Protein AF-A0A255SXA5-F1 (afdb_monomer)

Structure (mmCIF, N/CA/C/O backbone):
data_AF-A0A255SXA5-F1
#
_entry.id   AF-A0A255SXA5-F1
#
loop_
_atom_site.group_PDB
_atom_site.id
_atom_site.type_symbol
_atom_site.label_atom_id
_atom_site.label_alt_id
_atom_site.label_comp_id
_atom_site.label_asym_id
_atom_site.label_entity_id
_atom_site.label_seq_id
_atom_site.pdbx_PDB_ins_code
_atom_site.Cartn_x
_atom_site.Cartn_y
_atom_site.Cartn_z
_atom_site.occupancy
_atom_site.B_iso_or_equiv
_atom_site.auth_seq_id
_atom_site.auth_comp_id
_atom_site.auth_asym_id
_atom_site.auth_atom_id
_atom_site.pdbx_PDB_model_num
ATOM 1 N N . MET A 1 1 ? 4.936 28.891 -15.169 1.00 39.59 1 MET A N 1
ATOM 2 C CA . MET A 1 1 ? 4.652 27.498 -15.564 1.00 39.59 1 MET A CA 1
ATOM 3 C C . MET A 1 1 ? 5.323 27.247 -16.896 1.00 39.59 1 MET A C 1
ATOM 5 O O . MET A 1 1 ? 4.915 27.839 -17.890 1.00 39.59 1 MET A O 1
ATOM 9 N N . LEU A 1 2 ? 6.404 26.472 -16.905 1.00 38.12 2 LEU A N 1
ATOM 10 C CA . LEU A 1 2 ? 7.017 26.014 -18.150 1.00 38.12 2 LEU A CA 1
ATOM 11 C C . LEU A 1 2 ? 6.039 25.036 -18.823 1.00 38.12 2 LEU A C 1
ATOM 13 O O . LEU A 1 2 ? 5.464 24.184 -18.157 1.00 38.12 2 LEU A O 1
ATOM 17 N N . LYS A 1 3 ? 5.813 25.186 -20.133 1.00 54.09 3 LYS A N 1
ATOM 18 C CA . LYS A 1 3 ? 4.820 24.445 -20.948 1.00 54.09 3 LYS A CA 1
ATOM 19 C C . LYS A 1 3 ? 5.104 22.937 -21.116 1.00 54.09 3 LYS A C 1
ATOM 21 O O . LYS A 1 3 ? 4.463 22.294 -21.938 1.00 54.09 3 LYS A O 1
ATOM 26 N N . ASN A 1 4 ? 6.062 22.398 -20.368 1.00 60.72 4 ASN A N 1
ATOM 27 C CA . ASN A 1 4 ? 6.746 21.145 -20.674 1.00 60.72 4 ASN A CA 1
ATOM 28 C C . ASN A 1 4 ? 6.687 20.118 -19.530 1.00 60.72 4 ASN A C 1
ATOM 30 O O . ASN A 1 4 ? 7.232 19.034 -19.693 1.00 60.72 4 ASN A O 1
ATOM 34 N N . GLU A 1 5 ? 6.049 20.437 -18.400 1.00 68.88 5 GLU A N 1
ATOM 35 C CA . GLU A 1 5 ? 5.854 19.499 -17.283 1.00 68.88 5 GLU A CA 1
ATOM 36 C C . GLU A 1 5 ? 5.126 18.227 -17.739 1.00 68.88 5 GLU A C 1
ATOM 38 O O . GLU A 1 5 ? 4.114 18.300 -18.439 1.00 68.88 5 GLU A O 1
ATOM 43 N N . GLY A 1 6 ? 5.644 17.062 -17.346 1.00 60.75 6 GLY A N 1
ATOM 44 C CA . GLY A 1 6 ? 5.081 15.756 -17.693 1.00 60.75 6 GLY A CA 1
ATOM 45 C C . GLY A 1 6 ? 5.437 15.235 -19.090 1.00 60.75 6 GLY A C 1
ATOM 46 O O . GLY A 1 6 ? 4.979 14.153 -19.456 1.00 60.75 6 GLY A O 1
ATOM 47 N N . LEU A 1 7 ? 6.252 15.953 -19.877 1.00 74.94 7 LEU A N 1
ATOM 48 C CA . LEU A 1 7 ? 6.813 15.402 -21.115 1.00 74.94 7 LEU A CA 1
ATOM 49 C C . LEU A 1 7 ? 7.702 14.212 -20.786 1.00 74.94 7 LEU A C 1
ATOM 51 O O . LEU A 1 7 ? 8.612 14.353 -19.980 1.00 74.94 7 LEU A O 1
ATOM 55 N N . VAL A 1 8 ? 7.476 13.087 -21.452 1.00 73.88 8 VAL A N 1
ATOM 56 C CA . VAL A 1 8 ? 8.330 11.902 -21.354 1.00 73.88 8 VAL A CA 1
ATOM 57 C C . VAL A 1 8 ? 9.157 11.729 -22.618 1.00 73.88 8 VAL A C 1
ATOM 59 O O . VAL A 1 8 ? 8.729 12.125 -23.706 1.00 73.88 8 VAL A O 1
ATOM 62 N N . GLY A 1 9 ? 10.322 11.106 -22.498 1.00 75.44 9 GLY A N 1
ATOM 63 C CA . GLY A 1 9 ? 11.176 10.832 -23.642 1.00 75.44 9 GLY A CA 1
ATOM 64 C C . GLY A 1 9 ? 12.138 9.682 -23.409 1.00 75.44 9 GLY A C 1
ATOM 65 O O . GLY A 1 9 ? 12.255 9.156 -22.307 1.00 75.44 9 GLY A O 1
ATOM 66 N N . LEU A 1 10 ? 12.791 9.277 -24.494 1.00 76.12 10 LEU A N 1
ATOM 67 C CA . LEU A 1 10 ? 13.808 8.235 -24.512 1.00 76.12 10 LEU A CA 1
ATOM 68 C C . LEU A 1 10 ? 15.071 8.786 -25.155 1.00 76.12 10 LEU A C 1
ATOM 70 O O . LEU A 1 10 ? 14.997 9.383 -26.231 1.00 76.12 10 LEU A O 1
ATOM 74 N N . ASN A 1 11 ? 16.226 8.549 -24.545 1.00 76.81 11 ASN A N 1
ATOM 75 C CA . ASN A 1 11 ? 17.513 8.902 -25.133 1.00 76.81 11 ASN A CA 1
ATOM 76 C C . ASN A 1 11 ? 18.578 7.845 -24.876 1.00 76.81 11 ASN A C 1
ATOM 78 O O . ASN A 1 11 ? 18.562 7.158 -23.864 1.00 76.81 11 ASN A O 1
ATOM 82 N N . LEU A 1 12 ? 19.534 7.755 -25.797 1.00 78.81 12 LEU A N 1
ATOM 83 C CA . LEU A 1 12 ? 20.740 6.959 -25.606 1.00 78.81 12 LEU A CA 1
ATOM 84 C C . LEU A 1 12 ? 21.634 7.624 -24.544 1.00 78.81 12 LEU A C 1
ATOM 86 O O . LEU A 1 12 ? 21.718 8.859 -24.482 1.00 78.81 12 LEU A O 1
ATOM 90 N N . VAL A 1 13 ? 22.254 6.803 -23.700 1.00 79.12 13 VAL A N 1
ATOM 91 C CA . VAL A 1 13 ? 23.094 7.213 -22.568 1.00 79.12 13 VAL A CA 1
ATOM 92 C C . VAL A 1 13 ? 24.218 6.207 -22.331 1.00 79.12 13 VAL A C 1
ATOM 94 O O . VAL A 1 13 ? 24.116 5.040 -22.712 1.00 79.12 13 VAL A O 1
ATOM 97 N N . ALA A 1 14 ? 25.255 6.653 -21.618 1.00 79.94 14 ALA A N 1
ATOM 98 C CA . ALA A 1 14 ? 26.250 5.771 -21.013 1.00 79.94 14 ALA A CA 1
ATOM 99 C C . ALA A 1 14 ? 25.581 4.669 -20.171 1.00 79.94 14 ALA A C 1
ATOM 101 O O . ALA A 1 14 ? 24.536 4.911 -19.562 1.00 79.94 14 ALA A O 1
ATOM 102 N N . ASP A 1 15 ? 26.206 3.493 -20.061 1.00 76.62 15 ASP A N 1
ATOM 103 C CA . ASP A 1 15 ? 25.752 2.485 -19.099 1.00 76.62 15 ASP A CA 1
ATOM 104 C C . ASP A 1 15 ? 25.951 3.036 -17.676 1.00 76.62 15 ASP A C 1
ATOM 106 O O . ASP A 1 15 ? 27.089 3.325 -17.302 1.00 76.62 15 ASP A O 1
ATOM 110 N N . PRO A 1 16 ? 24.900 3.159 -16.841 1.00 70.31 16 PRO A N 1
ATOM 111 C CA . PRO A 1 16 ? 25.052 3.613 -15.461 1.00 70.31 16 PRO A CA 1
ATOM 112 C C . PRO A 1 16 ? 26.068 2.786 -14.655 1.00 70.31 16 PRO A C 1
ATOM 114 O O . PRO A 1 16 ? 26.738 3.326 -13.777 1.00 70.31 16 PRO A O 1
ATOM 117 N N . ALA A 1 17 ? 26.226 1.494 -14.975 1.00 68.25 17 ALA A N 1
ATOM 118 C CA . ALA A 1 17 ? 27.188 0.597 -14.327 1.00 68.25 17 ALA A CA 1
ATOM 119 C C . ALA A 1 17 ? 28.648 0.939 -14.626 1.00 68.25 17 ALA A C 1
ATOM 121 O O . ALA A 1 17 ? 29.525 0.579 -13.843 1.00 68.25 17 ALA A O 1
ATOM 122 N N . SER A 1 18 ? 28.914 1.689 -15.697 1.00 71.94 18 SER A N 1
ATOM 123 C CA . SER A 1 18 ? 30.264 2.155 -16.000 1.00 71.94 18 SER A CA 1
ATOM 124 C C . SER A 1 18 ? 30.727 3.255 -15.039 1.00 71.94 18 SER A C 1
ATOM 126 O O . SER A 1 18 ? 31.925 3.516 -14.952 1.00 71.94 18 SER A O 1
ATOM 128 N N . GLY A 1 19 ? 29.804 3.931 -14.338 1.00 69.38 19 GLY A N 1
ATOM 129 C CA . GLY A 1 19 ? 30.099 5.077 -13.472 1.00 69.38 19 GLY A CA 1
ATOM 130 C C . GLY A 1 19 ? 30.466 6.366 -14.222 1.00 69.38 19 GLY A C 1
ATOM 131 O O . GLY A 1 19 ? 30.772 7.376 -13.584 1.00 69.38 19 GLY A O 1
ATOM 132 N N . PHE A 1 20 ? 30.421 6.370 -15.560 1.00 78.75 20 PHE A N 1
ATOM 133 C CA . PHE A 1 20 ? 30.858 7.499 -16.387 1.00 78.75 20 PHE A CA 1
ATOM 134 C C . PHE A 1 20 ? 30.086 8.787 -16.093 1.00 78.75 20 PHE A C 1
ATOM 136 O O . PHE A 1 20 ? 30.698 9.829 -15.866 1.00 78.75 20 PHE A O 1
ATOM 143 N N . GLY A 1 21 ? 28.753 8.716 -16.010 1.00 76.25 21 GLY A N 1
ATOM 144 C CA . GLY A 1 21 ? 27.912 9.888 -15.738 1.00 76.25 21 GLY A CA 1
ATOM 145 C C . GLY A 1 21 ? 28.224 10.564 -14.398 1.00 76.25 21 GLY A C 1
ATOM 146 O O . GLY A 1 21 ? 28.285 11.792 -14.323 1.00 76.25 21 GLY A O 1
ATOM 147 N N . VAL A 1 22 ? 28.506 9.771 -13.357 1.00 66.56 22 VAL A N 1
ATOM 148 C CA . VAL A 1 22 ? 28.850 10.268 -12.014 1.00 66.56 22 VAL A CA 1
ATOM 149 C C . VAL A 1 22 ? 30.178 11.022 -12.039 1.00 66.56 22 VAL A C 1
ATOM 151 O O . VAL A 1 22 ? 30.273 12.148 -11.546 1.00 66.56 22 VAL A O 1
ATOM 154 N N . VAL A 1 23 ? 31.206 10.424 -12.645 1.00 68.19 23 VAL A N 1
ATOM 155 C CA . VAL A 1 23 ? 32.538 11.035 -12.742 1.00 68.19 23 VAL A CA 1
ATOM 156 C C . VAL A 1 23 ? 32.513 12.271 -13.642 1.00 68.19 23 VAL A C 1
ATOM 158 O O . VAL A 1 23 ? 33.127 13.282 -13.299 1.00 68.19 23 VAL A O 1
ATOM 161 N N . TYR A 1 24 ? 31.769 12.224 -14.751 1.00 80.75 24 TYR A N 1
ATOM 162 C CA . TYR A 1 24 ? 31.583 13.355 -15.658 1.00 80.75 24 TYR A CA 1
ATOM 163 C C . TYR A 1 24 ? 30.972 14.549 -14.917 1.00 80.75 24 TYR A C 1
ATOM 165 O O . TYR A 1 24 ? 31.568 15.627 -14.877 1.00 80.75 24 TYR A O 1
ATOM 173 N N . LYS A 1 25 ? 29.852 14.335 -14.215 1.00 75.25 25 LYS A N 1
ATOM 174 C CA . LYS A 1 25 ? 29.178 15.381 -13.436 1.00 75.25 25 LYS A CA 1
ATOM 175 C C . LYS A 1 25 ? 30.035 15.915 -12.297 1.00 75.25 25 LYS A C 1
ATOM 177 O O . LYS A 1 25 ? 30.088 17.125 -12.093 1.00 75.25 25 LYS A O 1
ATOM 182 N N . SER A 1 26 ? 30.759 15.046 -11.592 1.00 66.81 26 SER A N 1
ATOM 183 C CA . SER A 1 26 ? 31.696 15.475 -10.549 1.00 66.81 26 SER A CA 1
ATOM 184 C C . SER A 1 26 ? 32.831 16.347 -11.093 1.00 66.81 26 SER A C 1
ATOM 186 O O . SER A 1 26 ? 33.357 17.176 -10.352 1.00 66.81 26 SER A O 1
ATOM 188 N N . ARG A 1 27 ? 33.248 16.141 -12.347 1.00 76.81 27 ARG A N 1
ATOM 189 C CA . ARG A 1 27 ? 34.373 16.855 -12.960 1.00 76.81 27 ARG A CA 1
ATOM 190 C C . ARG A 1 27 ? 33.959 18.162 -13.629 1.00 76.81 27 ARG A C 1
ATOM 192 O O . ARG A 1 27 ? 34.687 19.144 -13.512 1.00 76.81 27 ARG A O 1
ATOM 199 N N . PHE A 1 28 ? 32.837 18.159 -14.343 1.00 82.25 28 PHE A N 1
ATOM 200 C CA . PHE A 1 28 ? 32.411 19.271 -15.197 1.00 82.25 28 PHE A CA 1
ATOM 201 C C . PHE A 1 28 ? 31.246 20.081 -14.612 1.00 82.25 28 PHE A C 1
ATOM 203 O O . PHE A 1 28 ? 30.957 21.168 -15.099 1.00 82.25 28 PHE A O 1
ATOM 210 N N . GLY A 1 29 ? 30.606 19.599 -13.541 1.00 78.38 29 GLY A N 1
ATOM 211 C CA . GLY A 1 29 ? 29.475 20.271 -12.895 1.00 78.38 29 GLY A CA 1
ATOM 212 C C . GLY A 1 29 ? 28.132 20.081 -13.610 1.00 78.38 29 GLY A C 1
ATOM 213 O O . GLY A 1 29 ? 27.114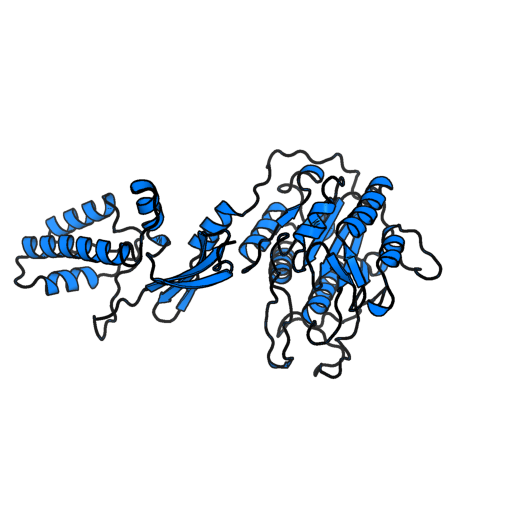 20.564 -13.121 1.00 78.38 29 GLY A O 1
ATOM 214 N N . GLU A 1 30 ? 28.108 19.348 -14.723 1.00 79.56 30 GLU A N 1
ATOM 215 C CA . GLU A 1 30 ? 26.923 19.077 -15.543 1.00 79.56 30 GLU A CA 1
ATOM 216 C C . GLU A 1 30 ? 26.865 17.608 -15.985 1.00 79.56 30 GLU A C 1
ATOM 218 O O . GLU A 1 30 ? 27.868 16.899 -15.942 1.00 79.56 30 GLU A O 1
ATOM 223 N N . ALA A 1 31 ? 25.679 17.124 -16.361 1.00 75.12 31 ALA A N 1
ATOM 224 C CA . ALA A 1 31 ? 25.519 15.767 -16.884 1.00 75.12 31 ALA A CA 1
ATOM 225 C C . ALA A 1 31 ? 26.056 15.668 -18.329 1.00 75.12 31 ALA A C 1
ATOM 227 O O . ALA A 1 31 ? 25.994 16.665 -19.051 1.00 75.12 31 ALA A O 1
ATOM 228 N N . PRO A 1 32 ? 26.557 14.496 -18.764 1.00 78.12 32 PRO A N 1
ATOM 229 C CA . PRO A 1 32 ? 26.976 14.301 -20.150 1.00 78.12 32 PRO A CA 1
ATOM 230 C C . PRO A 1 32 ? 25.795 14.480 -21.113 1.00 78.12 32 PRO A C 1
ATOM 232 O O . PRO A 1 32 ? 24.667 14.081 -20.807 1.00 78.12 32 PRO A O 1
ATOM 235 N N . ILE A 1 33 ? 26.058 15.068 -22.279 1.00 77.12 33 ILE A N 1
ATOM 236 C CA . ILE A 1 33 ? 25.080 15.225 -23.359 1.00 77.12 33 ILE A CA 1
ATOM 237 C C . ILE A 1 33 ? 25.097 14.004 -24.293 1.00 77.12 33 ILE A C 1
ATOM 239 O O . ILE A 1 33 ? 25.969 13.137 -24.218 1.00 77.12 33 ILE A O 1
ATOM 243 N N . HIS A 1 34 ? 24.093 13.901 -25.169 1.00 74.75 34 HIS A N 1
ATOM 244 C CA . HIS A 1 34 ? 23.949 12.759 -26.076 1.00 74.75 34 HIS A CA 1
ATOM 245 C C . HIS A 1 34 ? 25.196 12.570 -26.953 1.00 74.75 34 HIS A C 1
ATOM 247 O O . HIS A 1 34 ? 25.545 13.463 -27.726 1.00 74.75 34 HIS A O 1
ATOM 253 N N . GLY A 1 35 ? 25.814 11.388 -26.875 1.00 76.88 35 GLY A N 1
ATOM 254 C CA . GLY A 1 35 ? 26.997 11.035 -27.660 1.00 76.88 35 GLY A CA 1
ATOM 255 C C . GLY A 1 35 ? 28.336 11.210 -26.939 1.00 76.88 35 GLY A C 1
ATOM 256 O O . GLY A 1 35 ? 29.353 10.801 -27.493 1.00 76.88 35 GLY A O 1
ATOM 257 N N . ASP A 1 36 ? 28.381 11.803 -25.738 1.00 86.88 36 ASP A N 1
ATOM 258 C CA . ASP A 1 36 ? 29.652 12.068 -25.041 1.00 86.88 36 ASP A CA 1
ATOM 259 C C . ASP A 1 36 ? 30.380 10.784 -24.632 1.00 86.88 36 ASP A C 1
ATOM 261 O O . ASP A 1 36 ? 31.604 10.697 -24.744 1.00 86.88 36 ASP A O 1
ATOM 265 N N . ALA A 1 37 ? 29.638 9.781 -24.162 1.00 85.62 37 ALA A N 1
ATOM 266 C CA . ALA A 1 37 ? 30.208 8.501 -23.758 1.00 85.62 37 ALA A CA 1
ATOM 267 C C . ALA A 1 37 ? 30.698 7.707 -24.976 1.00 85.62 37 ALA A C 1
ATOM 269 O O . ALA A 1 37 ? 31.801 7.169 -24.966 1.00 85.62 37 ALA A O 1
ATOM 270 N N . GLU A 1 38 ? 29.916 7.711 -26.053 1.00 85.75 38 GLU A N 1
ATOM 271 C CA . GLU A 1 38 ? 30.247 7.093 -27.334 1.00 85.75 38 GLU A CA 1
ATOM 272 C C . GLU A 1 38 ? 31.499 7.730 -27.951 1.00 85.75 38 GLU A C 1
ATOM 274 O O . GLU A 1 38 ? 32.395 7.033 -28.430 1.00 85.75 38 GLU A O 1
ATOM 279 N N . LEU A 1 39 ? 31.582 9.063 -27.920 1.00 87.69 39 LEU A N 1
ATOM 280 C CA . LEU A 1 39 ? 32.739 9.807 -28.406 1.00 87.69 39 LEU A CA 1
ATOM 281 C C . LEU A 1 39 ? 33.976 9.527 -27.550 1.00 87.69 39 LEU A C 1
ATOM 283 O O . LEU A 1 39 ? 35.064 9.331 -28.094 1.00 87.69 39 LEU A O 1
ATOM 287 N N . TYR A 1 40 ? 33.816 9.489 -26.225 1.00 89.00 40 TYR A N 1
ATOM 288 C CA . TYR A 1 40 ? 34.898 9.145 -25.310 1.00 89.00 40 TYR A CA 1
ATOM 289 C C . TYR A 1 40 ? 35.453 7.749 -25.608 1.00 89.00 40 TYR A C 1
ATOM 291 O O . TYR A 1 40 ? 36.666 7.587 -25.759 1.00 89.00 40 TYR A O 1
ATOM 299 N N . ASP A 1 41 ? 34.572 6.761 -25.762 1.00 88.56 41 ASP A N 1
ATOM 300 C CA . ASP A 1 41 ? 34.960 5.386 -26.064 1.00 88.56 41 ASP A CA 1
ATOM 301 C C . ASP A 1 41 ? 35.633 5.264 -27.428 1.00 88.56 41 ASP A C 1
ATOM 303 O O . ASP A 1 41 ? 36.649 4.580 -27.545 1.00 88.56 41 ASP A O 1
ATOM 307 N N . ALA A 1 42 ? 35.150 5.987 -28.441 1.00 87.81 42 ALA A N 1
ATOM 308 C CA . ALA A 1 42 ? 35.793 6.032 -29.751 1.00 87.81 42 ALA A CA 1
ATOM 309 C C . ALA A 1 42 ? 37.231 6.576 -29.668 1.00 87.81 42 ALA A C 1
ATOM 311 O O . ALA A 1 42 ? 38.147 6.013 -30.274 1.00 87.81 42 ALA A O 1
ATOM 312 N N . ILE A 1 43 ? 37.456 7.643 -28.892 1.00 91.00 43 ILE A N 1
ATOM 313 C CA . ILE A 1 43 ? 38.793 8.217 -28.680 1.00 91.00 43 ILE A CA 1
ATOM 314 C C . ILE A 1 43 ? 39.686 7.226 -27.926 1.00 91.00 43 ILE A C 1
ATOM 316 O O . ILE A 1 43 ? 40.818 6.973 -28.337 1.00 91.00 43 ILE A O 1
ATOM 320 N N . MET A 1 44 ? 39.178 6.644 -26.841 1.00 89.00 44 MET A N 1
ATOM 321 C CA . MET A 1 44 ? 39.911 5.704 -25.992 1.00 89.00 44 MET A CA 1
ATOM 322 C C . MET A 1 44 ? 40.327 4.447 -26.766 1.00 89.00 44 MET A C 1
ATOM 324 O O . MET A 1 44 ? 41.505 4.076 -26.751 1.00 89.00 44 MET A O 1
ATOM 328 N N . LEU A 1 45 ? 39.405 3.868 -27.535 1.00 88.94 45 LEU A N 1
ATOM 329 C CA . LEU A 1 45 ? 39.670 2.726 -28.402 1.00 88.94 45 LEU A CA 1
ATOM 330 C C . LEU A 1 45 ? 40.689 3.061 -29.495 1.00 88.94 45 LEU A C 1
ATOM 332 O O . LEU A 1 45 ? 41.583 2.262 -29.759 1.00 88.94 45 LEU A O 1
ATOM 336 N N . THR A 1 46 ? 40.612 4.258 -30.086 1.00 90.62 46 THR A N 1
ATOM 337 C CA . THR A 1 46 ? 41.597 4.717 -31.079 1.00 90.62 46 THR A CA 1
ATOM 338 C C . THR A 1 46 ? 42.998 4.799 -30.470 1.00 90.62 46 THR A C 1
ATOM 340 O O . THR A 1 46 ? 43.968 4.376 -31.101 1.00 90.62 46 THR A O 1
ATOM 343 N N . CYS A 1 47 ? 43.125 5.287 -29.234 1.00 91.62 47 CYS A N 1
ATOM 344 C CA . CYS A 1 47 ? 44.407 5.362 -28.532 1.00 91.62 47 CYS A CA 1
ATOM 345 C C . CYS A 1 47 ? 44.988 3.972 -28.230 1.00 91.62 47 CYS A C 1
ATOM 347 O O . CYS A 1 47 ? 46.170 3.738 -28.485 1.00 91.62 47 CYS A O 1
ATOM 349 N N . LEU A 1 48 ? 44.168 3.044 -27.722 1.00 90.69 48 LEU A N 1
ATOM 350 C CA . LEU A 1 48 ? 44.594 1.663 -27.468 1.00 90.69 48 LEU A CA 1
ATOM 351 C C . LEU A 1 48 ? 44.985 0.953 -28.768 1.00 90.69 48 LEU A C 1
ATOM 353 O O . LEU A 1 48 ? 46.048 0.339 -28.833 1.00 90.69 48 LEU A O 1
ATOM 357 N N . ALA A 1 49 ? 44.175 1.091 -29.819 1.00 91.50 49 ALA A N 1
ATOM 358 C CA . ALA A 1 49 ? 44.444 0.496 -31.123 1.00 91.50 49 ALA A CA 1
ATOM 359 C C . ALA A 1 49 ? 45.731 1.046 -31.743 1.00 91.50 49 ALA A C 1
ATOM 361 O O . ALA A 1 49 ? 46.522 0.272 -32.270 1.00 91.50 49 ALA A O 1
ATOM 362 N N . SER A 1 50 ? 45.981 2.353 -31.621 1.00 92.50 50 SER A N 1
ATOM 363 C CA . SER A 1 50 ? 47.215 2.976 -32.119 1.00 92.50 50 SER A CA 1
ATOM 364 C C . SER A 1 50 ? 48.449 2.433 -31.400 1.00 92.50 50 SER A C 1
ATOM 366 O O . SER A 1 50 ? 49.474 2.178 -32.024 1.00 92.50 50 SER A O 1
ATOM 368 N N . ARG A 1 51 ? 48.356 2.206 -30.083 1.00 93.19 51 ARG A N 1
ATOM 369 C CA . ARG A 1 51 ? 49.455 1.589 -29.334 1.00 93.19 51 ARG A CA 1
ATOM 370 C C . ARG A 1 51 ? 49.656 0.122 -29.713 1.00 93.19 51 ARG A C 1
ATOM 372 O O . ARG A 1 51 ? 50.793 -0.330 -29.800 1.00 93.19 51 ARG A O 1
ATOM 379 N N . TYR A 1 52 ? 48.568 -0.617 -29.913 1.00 93.50 52 TYR A N 1
ATOM 380 C CA . TYR A 1 52 ? 48.620 -2.019 -30.319 1.00 93.50 52 TYR A CA 1
ATOM 381 C C . TYR A 1 52 ? 49.261 -2.172 -31.703 1.00 93.50 52 TYR A C 1
ATOM 383 O O . TYR A 1 52 ? 50.161 -2.987 -31.880 1.00 93.50 52 TYR A O 1
ATOM 391 N N . ASP A 1 53 ? 48.861 -1.325 -32.651 1.00 93.81 53 ASP A N 1
ATOM 392 C CA . ASP A 1 53 ? 49.450 -1.204 -33.987 1.00 93.81 53 ASP A CA 1
ATOM 393 C C . ASP A 1 53 ? 50.965 -0.947 -33.928 1.00 93.81 53 ASP A C 1
ATOM 395 O O . ASP A 1 53 ? 51.733 -1.674 -34.558 1.00 93.81 53 ASP A O 1
ATOM 399 N N . GLU A 1 54 ? 51.405 -0.007 -33.082 1.00 92.19 54 GLU A N 1
ATOM 400 C CA . GLU A 1 54 ? 52.822 0.324 -32.884 1.00 92.19 54 GLU A CA 1
ATOM 401 C C . GLU A 1 54 ? 53.644 -0.858 -32.338 1.00 92.19 54 GLU A C 1
ATOM 403 O O . GLU A 1 54 ? 54.734 -1.138 -32.836 1.00 92.19 54 GLU A O 1
ATOM 408 N N . VAL A 1 55 ? 53.145 -1.560 -31.314 1.00 94.69 55 VAL A N 1
ATOM 409 C CA . VAL A 1 55 ? 53.881 -2.666 -30.668 1.00 94.69 55 VAL A CA 1
ATOM 410 C C . VAL A 1 55 ? 53.924 -3.913 -31.552 1.00 94.69 55 VAL A C 1
ATOM 412 O O . VAL A 1 55 ? 54.940 -4.608 -31.593 1.00 94.69 55 VAL A O 1
ATOM 415 N N . HIS A 1 56 ? 52.836 -4.195 -32.267 1.00 91.62 56 HIS A N 1
ATOM 416 C CA . HIS A 1 56 ? 52.704 -5.389 -33.100 1.00 91.62 56 HIS A CA 1
ATOM 417 C C . HIS A 1 56 ? 53.104 -5.168 -34.565 1.00 91.62 56 HIS A C 1
ATOM 419 O O . HIS A 1 56 ? 53.100 -6.127 -35.337 1.00 91.62 56 HIS A O 1
ATOM 425 N N . ASN A 1 57 ? 53.487 -3.938 -34.929 1.00 91.31 57 ASN A N 1
ATOM 426 C CA . ASN A 1 57 ? 53.898 -3.528 -36.271 1.00 91.31 57 ASN A CA 1
ATOM 427 C C . ASN A 1 57 ? 52.878 -3.965 -37.336 1.00 91.31 57 ASN A C 1
ATOM 429 O O . ASN A 1 57 ? 53.199 -4.699 -38.276 1.00 91.31 57 ASN A O 1
ATOM 433 N N . LEU A 1 58 ? 51.628 -3.560 -37.122 1.00 88.06 58 LEU A N 1
ATOM 434 C CA . LEU A 1 58 ? 50.521 -3.849 -38.024 1.00 88.06 58 LEU A CA 1
ATOM 435 C C . LEU A 1 58 ? 50.461 -2.799 -39.149 1.00 88.06 58 LEU A C 1
ATOM 437 O O . LEU A 1 58 ? 50.880 -1.660 -38.986 1.00 88.06 58 LEU A O 1
ATOM 441 N N . ASP A 1 59 ? 49.923 -3.190 -40.306 1.00 79.00 59 ASP A N 1
ATOM 442 C CA . ASP A 1 59 ? 49.760 -2.296 -41.467 1.00 79.00 59 ASP A CA 1
ATOM 443 C C . ASP A 1 59 ? 48.351 -1.667 -41.535 1.00 79.00 59 ASP A C 1
ATOM 445 O O . ASP A 1 59 ? 47.995 -0.999 -42.510 1.00 79.00 59 ASP A O 1
ATOM 449 N N . ASN A 1 60 ? 47.490 -1.947 -40.549 1.00 80.81 60 ASN A N 1
ATOM 450 C CA . ASN A 1 60 ? 46.072 -1.602 -40.592 1.00 80.81 60 ASN A CA 1
ATOM 451 C C . ASN A 1 60 ? 45.469 -1.455 -39.189 1.00 80.81 60 ASN A C 1
ATOM 453 O O . ASN A 1 60 ? 45.164 -2.446 -38.521 1.00 80.81 60 ASN A O 1
ATOM 457 N N . LEU A 1 61 ? 45.155 -0.214 -38.816 1.00 83.44 61 LEU A N 1
ATOM 458 C CA . LEU A 1 61 ? 44.513 0.118 -37.545 1.00 83.44 61 LEU A CA 1
ATOM 459 C C . LEU A 1 61 ? 43.165 -0.598 -37.340 1.00 83.44 61 LEU A C 1
ATOM 461 O O . LEU A 1 61 ? 42.814 -0.926 -36.209 1.00 83.44 61 LEU A O 1
ATOM 465 N N . ASN A 1 62 ? 42.424 -0.920 -38.409 1.00 81.69 62 ASN A N 1
ATOM 466 C CA . ASN A 1 62 ? 41.167 -1.672 -38.288 1.00 81.69 62 ASN A CA 1
ATOM 467 C C . ASN A 1 62 ? 41.397 -3.089 -37.749 1.00 81.69 62 ASN A C 1
ATOM 469 O O . ASN A 1 62 ? 40.533 -3.628 -37.062 1.00 81.69 62 ASN A O 1
ATOM 473 N N . TYR A 1 63 ? 42.556 -3.691 -38.036 1.00 83.88 63 TYR A N 1
ATOM 474 C CA . TYR A 1 63 ? 42.920 -4.991 -37.476 1.00 83.88 63 TYR A CA 1
ATOM 475 C C . TYR A 1 63 ? 43.196 -4.882 -35.971 1.00 83.88 63 TYR A C 1
ATOM 477 O O . TYR A 1 63 ? 42.748 -5.733 -35.204 1.00 83.88 63 TYR A O 1
ATOM 485 N N . ALA A 1 64 ? 43.863 -3.809 -35.535 1.00 87.25 64 ALA A N 1
ATOM 486 C CA . ALA A 1 64 ? 44.082 -3.526 -34.117 1.00 87.25 64 ALA A CA 1
ATOM 487 C C . ALA A 1 64 ? 42.755 -3.294 -33.373 1.00 87.25 64 ALA A C 1
ATOM 489 O O . ALA A 1 64 ? 42.506 -3.926 -32.349 1.00 87.25 64 ALA A O 1
ATOM 490 N N . VAL A 1 65 ? 41.863 -2.465 -33.929 1.00 85.56 65 VAL A N 1
ATOM 491 C CA . VAL A 1 65 ? 40.513 -2.230 -33.386 1.00 85.56 65 VAL A CA 1
ATOM 492 C C . VAL A 1 65 ? 39.724 -3.538 -33.291 1.00 85.56 65 VAL A C 1
ATOM 494 O O . VAL A 1 65 ? 39.186 -3.851 -32.233 1.00 85.56 65 VAL A O 1
ATOM 497 N N . GLY A 1 66 ? 39.699 -4.335 -34.364 1.00 80.62 66 GLY A N 1
ATOM 498 C CA . GLY A 1 66 ? 39.009 -5.626 -34.373 1.00 80.62 66 GLY A CA 1
ATOM 499 C C . GLY A 1 66 ? 39.567 -6.608 -33.343 1.00 80.62 66 GLY A C 1
ATOM 500 O O . GLY A 1 66 ? 38.800 -7.308 -32.694 1.00 80.62 66 GLY A O 1
ATOM 501 N N . THR A 1 67 ? 40.887 -6.623 -33.141 1.00 84.88 67 THR A N 1
ATOM 502 C CA . THR A 1 67 ? 41.540 -7.495 -32.152 1.00 84.88 67 THR A CA 1
ATOM 503 C C . THR A 1 67 ? 41.172 -7.103 -30.722 1.00 84.88 67 THR A C 1
ATOM 505 O O . THR A 1 67 ? 40.850 -7.974 -29.919 1.00 84.88 67 THR A O 1
ATOM 508 N N . LEU A 1 68 ? 41.170 -5.804 -30.407 1.00 85.00 68 LEU A N 1
ATOM 509 C CA . LEU A 1 68 ? 40.816 -5.300 -29.075 1.00 85.00 68 LEU A CA 1
ATOM 510 C C . LEU A 1 68 ? 39.336 -5.509 -28.731 1.00 85.00 68 LEU A C 1
ATOM 512 O O . LEU A 1 68 ? 39.007 -5.715 -27.569 1.00 85.00 68 LEU A O 1
ATOM 516 N N . LEU A 1 69 ? 38.452 -5.473 -29.730 1.00 79.81 69 LEU A N 1
ATOM 517 C CA . LEU A 1 69 ? 37.010 -5.667 -29.549 1.00 79.81 69 LEU A CA 1
ATOM 518 C C . LEU A 1 69 ? 36.566 -7.136 -29.615 1.00 79.81 69 LEU A C 1
ATOM 520 O O . LEU A 1 69 ? 35.423 -7.446 -29.295 1.00 79.81 69 LEU A O 1
ATOM 524 N N . TYR A 1 70 ? 37.441 -8.045 -30.053 1.00 73.38 70 TYR A N 1
ATOM 525 C CA . TYR A 1 70 ? 37.133 -9.476 -30.124 1.00 73.38 70 TYR A CA 1
ATOM 526 C C . TYR A 1 70 ? 37.166 -10.153 -28.747 1.00 73.38 70 TYR A C 1
ATOM 528 O O . TYR A 1 70 ? 36.460 -11.134 -28.521 1.00 73.38 70 TYR A O 1
ATOM 536 N N . TYR A 1 71 ? 37.987 -9.647 -27.824 1.00 65.50 71 TYR A N 1
ATOM 537 C CA . TYR A 1 71 ? 38.091 -10.196 -26.475 1.00 65.50 71 TYR A CA 1
ATOM 538 C C . TYR A 1 71 ? 37.069 -9.538 -25.550 1.00 65.50 71 TYR A C 1
ATOM 540 O O . TYR A 1 71 ? 37.181 -8.366 -25.195 1.00 65.50 71 TYR A O 1
ATOM 548 N N . HIS A 1 72 ? 36.067 -10.323 -25.161 1.00 66.25 72 HIS A N 1
ATOM 549 C CA . HIS A 1 72 ? 34.994 -9.880 -24.282 1.00 66.25 72 HIS A CA 1
ATOM 550 C C . HIS A 1 72 ? 35.510 -9.566 -22.877 1.00 66.25 72 HIS A C 1
ATOM 552 O O . HIS A 1 72 ? 36.274 -10.333 -22.295 1.00 66.25 72 HIS A O 1
ATOM 558 N N . SER A 1 73 ? 35.029 -8.457 -22.324 1.00 64.69 73 SER A N 1
ATOM 559 C CA . SER A 1 73 ? 35.312 -8.021 -20.962 1.00 64.69 73 SER A CA 1
ATOM 560 C C . SER A 1 73 ? 34.011 -7.966 -20.170 1.00 64.69 73 SER A C 1
ATOM 562 O O . SER A 1 73 ? 33.070 -7.261 -20.540 1.00 64.69 73 SER A O 1
ATOM 564 N N . ASP A 1 74 ? 33.963 -8.688 -19.052 1.00 63.31 74 ASP A N 1
ATOM 565 C CA . ASP A 1 74 ? 32.890 -8.546 -18.060 1.00 63.31 74 ASP A CA 1
ATOM 566 C C . ASP A 1 74 ? 33.181 -7.418 -17.055 1.00 63.31 74 ASP A C 1
ATOM 568 O O . ASP A 1 74 ? 32.341 -7.099 -16.207 1.00 63.31 74 ASP A O 1
ATOM 572 N N . SER A 1 75 ? 34.361 -6.793 -17.138 1.00 60.78 75 SER A N 1
ATOM 573 C CA . SER A 1 75 ? 34.762 -5.744 -16.205 1.00 60.78 75 SER A CA 1
ATOM 574 C C . SER A 1 75 ? 33.999 -4.440 -16.449 1.00 60.78 75 SER A C 1
ATOM 576 O O . SER A 1 75 ? 33.891 -3.933 -17.568 1.00 60.78 75 SER A O 1
ATOM 578 N N . GLN A 1 76 ? 33.482 -3.865 -15.365 1.00 63.03 76 GLN A N 1
ATOM 579 C CA . GLN A 1 76 ? 32.866 -2.541 -15.365 1.00 63.03 76 GLN A CA 1
ATOM 580 C C . GLN A 1 76 ? 33.950 -1.474 -15.165 1.00 63.03 76 GLN A C 1
ATOM 582 O O . GLN A 1 76 ? 34.815 -1.623 -14.301 1.00 63.03 76 GLN A O 1
ATOM 587 N N . GLY A 1 77 ? 33.897 -0.388 -15.943 1.00 61.47 77 GLY A N 1
ATOM 588 C CA . GLY A 1 77 ? 34.769 0.772 -15.739 1.00 61.47 77 GLY A CA 1
ATOM 589 C C . GLY A 1 77 ? 36.175 0.688 -16.350 1.00 61.47 77 GLY A C 1
ATOM 590 O O . GLY A 1 77 ? 37.080 1.375 -15.876 1.00 61.47 77 GLY A O 1
ATOM 591 N N . GLY A 1 78 ? 36.373 -0.093 -17.419 1.00 70.25 78 GLY A N 1
ATOM 592 C CA . GLY A 1 78 ? 37.645 -0.170 -18.159 1.00 70.25 78 GLY A CA 1
ATOM 593 C C . GLY A 1 78 ? 38.150 1.178 -18.702 1.00 70.25 78 GLY A C 1
ATOM 594 O O . GLY A 1 78 ? 39.353 1.377 -18.862 1.00 70.25 78 GLY A O 1
ATOM 595 N N . TRP A 1 79 ? 37.242 2.137 -18.882 1.00 80.12 79 TRP A N 1
ATOM 596 C CA . TRP A 1 79 ? 37.517 3.513 -19.298 1.00 80.12 79 TRP A CA 1
ATOM 597 C C . TRP A 1 79 ? 38.206 4.375 -18.216 1.00 80.12 79 TRP A C 1
ATOM 599 O O . TRP A 1 79 ? 38.675 5.475 -18.505 1.00 80.12 79 TRP A O 1
ATOM 609 N N . MET A 1 80 ? 38.277 3.921 -16.958 1.00 74.31 80 MET A N 1
ATOM 610 C CA . MET A 1 80 ? 38.930 4.669 -15.879 1.00 74.31 80 MET A CA 1
ATOM 611 C C . MET A 1 80 ? 40.459 4.633 -15.994 1.00 74.31 80 MET A C 1
ATOM 613 O O . MET A 1 80 ? 41.055 3.653 -16.434 1.00 74.31 80 MET A O 1
ATOM 617 N N . SER A 1 81 ? 41.127 5.687 -15.512 1.00 69.62 81 SER A N 1
ATOM 618 C CA . SER A 1 81 ? 42.577 5.883 -15.685 1.00 69.62 81 SER A CA 1
ATOM 619 C C . SER A 1 81 ? 43.448 4.722 -15.186 1.00 69.62 81 SER A C 1
ATOM 621 O O . SER A 1 81 ? 44.463 4.418 -15.810 1.00 69.62 81 SER A O 1
ATOM 623 N N . GLY A 1 82 ? 43.066 4.067 -14.085 1.00 68.12 82 GLY A N 1
ATOM 624 C CA . GLY A 1 82 ? 43.784 2.908 -13.547 1.00 68.12 82 GLY A CA 1
ATOM 625 C C . GLY A 1 82 ? 43.729 1.694 -14.478 1.00 68.12 82 GLY A C 1
ATOM 626 O O . GLY A 1 82 ? 44.764 1.108 -14.787 1.00 68.12 82 GLY A O 1
ATOM 627 N N . ASN A 1 83 ? 42.537 1.366 -14.977 1.00 74.75 83 ASN A N 1
ATOM 628 C CA . ASN A 1 83 ? 42.313 0.250 -15.895 1.00 74.75 83 ASN A CA 1
ATOM 629 C C . ASN A 1 83 ? 42.909 0.529 -17.279 1.00 74.75 83 ASN A C 1
ATOM 631 O O . ASN A 1 83 ? 43.569 -0.338 -17.847 1.00 74.75 83 ASN A O 1
ATOM 635 N N . MET A 1 84 ? 42.783 1.762 -17.777 1.00 81.00 84 MET A N 1
ATOM 636 C CA . MET A 1 84 ? 43.437 2.178 -19.018 1.00 81.00 84 MET A CA 1
ATOM 637 C C . MET A 1 84 ? 44.956 2.025 -18.932 1.00 81.00 84 MET A C 1
ATOM 639 O O . MET A 1 84 ? 45.575 1.524 -19.866 1.00 81.00 84 MET A O 1
ATOM 643 N N . LYS A 1 85 ? 45.569 2.421 -17.808 1.00 81.25 85 LYS A N 1
ATOM 644 C CA . LYS A 1 85 ? 47.009 2.240 -17.592 1.00 81.25 85 LYS A CA 1
ATOM 645 C C . LYS A 1 85 ? 47.402 0.764 -17.715 1.00 81.25 85 LYS A C 1
ATOM 647 O O . LYS A 1 85 ? 48.341 0.457 -18.442 1.00 81.25 85 LYS A O 1
ATOM 652 N N . GLN A 1 86 ? 46.661 -0.129 -17.062 1.00 78.69 86 GLN A N 1
ATOM 653 C CA . GLN A 1 86 ? 46.908 -1.569 -17.133 1.00 78.69 86 GLN A CA 1
ATOM 654 C C . GLN A 1 86 ? 46.746 -2.117 -18.561 1.00 78.69 86 GLN A C 1
ATOM 656 O O . GLN A 1 86 ? 47.547 -2.946 -18.999 1.00 78.69 86 GLN A O 1
ATOM 661 N N . ALA A 1 87 ? 45.754 -1.625 -19.309 1.00 86.75 87 ALA A N 1
ATOM 662 C CA . ALA A 1 87 ? 45.563 -1.991 -20.708 1.00 86.75 87 ALA A CA 1
ATOM 663 C C . ALA A 1 87 ? 46.762 -1.569 -21.574 1.00 86.75 87 ALA A C 1
ATOM 665 O O . ALA A 1 87 ? 47.286 -2.380 -22.335 1.00 86.75 87 ALA A O 1
ATOM 666 N N . PHE A 1 88 ? 47.262 -0.339 -21.411 1.00 90.19 88 PHE A N 1
ATOM 667 C CA . PHE A 1 88 ? 48.469 0.127 -22.104 1.00 90.19 88 PHE A CA 1
ATOM 668 C C . PHE A 1 88 ? 49.725 -0.673 -21.730 1.00 90.19 88 PHE A C 1
ATOM 670 O O . PHE A 1 88 ? 50.541 -0.951 -22.609 1.00 90.19 88 PHE A O 1
ATOM 677 N N . GLU A 1 89 ? 49.886 -1.052 -20.459 1.00 91.19 89 GLU A N 1
ATOM 678 C CA . GLU A 1 89 ? 50.998 -1.896 -19.992 1.00 91.19 89 GLU A CA 1
ATOM 679 C C . GLU A 1 89 ? 50.933 -3.295 -20.621 1.00 91.19 89 GLU A C 1
ATOM 681 O O . GLU A 1 89 ? 51.926 -3.763 -21.172 1.00 91.19 89 GLU A O 1
ATOM 686 N N . THR A 1 90 ? 49.746 -3.908 -20.655 1.00 91.50 90 THR A N 1
ATOM 687 C CA . THR A 1 90 ? 49.529 -5.221 -21.288 1.00 91.50 90 THR A CA 1
ATOM 688 C C . THR A 1 90 ? 49.861 -5.185 -22.779 1.00 91.50 90 THR A C 1
ATOM 690 O O . THR A 1 90 ? 50.549 -6.072 -23.281 1.00 91.50 90 THR A O 1
ATOM 693 N N . ILE A 1 91 ? 49.429 -4.137 -23.491 1.00 93.94 91 ILE A N 1
ATOM 694 C CA . ILE A 1 91 ? 49.783 -3.950 -24.904 1.00 93.94 91 ILE A CA 1
ATOM 695 C C . ILE A 1 91 ? 51.297 -3.783 -25.062 1.00 93.94 91 ILE A C 1
ATOM 697 O O . ILE A 1 91 ? 51.882 -4.367 -25.966 1.00 93.94 91 ILE A O 1
ATOM 701 N N . ALA A 1 92 ? 51.956 -3.007 -24.196 1.00 93.44 92 ALA A N 1
ATOM 702 C CA . ALA A 1 92 ? 53.401 -2.780 -24.272 1.00 93.44 92 ALA A CA 1
ATOM 703 C C . ALA A 1 92 ? 54.230 -4.064 -24.086 1.00 93.44 92 ALA A C 1
ATOM 705 O O . ALA A 1 92 ? 55.332 -4.157 -24.625 1.00 93.44 92 ALA A O 1
ATOM 706 N N . GLU A 1 93 ? 53.697 -5.049 -23.365 1.00 95.38 93 GLU A N 1
ATOM 707 C CA . GLU A 1 93 ? 54.287 -6.382 -23.193 1.00 95.38 93 GLU A CA 1
ATOM 708 C C . GLU A 1 93 ? 53.984 -7.338 -24.367 1.00 95.38 93 GLU A C 1
ATOM 710 O O . GLU A 1 93 ? 54.453 -8.477 -24.378 1.00 95.38 93 GLU A O 1
ATOM 715 N N . GLY A 1 94 ? 53.235 -6.881 -25.379 1.00 92.31 94 GLY A N 1
ATOM 716 C CA . GLY A 1 94 ? 52.815 -7.667 -26.542 1.00 92.31 94 GLY A CA 1
ATOM 717 C C . GLY A 1 94 ? 51.549 -8.501 -26.309 1.00 92.31 94 GLY A C 1
ATOM 718 O O . GLY A 1 94 ? 51.286 -9.441 -27.061 1.00 92.31 94 GLY A O 1
ATOM 719 N N . GLY A 1 95 ? 50.789 -8.208 -25.251 1.00 91.31 95 GLY A N 1
ATOM 720 C CA . GLY A 1 95 ? 49.515 -8.853 -24.938 1.00 91.31 95 GLY A CA 1
ATOM 721 C C . GLY A 1 95 ? 48.298 -8.135 -25.535 1.00 91.31 95 GLY A C 1
ATOM 722 O O . GLY A 1 95 ? 48.395 -7.036 -26.079 1.00 91.31 95 GLY A O 1
ATOM 723 N N . VAL A 1 96 ? 47.120 -8.752 -25.391 1.00 90.25 96 VAL A N 1
ATOM 724 C CA . VAL A 1 96 ? 45.820 -8.152 -25.740 1.00 90.25 96 VAL A CA 1
ATOM 725 C C . VAL A 1 96 ? 45.043 -7.903 -24.442 1.00 90.25 96 VAL A C 1
ATOM 727 O O . VAL A 1 96 ? 44.782 -8.869 -23.723 1.00 90.25 96 VAL A O 1
ATOM 730 N N . PRO A 1 97 ? 44.707 -6.649 -24.093 1.00 86.62 97 PRO A N 1
ATOM 731 C CA . PRO A 1 97 ? 43.967 -6.349 -22.874 1.00 86.62 97 PRO A CA 1
ATOM 732 C C . PRO A 1 97 ? 42.464 -6.597 -23.037 1.00 86.62 97 PRO A C 1
ATOM 734 O O . PRO A 1 97 ? 41.923 -6.510 -24.137 1.00 86.62 97 PRO A O 1
ATOM 737 N N . GLU A 1 98 ? 41.779 -6.814 -21.917 1.00 82.12 98 GLU A N 1
ATOM 738 C CA . GLU A 1 98 ? 40.321 -6.707 -21.846 1.00 82.12 98 GLU A CA 1
ATOM 739 C C . GLU A 1 98 ? 39.906 -5.229 -21.871 1.00 82.12 98 GLU A C 1
ATOM 741 O O . GLU A 1 98 ? 40.446 -4.414 -21.117 1.00 82.12 98 GLU A O 1
ATOM 746 N N . VAL A 1 99 ? 38.938 -4.870 -22.721 1.00 79.25 99 VAL A N 1
ATOM 747 C CA . VAL A 1 99 ? 38.494 -3.478 -22.898 1.00 79.25 99 VAL A CA 1
ATOM 748 C C . VAL A 1 99 ? 36.990 -3.361 -22.654 1.00 79.25 99 VAL A C 1
ATOM 750 O O . VAL A 1 99 ? 36.195 -4.123 -23.197 1.00 79.25 99 VAL A O 1
ATOM 753 N N . SER A 1 100 ? 36.590 -2.382 -21.841 1.00 84.38 100 SER A N 1
ATOM 754 C CA . SER A 1 100 ? 35.196 -1.949 -21.685 1.00 84.38 100 SER A CA 1
ATOM 755 C C . SER A 1 100 ? 35.110 -0.424 -21.648 1.00 84.38 100 SER A C 1
ATOM 757 O O . SER A 1 100 ? 36.065 0.255 -21.258 1.00 84.38 100 SER A O 1
ATOM 759 N N . GLY A 1 101 ? 33.980 0.113 -22.103 1.00 81.25 101 GLY A N 1
ATOM 760 C CA . GLY A 1 101 ? 33.778 1.541 -22.328 1.00 81.25 101 GLY A CA 1
ATOM 761 C C . GLY A 1 101 ? 32.878 2.225 -21.299 1.00 81.25 101 GLY A C 1
ATOM 762 O O . GLY A 1 101 ? 32.262 1.597 -20.434 1.00 81.25 101 GLY A O 1
ATOM 763 N N . ALA A 1 102 ? 32.778 3.543 -21.418 1.00 84.25 102 ALA A N 1
ATOM 764 C CA . ALA A 1 102 ? 31.786 4.389 -20.774 1.00 84.25 102 ALA A CA 1
ATOM 765 C C . ALA A 1 102 ? 30.349 3.966 -21.127 1.00 84.25 102 ALA A C 1
ATOM 767 O O . ALA A 1 102 ? 29.464 4.012 -20.267 1.00 84.25 102 ALA A O 1
ATOM 768 N N . VAL A 1 103 ? 30.110 3.494 -22.355 1.00 81.81 103 VAL A N 1
ATOM 769 C CA . VAL A 1 103 ? 28.809 2.951 -22.792 1.00 81.81 103 VAL A CA 1
ATOM 770 C C . VAL A 1 103 ? 28.554 1.520 -22.305 1.00 81.81 103 VAL A C 1
ATOM 772 O O . VAL A 1 103 ? 27.486 0.969 -22.563 1.00 81.81 103 VAL A O 1
ATOM 775 N N . GLY A 1 104 ? 29.503 0.926 -21.572 1.00 79.06 104 GLY A N 1
ATOM 776 C CA . GLY A 1 104 ? 29.446 -0.447 -21.080 1.00 79.06 104 GLY A CA 1
ATOM 777 C C . GLY A 1 104 ? 30.246 -1.411 -21.958 1.00 79.06 104 GLY A C 1
ATOM 778 O O . GLY A 1 104 ? 31.376 -1.119 -22.360 1.00 79.06 104 GLY A O 1
ATOM 779 N N . LYS A 1 105 ? 29.683 -2.594 -22.228 1.00 81.06 105 LYS A N 1
ATOM 780 C CA . LYS A 1 105 ? 30.323 -3.609 -23.079 1.00 81.06 105 LYS A CA 1
ATOM 781 C C . LYS A 1 105 ? 30.396 -3.133 -24.530 1.00 81.06 105 LYS A C 1
ATOM 783 O O . LYS A 1 105 ? 29.393 -2.703 -25.093 1.00 81.06 105 LYS A O 1
ATOM 788 N N . LEU A 1 106 ? 31.568 -3.271 -25.146 1.00 79.69 106 LEU A N 1
ATOM 789 C CA . LEU A 1 106 ? 31.818 -2.911 -26.546 1.00 79.69 106 LEU A CA 1
ATOM 790 C C . LEU A 1 106 ? 31.717 -4.138 -27.468 1.00 79.69 106 LEU A C 1
ATOM 792 O O . LEU A 1 106 ? 32.542 -4.327 -28.357 1.00 79.69 106 LEU A O 1
ATOM 796 N N . ASP A 1 107 ? 30.713 -4.985 -27.244 1.00 74.25 107 ASP A N 1
ATOM 797 C CA . ASP A 1 107 ? 30.504 -6.196 -28.041 1.00 74.25 107 ASP A CA 1
ATOM 798 C C . ASP A 1 107 ? 29.811 -5.850 -29.362 1.00 74.25 107 ASP A C 1
ATOM 800 O O . ASP A 1 107 ? 28.767 -5.196 -29.364 1.00 74.25 107 ASP A O 1
ATOM 804 N N . PHE A 1 108 ? 30.354 -6.317 -30.485 1.00 69.12 108 PHE A N 1
ATOM 805 C CA . PHE A 1 108 ? 29.765 -6.123 -31.812 1.00 69.12 108 PHE A CA 1
ATOM 806 C C . PHE A 1 108 ? 29.072 -7.392 -32.309 1.00 69.12 108 PHE A C 1
ATOM 808 O O . PHE A 1 108 ? 29.497 -8.501 -31.991 1.00 69.12 108 PHE A O 1
ATOM 815 N N . ASP A 1 109 ? 28.023 -7.227 -33.125 1.00 58.22 109 ASP A N 1
ATOM 816 C CA . ASP A 1 109 ? 27.343 -8.348 -33.789 1.00 58.22 109 ASP A CA 1
ATOM 817 C C . ASP A 1 109 ? 28.378 -9.198 -34.556 1.00 58.22 109 ASP A C 1
ATOM 819 O O . ASP A 1 109 ? 28.983 -8.691 -35.508 1.00 58.22 109 ASP A O 1
ATOM 823 N N . PRO A 1 110 ? 28.564 -10.484 -34.206 1.00 54.31 110 PRO A N 1
ATOM 824 C CA . PRO A 1 110 ? 29.604 -11.328 -34.791 1.00 54.31 110 PRO A CA 1
ATOM 825 C C . PRO A 1 110 ? 29.374 -11.639 -36.279 1.00 54.31 110 PRO A C 1
ATOM 827 O O . PRO A 1 110 ? 30.266 -12.167 -36.940 1.00 54.31 110 PRO A O 1
ATOM 830 N N . LYS A 1 111 ? 28.185 -11.349 -36.829 1.00 50.75 111 LYS A N 1
ATOM 831 C CA . LYS A 1 111 ? 27.873 -11.543 -38.255 1.00 50.75 111 LYS A CA 1
ATOM 832 C C . LYS A 1 111 ? 28.177 -10.319 -39.106 1.00 50.75 111 LYS A C 1
ATOM 834 O O . LYS A 1 111 ? 28.541 -10.481 -40.267 1.00 50.75 111 LYS A O 1
ATOM 839 N N . ASN A 1 112 ? 27.989 -9.120 -38.557 1.00 51.88 112 ASN A N 1
ATOM 840 C CA . ASN A 1 112 ? 28.024 -7.881 -39.335 1.00 51.88 112 ASN A CA 1
ATOM 841 C C . ASN A 1 112 ? 29.106 -6.897 -38.873 1.00 51.88 112 ASN A C 1
ATOM 843 O O . ASN A 1 112 ? 29.498 -6.053 -39.667 1.00 51.88 112 ASN A O 1
ATOM 847 N N . TYR A 1 113 ? 29.599 -6.984 -37.631 1.00 54.62 113 TYR A N 1
ATOM 848 C CA . TYR A 1 113 ? 30.608 -6.096 -37.024 1.00 54.62 113 TYR A CA 1
ATOM 849 C C . TYR A 1 113 ? 30.321 -4.584 -37.149 1.00 54.62 113 TYR A C 1
ATOM 851 O O . TYR A 1 113 ? 31.210 -3.756 -36.979 1.00 54.62 113 TYR A O 1
ATOM 859 N N . THR A 1 114 ? 29.074 -4.200 -37.437 1.00 53.50 114 THR A N 1
ATOM 860 C CA . THR A 1 114 ? 28.666 -2.803 -37.668 1.00 53.50 114 THR A CA 1
ATOM 861 C C . THR A 1 114 ? 27.840 -2.205 -36.534 1.00 53.50 114 THR A C 1
ATOM 863 O O . THR A 1 114 ? 27.567 -1.008 -36.559 1.00 53.50 114 THR A O 1
ATOM 866 N N . LEU A 1 115 ? 27.384 -3.014 -35.576 1.00 56.94 115 LEU A N 1
ATOM 867 C CA . LEU A 1 115 ? 26.490 -2.585 -34.501 1.00 56.94 115 LEU A CA 1
ATOM 868 C C . LEU A 1 115 ? 26.967 -3.148 -33.167 1.00 56.94 115 LEU A C 1
ATOM 870 O O . LEU A 1 115 ? 27.216 -4.350 -33.069 1.00 56.94 115 LEU A O 1
ATOM 874 N N . ILE A 1 116 ? 27.039 -2.282 -32.156 1.00 64.94 116 ILE A N 1
ATOM 875 C CA . ILE A 1 116 ? 27.221 -2.699 -30.766 1.00 64.94 116 ILE A CA 1
ATOM 876 C C . ILE 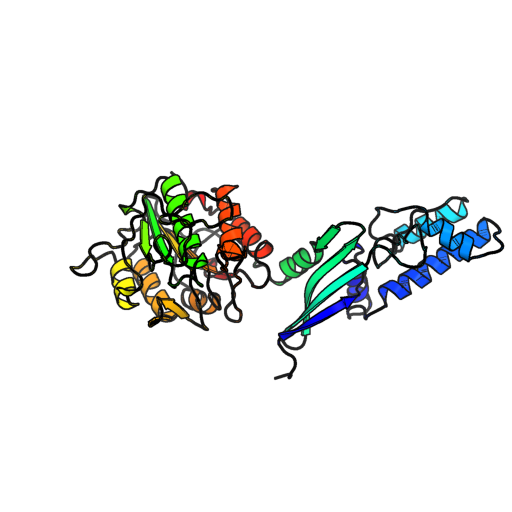A 1 116 ? 25.928 -3.401 -30.325 1.00 64.94 116 ILE A C 1
ATOM 878 O O . ILE A 1 116 ? 24.827 -2.892 -30.548 1.00 64.94 116 ILE A O 1
ATOM 882 N N . THR A 1 117 ? 26.045 -4.589 -29.737 1.00 65.31 117 THR A N 1
ATOM 883 C CA . THR A 1 117 ? 24.901 -5.400 -29.281 1.00 65.31 117 THR A CA 1
ATOM 884 C C . THR A 1 117 ? 24.320 -4.911 -27.956 1.00 65.31 117 THR A C 1
ATOM 886 O O . THR A 1 117 ? 23.205 -5.294 -27.602 1.00 65.31 117 THR A O 1
ATOM 889 N N . HIS A 1 118 ? 25.051 -4.031 -27.270 1.00 68.75 118 HIS A N 1
ATOM 890 C CA . HIS A 1 118 ? 24.692 -3.389 -26.015 1.00 68.75 118 HIS A CA 1
ATOM 891 C C . HIS A 1 118 ? 24.368 -1.906 -26.224 1.00 68.75 118 HIS A C 1
ATOM 893 O O . HIS A 1 118 ? 25.170 -1.126 -26.732 1.00 68.75 118 HIS A O 1
ATOM 899 N N . SER A 1 119 ? 23.169 -1.490 -25.834 1.00 73.94 119 SER A N 1
ATOM 900 C CA . SER A 1 119 ? 22.787 -0.073 -25.815 1.00 73.94 119 SER A CA 1
ATOM 901 C C . SER A 1 119 ? 21.931 0.204 -24.596 1.00 73.94 119 SER A C 1
ATOM 903 O O . SER A 1 119 ? 21.032 -0.584 -24.288 1.00 73.94 119 SER A O 1
ATOM 905 N N . THR A 1 120 ? 22.204 1.321 -23.923 1.00 76.44 120 THR A N 1
ATOM 906 C CA . THR A 1 120 ? 21.425 1.766 -22.770 1.00 76.44 120 THR A CA 1
ATOM 907 C C . THR A 1 120 ? 20.609 2.995 -23.145 1.00 76.44 120 THR A C 1
ATOM 909 O O . THR A 1 120 ? 21.137 3.969 -23.677 1.00 76.44 120 THR A O 1
ATOM 912 N N . TYR A 1 121 ? 19.313 2.940 -22.862 1.00 78.62 121 TYR A N 1
ATOM 913 C CA . TYR A 1 121 ? 18.377 4.035 -23.073 1.00 78.62 121 TYR A CA 1
ATOM 914 C C . TYR A 1 121 ? 17.866 4.535 -21.732 1.00 78.62 121 TYR A C 1
ATOM 916 O O . TYR A 1 121 ? 17.384 3.727 -20.949 1.00 78.62 121 TYR A O 1
ATOM 924 N N . ASP A 1 122 ? 17.917 5.837 -21.492 1.00 75.06 122 ASP A N 1
ATOM 925 C CA . ASP A 1 122 ? 17.226 6.490 -20.386 1.00 75.06 122 ASP A CA 1
ATOM 926 C C . ASP A 1 122 ? 15.805 6.865 -20.821 1.00 75.06 122 ASP A C 1
ATOM 928 O O . ASP A 1 122 ? 15.604 7.487 -21.866 1.00 75.06 122 ASP A O 1
ATOM 932 N N . PHE A 1 123 ? 14.821 6.447 -20.034 1.00 75.25 123 PHE A N 1
ATOM 933 C CA . PHE A 1 123 ? 13.442 6.896 -20.098 1.00 75.25 123 PHE A CA 1
ATOM 934 C C . PHE A 1 123 ? 13.249 7.981 -19.053 1.00 75.25 123 PHE A C 1
ATOM 936 O O . PHE A 1 123 ? 13.280 7.678 -17.867 1.00 75.25 123 PHE A O 1
ATOM 943 N N . TRP A 1 124 ? 13.005 9.218 -19.471 1.00 76.12 124 TRP A N 1
ATOM 944 C CA . TRP A 1 124 ? 12.898 10.371 -18.578 1.00 76.12 124 TRP A CA 1
ATOM 945 C C . TRP A 1 124 ? 11.540 11.057 -18.660 1.00 76.12 124 TRP A C 1
ATOM 947 O O . TRP A 1 124 ? 10.796 10.882 -19.627 1.00 76.12 124 TRP A O 1
ATOM 957 N N . MET A 1 125 ? 11.247 11.898 -17.667 1.00 75.06 125 MET A N 1
ATOM 958 C CA . MET A 1 125 ? 10.169 12.879 -17.689 1.00 75.06 125 MET A CA 1
ATOM 959 C C . MET A 1 125 ? 10.646 14.275 -17.291 1.00 75.06 125 MET A C 1
ATOM 961 O O . MET A 1 125 ? 11.573 14.415 -16.506 1.00 75.06 125 MET A O 1
ATOM 965 N N . VAL A 1 126 ? 9.998 15.324 -17.785 1.00 69.69 126 VAL A N 1
ATOM 966 C CA . VAL A 1 126 ? 10.208 16.682 -17.278 1.00 69.69 126 VAL A CA 1
ATOM 967 C C . VAL A 1 126 ? 9.385 16.866 -16.006 1.00 69.69 126 VAL A C 1
ATOM 969 O O . VAL A 1 126 ? 8.161 16.724 -16.045 1.00 69.69 126 VAL A O 1
ATOM 972 N N . TYR A 1 127 ? 10.056 17.190 -14.905 1.00 58.31 127 TYR A N 1
ATOM 973 C CA . TYR A 1 127 ? 9.453 17.464 -13.606 1.00 58.31 127 TYR A CA 1
ATOM 974 C C . TYR A 1 127 ? 10.118 18.689 -12.959 1.00 58.31 127 TYR A C 1
ATOM 976 O O . TYR A 1 127 ? 11.342 18.757 -12.858 1.00 58.31 127 TYR A O 1
ATOM 984 N N . GLU A 1 128 ? 9.315 19.679 -12.566 1.00 73.81 128 GLU A N 1
ATOM 985 C CA . GLU A 1 128 ? 9.756 20.961 -11.988 1.00 73.81 128 GLU A CA 1
ATOM 986 C C . GLU A 1 128 ? 10.815 21.689 -12.843 1.00 73.81 128 GLU A C 1
ATOM 988 O O . GLU A 1 128 ? 11.755 22.319 -12.354 1.00 73.81 128 GLU A O 1
ATOM 993 N N . GLY A 1 129 ? 10.655 21.621 -14.164 1.00 65.81 129 GLY A N 1
ATOM 994 C CA . GLY A 1 129 ? 11.556 22.226 -15.141 1.00 65.81 129 GLY A CA 1
ATOM 995 C C . GLY A 1 129 ? 12.877 21.481 -15.348 1.00 65.81 129 GLY A C 1
ATOM 996 O O . GLY A 1 129 ? 13.750 22.015 -16.033 1.00 65.81 129 GLY A O 1
ATOM 997 N N . GLN A 1 130 ? 13.035 20.274 -14.796 1.00 61.72 130 GLN A N 1
ATOM 998 C CA . GLN A 1 130 ? 14.229 19.435 -14.938 1.00 61.72 130 GLN A CA 1
ATOM 999 C C . GLN A 1 130 ? 13.907 18.099 -15.616 1.00 61.72 130 GLN A C 1
ATOM 1001 O O . GLN A 1 130 ? 12.790 17.604 -15.516 1.00 61.72 130 GLN A O 1
ATOM 1006 N N . PHE A 1 131 ? 14.886 17.511 -16.308 1.00 66.88 131 PHE A N 1
ATOM 1007 C CA . PHE A 1 131 ? 14.782 16.146 -16.829 1.00 66.88 131 PHE A CA 1
ATOM 1008 C C . PHE A 1 131 ? 15.057 15.153 -15.698 1.00 66.88 131 PHE A C 1
ATOM 1010 O O . PHE A 1 131 ? 16.119 15.193 -15.078 1.00 66.88 131 PHE A O 1
ATOM 1017 N N . LEU A 1 132 ? 14.095 14.277 -15.446 1.00 61.69 132 LEU A N 1
ATOM 1018 C CA . LEU A 1 132 ? 14.120 13.252 -14.420 1.00 61.69 132 LEU A CA 1
ATOM 1019 C C . LEU A 1 132 ? 14.133 11.875 -15.078 1.00 61.69 132 LEU A C 1
ATOM 1021 O O . LEU A 1 132 ? 13.148 11.479 -15.695 1.00 61.69 132 LEU A O 1
ATOM 1025 N N . SER A 1 133 ? 15.221 11.136 -14.915 1.00 64.94 133 SER A N 1
ATOM 1026 C CA . SER A 1 133 ? 15.343 9.760 -15.394 1.00 64.94 133 SER A CA 1
ATOM 1027 C C . SER A 1 133 ? 14.468 8.811 -14.565 1.00 64.94 133 SER A C 1
ATOM 1029 O O . SER A 1 133 ? 14.616 8.713 -13.350 1.00 64.94 133 SER A O 1
ATOM 1031 N N . LEU A 1 134 ? 13.548 8.113 -15.223 1.00 59.03 134 LEU A N 1
ATOM 1032 C CA . LEU A 1 134 ? 12.579 7.185 -14.632 1.00 59.03 134 LEU A CA 1
ATOM 1033 C C . LEU A 1 134 ? 13.044 5.729 -14.695 1.00 59.03 134 LEU A C 1
ATOM 1035 O O . LEU A 1 134 ? 12.734 4.943 -13.802 1.00 59.03 134 LEU A O 1
ATOM 1039 N N . ASN A 1 135 ? 13.732 5.337 -15.769 1.00 61.50 135 ASN A N 1
ATOM 1040 C CA . ASN A 1 135 ? 14.217 3.971 -15.954 1.00 61.50 135 ASN A CA 1
ATOM 1041 C C . ASN A 1 135 ? 15.315 3.924 -17.017 1.00 61.50 135 ASN A C 1
ATOM 1043 O O . ASN A 1 135 ? 15.260 4.674 -17.980 1.00 61.50 135 ASN A O 1
ATOM 1047 N N . TYR A 1 136 ? 16.257 2.990 -16.900 1.00 66.06 136 TYR A N 1
ATOM 1048 C CA . TYR A 1 136 ? 17.239 2.729 -17.947 1.00 66.06 136 TYR A CA 1
ATOM 1049 C C . TYR A 1 136 ? 16.988 1.346 -18.526 1.00 66.06 136 TYR A C 1
ATOM 1051 O O . TYR A 1 136 ? 17.052 0.346 -17.814 1.00 66.06 136 TYR A O 1
ATOM 1059 N N . MET A 1 137 ? 16.715 1.284 -19.821 1.00 67.19 137 MET A N 1
ATOM 1060 C CA . MET A 1 137 ? 16.479 0.046 -20.550 1.00 67.19 137 MET A CA 1
ATOM 1061 C C . MET A 1 137 ? 17.745 -0.362 -21.285 1.00 67.19 137 MET A C 1
ATOM 1063 O O . MET A 1 137 ? 18.293 0.419 -22.063 1.00 67.19 137 MET A O 1
ATOM 1067 N N . LYS A 1 138 ? 18.190 -1.600 -21.073 1.00 68.50 138 LYS A N 1
ATOM 1068 C CA . LYS A 1 138 ? 19.293 -2.187 -21.828 1.00 68.50 138 LYS A CA 1
ATOM 1069 C C . LYS A 1 138 ? 18.756 -3.094 -22.924 1.00 68.50 138 LYS A C 1
ATOM 1071 O O . LYS A 1 138 ? 17.795 -3.840 -22.726 1.00 68.50 138 LYS A O 1
ATOM 1076 N N . ARG A 1 139 ? 19.405 -3.042 -24.082 1.00 59.88 139 ARG A N 1
ATOM 1077 C CA . ARG A 1 139 ? 19.292 -4.065 -25.121 1.00 59.88 139 ARG A CA 1
ATOM 1078 C C . ARG A 1 139 ? 20.540 -4.939 -25.042 1.00 59.88 139 ARG A C 1
ATOM 1080 O O . ARG A 1 139 ? 21.626 -4.401 -25.206 1.00 59.88 139 ARG A O 1
ATOM 1087 N N . SER A 1 140 ? 20.380 -6.237 -24.795 1.00 57.41 140 SER A N 1
ATOM 1088 C CA . SER A 1 140 ? 21.390 -7.275 -25.051 1.00 57.41 140 SER A CA 1
ATOM 1089 C C . SER A 1 140 ? 20.748 -8.407 -25.865 1.00 57.41 140 SER A C 1
ATOM 1091 O O . SER A 1 140 ? 19.522 -8.449 -26.014 1.00 57.41 140 SER A O 1
ATOM 1093 N N . GLU A 1 141 ? 21.546 -9.302 -26.457 1.00 45.12 141 GLU A N 1
ATOM 1094 C CA . GLU A 1 141 ? 21.019 -10.460 -27.192 1.00 45.12 141 GLU A CA 1
ATOM 1095 C C . GLU A 1 141 ? 20.152 -11.343 -26.273 1.00 45.12 141 GLU A C 1
ATOM 1097 O O . GLU A 1 141 ? 20.657 -12.140 -25.491 1.00 45.12 141 GLU A O 1
ATOM 1102 N N . GLY A 1 142 ? 18.829 -11.192 -26.375 1.00 42.69 142 GLY A N 1
ATOM 1103 C CA . GLY A 1 142 ? 17.841 -12.071 -25.742 1.00 42.69 142 GLY A CA 1
ATOM 1104 C C . GLY A 1 142 ? 17.212 -11.578 -24.436 1.00 42.69 142 GLY A C 1
ATOM 1105 O O . GLY A 1 142 ? 16.219 -12.170 -24.022 1.00 42.69 142 GLY A O 1
ATOM 1106 N N . GLU A 1 143 ? 17.689 -10.491 -23.823 1.00 41.22 143 GLU A N 1
ATOM 1107 C CA . GLU A 1 143 ? 17.117 -9.971 -22.572 1.00 41.22 143 GLU A CA 1
ATOM 1108 C C . GLU A 1 143 ? 16.885 -8.453 -22.617 1.00 41.22 143 GLU A C 1
ATOM 1110 O O . GLU A 1 143 ? 17.777 -7.655 -22.909 1.00 41.22 143 GLU A O 1
ATOM 1115 N N . HIS A 1 144 ? 15.660 -8.042 -22.284 1.00 42.56 144 HIS A N 1
ATOM 1116 C CA . HIS A 1 144 ? 15.360 -6.676 -21.868 1.00 42.56 144 HIS A CA 1
ATOM 1117 C C . HIS A 1 144 ? 15.597 -6.598 -20.359 1.00 42.56 144 HIS A C 1
ATOM 1119 O O . HIS A 1 144 ? 14.766 -7.075 -19.588 1.00 42.56 144 HIS A O 1
ATOM 1125 N N . SER A 1 145 ? 16.716 -6.019 -19.925 1.00 46.69 145 SER A N 1
ATOM 1126 C CA . SER A 1 145 ? 16.954 -5.753 -18.501 1.00 46.69 145 SER A CA 1
ATOM 1127 C C . SER A 1 145 ? 16.840 -4.256 -18.207 1.00 46.69 145 SER A C 1
ATOM 1129 O O . SER A 1 145 ? 17.415 -3.412 -18.897 1.00 46.69 145 SER A O 1
ATOM 1131 N N . SER A 1 146 ? 16.050 -3.912 -17.189 1.00 47.16 146 SER A N 1
ATOM 1132 C CA . SER A 1 146 ? 16.023 -2.577 -16.585 1.00 47.16 146 SER A CA 1
ATOM 1133 C C . SER A 1 146 ? 17.196 -2.435 -15.614 1.00 47.16 146 SER A C 1
ATOM 1135 O O . SER A 1 146 ? 17.423 -3.334 -14.804 1.00 47.16 146 SER A O 1
ATOM 1137 N N . SER A 1 147 ? 17.948 -1.334 -15.676 1.00 44.00 147 SER A N 1
ATOM 1138 C CA . SER A 1 147 ? 19.138 -1.147 -14.836 1.00 44.00 147 SER A CA 1
ATOM 1139 C C . SER A 1 147 ? 18.770 -0.803 -13.380 1.00 44.00 147 SER A C 1
ATOM 1141 O O . SER A 1 147 ? 18.173 0.249 -13.141 1.00 44.00 147 SER A O 1
ATOM 1143 N N . PRO A 1 148 ? 19.193 -1.603 -12.381 1.00 41.50 148 PRO A N 1
ATOM 1144 C CA . PRO A 1 148 ? 18.950 -1.333 -10.961 1.00 41.50 148 PRO A CA 1
ATOM 1145 C C . PRO A 1 148 ? 19.736 -0.133 -10.399 1.00 41.50 148 PRO A C 1
ATOM 1147 O O . PRO A 1 148 ? 19.482 0.276 -9.270 1.00 41.50 148 PRO A O 1
ATOM 1150 N N . ILE A 1 149 ? 20.671 0.460 -11.153 1.00 37.09 149 ILE A N 1
ATOM 1151 C CA . ILE A 1 149 ? 21.474 1.613 -10.697 1.00 37.09 149 ILE A CA 1
ATOM 1152 C C . ILE A 1 149 ? 20.657 2.902 -10.645 1.00 37.09 149 ILE A C 1
ATOM 1154 O O . ILE A 1 149 ? 20.891 3.732 -9.776 1.00 37.09 149 ILE A O 1
ATOM 1158 N N . VAL A 1 150 ? 19.659 3.053 -11.511 1.00 42.28 150 VAL A N 1
ATOM 1159 C CA . VAL A 1 150 ? 18.817 4.259 -11.513 1.00 42.28 150 VAL A CA 1
ATOM 1160 C C . VAL A 1 150 ? 17.677 4.123 -10.549 1.00 42.28 150 VAL A C 1
ATOM 1162 O O . VAL A 1 150 ? 17.400 5.084 -9.850 1.00 42.28 150 VAL A O 1
ATOM 1165 N N . SER A 1 151 ? 17.143 2.913 -10.373 1.00 39.16 151 SER A N 1
ATOM 1166 C CA . SER A 1 151 ? 16.410 2.597 -9.154 1.00 39.16 151 SER A CA 1
ATOM 1167 C C . SER A 1 151 ? 17.261 2.940 -7.929 1.00 39.16 151 SER A C 1
ATOM 1169 O O . SER A 1 151 ? 16.761 3.599 -7.044 1.00 39.16 151 SER A O 1
ATOM 1171 N N . TRP A 1 152 ? 18.556 2.612 -7.877 1.00 36.16 152 TRP A N 1
ATOM 1172 C CA . TRP A 1 152 ? 19.410 2.925 -6.723 1.00 36.16 152 TRP A CA 1
ATOM 1173 C C . TRP A 1 152 ? 19.684 4.429 -6.507 1.00 36.16 152 TRP A C 1
ATOM 1175 O O . TRP A 1 152 ? 19.602 4.883 -5.368 1.00 36.16 152 TRP A O 1
ATOM 1185 N N . GLU A 1 153 ? 19.968 5.219 -7.548 1.00 39.62 153 GLU A N 1
ATOM 1186 C CA . GLU A 1 153 ? 20.170 6.677 -7.432 1.00 39.62 153 GLU A CA 1
ATOM 1187 C C . GLU A 1 153 ? 18.856 7.428 -7.156 1.00 39.62 153 GLU A C 1
ATOM 1189 O O . GLU A 1 153 ? 18.821 8.278 -6.267 1.00 39.62 153 GLU A O 1
ATOM 1194 N N . TRP A 1 154 ? 17.759 7.046 -7.824 1.00 42.25 154 TRP A N 1
ATOM 1195 C CA . TRP A 1 154 ? 16.387 7.462 -7.503 1.00 42.25 154 TRP A CA 1
ATOM 1196 C C . TRP A 1 154 ? 16.043 7.155 -6.053 1.00 42.25 154 TRP A C 1
ATOM 1198 O O . TRP A 1 154 ? 15.577 8.027 -5.315 1.00 42.25 154 TRP A O 1
ATOM 1208 N N . ASN A 1 155 ? 16.343 5.924 -5.627 1.00 44.75 155 ASN A N 1
ATOM 1209 C CA . ASN A 1 155 ? 16.107 5.516 -4.262 1.00 44.75 155 ASN A CA 1
ATOM 1210 C C . ASN A 1 155 ? 16.914 6.398 -3.323 1.00 44.75 155 ASN A C 1
ATOM 1212 O O . ASN A 1 155 ? 16.370 6.962 -2.392 1.00 44.75 155 ASN A O 1
ATOM 1216 N N . LYS A 1 156 ? 18.188 6.647 -3.603 1.00 44.56 156 LYS A N 1
ATOM 1217 C CA . LYS A 1 156 ? 19.010 7.478 -2.728 1.00 44.56 156 LYS A CA 1
ATOM 1218 C C . LYS A 1 156 ? 18.517 8.930 -2.598 1.00 44.56 156 LYS A C 1
ATOM 1220 O O . LYS A 1 156 ? 18.740 9.533 -1.551 1.00 44.56 156 LYS A O 1
ATOM 1225 N N . THR A 1 157 ? 17.875 9.496 -3.623 1.00 52.44 157 THR A N 1
ATOM 1226 C CA . THR A 1 157 ? 17.381 10.886 -3.598 1.00 52.44 157 THR A CA 1
ATOM 1227 C C . THR A 1 157 ? 15.988 11.030 -2.979 1.00 52.44 157 THR A C 1
ATOM 1229 O O . THR A 1 157 ? 15.749 12.019 -2.289 1.00 52.44 157 THR A O 1
ATOM 1232 N N . TYR A 1 158 ? 15.086 10.068 -3.192 1.00 60.22 158 TYR A N 1
ATOM 1233 C CA . TYR A 1 158 ? 13.674 10.184 -2.797 1.00 60.22 158 TYR A CA 1
ATOM 1234 C C . TYR A 1 158 ? 13.240 9.206 -1.697 1.00 60.22 158 TYR A C 1
ATOM 1236 O O . TYR A 1 158 ? 12.154 9.361 -1.138 1.00 60.22 158 TYR A O 1
ATOM 1244 N N . GLN A 1 159 ? 14.071 8.219 -1.355 1.00 69.62 159 GLN A N 1
ATOM 1245 C CA . GLN A 1 159 ? 13.805 7.309 -0.245 1.00 69.62 159 GLN A CA 1
ATOM 1246 C C . GLN A 1 159 ? 13.954 8.058 1.073 1.00 69.62 159 GLN A C 1
ATOM 1248 O O . GLN A 1 159 ? 15.019 8.592 1.402 1.00 69.62 159 GLN A O 1
ATOM 1253 N N . GLN A 1 160 ? 12.890 8.035 1.864 1.00 81.69 160 GLN A N 1
ATOM 1254 C CA . GLN A 1 160 ? 12.908 8.558 3.216 1.00 81.69 160 GLN A CA 1
ATOM 1255 C C . GLN A 1 160 ? 13.910 7.775 4.061 1.00 81.69 160 GLN A C 1
ATOM 1257 O O . GLN A 1 160 ? 13.980 6.545 4.022 1.00 81.69 160 GLN A O 1
ATOM 1262 N N . GLN A 1 161 ? 14.693 8.522 4.829 1.00 76.88 161 GLN A N 1
ATOM 1263 C CA . GLN A 1 161 ? 15.566 7.975 5.854 1.00 76.88 161 GLN A CA 1
ATOM 1264 C C . GLN A 1 161 ? 14.861 8.106 7.200 1.00 76.88 161 GLN A C 1
ATOM 1266 O O . GLN A 1 161 ? 14.191 9.105 7.459 1.00 76.88 161 GLN A O 1
ATOM 1271 N N . PHE A 1 162 ? 15.035 7.105 8.053 1.00 82.62 162 PHE A N 1
ATOM 1272 C CA . PHE A 1 162 ? 14.483 7.091 9.403 1.00 82.62 162 PHE A CA 1
ATOM 1273 C C . PHE A 1 162 ? 15.623 6.977 10.407 1.00 82.62 162 PHE A C 1
ATOM 1275 O O . PHE A 1 162 ? 16.627 6.313 10.129 1.00 82.62 162 PHE A O 1
ATOM 1282 N N . ASP A 1 163 ? 15.457 7.613 11.562 1.00 80.00 163 ASP A N 1
ATOM 1283 C CA . ASP A 1 163 ? 16.432 7.576 12.648 1.00 80.00 163 ASP A CA 1
ATOM 1284 C C . ASP A 1 163 ? 16.432 6.194 13.329 1.00 80.00 163 ASP A C 1
ATOM 1286 O O . ASP A 1 163 ? 15.438 5.767 13.919 1.00 80.00 163 ASP A O 1
ATOM 1290 N N . GLU A 1 164 ? 17.559 5.484 13.241 1.00 79.00 164 GLU A N 1
ATOM 1291 C CA . GLU A 1 164 ? 17.756 4.169 13.866 1.00 79.00 164 GLU A CA 1
ATOM 1292 C C . GLU A 1 164 ? 17.831 4.224 15.398 1.00 79.00 164 GLU A C 1
ATOM 1294 O O . GLU A 1 164 ? 17.651 3.202 16.065 1.00 79.00 164 GLU A O 1
ATOM 1299 N N . HIS A 1 165 ? 18.063 5.409 15.964 1.00 84.81 165 HIS A N 1
ATOM 1300 C CA . HIS A 1 165 ? 18.139 5.656 17.401 1.00 84.81 165 HIS A CA 1
ATOM 1301 C C . HIS A 1 165 ? 16.872 6.307 17.965 1.00 84.81 165 HIS A C 1
ATOM 1303 O O . HIS A 1 165 ? 16.823 6.607 19.163 1.00 84.81 165 HIS A O 1
ATOM 1309 N N . MET A 1 166 ? 15.834 6.488 17.140 1.00 86.00 166 MET A N 1
ATOM 1310 C CA . MET A 1 166 ? 14.540 6.974 17.603 1.00 86.00 166 MET A CA 1
ATOM 1311 C C . MET A 1 166 ? 14.024 6.072 18.726 1.00 86.00 166 MET A C 1
ATOM 1313 O O . MET A 1 166 ? 14.100 4.844 18.648 1.00 86.00 166 MET A O 1
ATOM 1317 N N . SER A 1 167 ? 13.526 6.688 19.793 1.00 87.50 167 SER A N 1
ATOM 1318 C CA . SER A 1 167 ? 12.871 5.967 20.883 1.00 87.50 167 SER A CA 1
ATOM 1319 C C . SER A 1 167 ? 11.396 5.779 20.558 1.00 87.50 167 SER A C 1
ATOM 1321 O O . SER A 1 167 ? 10.761 6.677 20.008 1.00 87.50 167 SER A O 1
ATOM 1323 N N . ASP A 1 168 ? 10.843 4.627 20.925 1.00 87.12 168 ASP A N 1
ATOM 1324 C CA . ASP A 1 168 ? 9.401 4.420 20.863 1.00 87.12 168 ASP A CA 1
ATOM 1325 C C . ASP A 1 168 ? 8.678 5.370 21.820 1.00 87.12 168 ASP A C 1
ATOM 1327 O O . ASP A 1 168 ? 9.173 5.696 22.907 1.00 87.12 168 ASP A O 1
ATOM 1331 N N . ILE A 1 169 ? 7.458 5.760 21.447 1.00 88.19 169 ILE A N 1
ATOM 1332 C CA . ILE A 1 169 ? 6.531 6.299 22.437 1.00 88.19 169 ILE A CA 1
ATOM 1333 C C . ILE A 1 169 ? 6.220 5.200 23.465 1.00 88.19 169 ILE A C 1
ATOM 1335 O O . ILE A 1 169 ? 6.271 4.009 23.159 1.00 88.19 169 ILE A O 1
ATOM 1339 N N . GLY A 1 170 ? 5.938 5.581 24.712 1.00 90.38 170 GLY A N 1
ATOM 1340 C CA . GLY A 1 170 ? 5.672 4.635 25.800 1.00 90.38 170 GLY A CA 1
ATOM 1341 C C . GLY A 1 170 ? 4.372 3.854 25.591 1.00 90.38 170 GLY A C 1
ATOM 1342 O O . GLY A 1 170 ? 3.352 4.188 26.187 1.00 90.38 170 GLY A O 1
ATOM 1343 N N . TYR A 1 171 ? 4.405 2.829 24.740 1.00 95.31 171 TYR A N 1
ATOM 1344 C CA . TYR A 1 171 ? 3.244 2.019 24.400 1.00 95.31 171 TYR A CA 1
ATOM 1345 C C . TYR A 1 171 ? 2.812 1.127 25.575 1.00 95.31 171 TYR A C 1
ATOM 1347 O O . TYR A 1 171 ? 3.663 0.479 26.193 1.00 95.31 171 TYR A O 1
ATOM 1355 N N . PRO A 1 172 ? 1.497 1.010 25.847 1.00 95.25 172 PRO A N 1
ATOM 1356 C CA . PRO A 1 172 ? 0.952 -0.027 26.723 1.00 95.25 172 PRO A CA 1
ATOM 1357 C C . PRO A 1 172 ? 1.353 -1.446 26.290 1.00 95.25 172 PRO A C 1
ATOM 1359 O O . PRO A 1 172 ? 1.879 -1.660 25.198 1.00 95.25 172 PRO A O 1
ATOM 1362 N N . ALA A 1 173 ? 1.097 -2.448 27.132 1.00 95.94 173 ALA A N 1
ATOM 1363 C CA . ALA A 1 173 ? 1.271 -3.841 26.725 1.00 95.94 173 ALA A CA 1
ATOM 1364 C C . ALA A 1 173 ? 0.277 -4.202 25.606 1.00 95.94 173 ALA A C 1
ATOM 1366 O O . ALA A 1 173 ? -0.872 -3.768 25.641 1.00 95.94 173 ALA A O 1
ATOM 1367 N N . LEU A 1 174 ? 0.723 -5.000 24.634 1.00 96.00 174 LEU A N 1
ATOM 1368 C CA . LEU A 1 174 ? -0.136 -5.501 23.562 1.00 96.00 174 LEU A CA 1
ATOM 1369 C C . LEU A 1 174 ? -1.157 -6.504 24.123 1.00 96.00 174 LEU A C 1
ATOM 1371 O O . LEU A 1 174 ? -0.759 -7.498 24.731 1.00 96.00 174 LEU A O 1
ATOM 1375 N N . THR A 1 175 ? -2.451 -6.254 23.910 1.00 95.81 175 THR A N 1
ATOM 1376 C CA . THR A 1 175 ? -3.556 -7.112 24.387 1.00 95.81 175 THR A CA 1
ATOM 1377 C C . THR A 1 175 ? -4.323 -7.809 23.273 1.00 95.81 175 THR A C 1
ATOM 1379 O O . THR A 1 175 ? -4.862 -8.895 23.491 1.00 95.81 175 THR A O 1
ATOM 1382 N N . GLY A 1 176 ? -4.345 -7.225 22.081 1.00 95.94 176 GLY A N 1
ATOM 1383 C CA . GLY A 1 176 ? -5.129 -7.721 20.964 1.00 95.94 176 GLY A CA 1
ATOM 1384 C C . GLY A 1 176 ? -4.778 -7.008 19.670 1.00 95.94 176 GLY A C 1
ATOM 1385 O O . GLY A 1 176 ? -4.053 -6.014 19.664 1.00 95.94 176 GLY A O 1
ATOM 1386 N N . ASN A 1 177 ? -5.295 -7.541 18.571 1.00 97.62 177 ASN A N 1
ATOM 1387 C CA . ASN A 1 177 ? -5.165 -6.937 17.260 1.00 97.62 177 ASN A CA 1
ATOM 1388 C C . ASN A 1 177 ? -6.545 -6.855 16.613 1.00 97.62 177 ASN A C 1
ATOM 1390 O O . ASN A 1 177 ? -7.322 -7.804 16.702 1.00 97.62 177 ASN A O 1
ATOM 1394 N N . LYS A 1 178 ? -6.826 -5.729 15.966 1.00 98.44 178 LYS A N 1
ATOM 1395 C CA . LYS A 1 178 ? -8.045 -5.475 15.198 1.00 98.44 178 LYS A CA 1
ATOM 1396 C C . LYS A 1 178 ? -7.680 -4.957 13.815 1.00 98.44 178 LYS A C 1
ATOM 1398 O O . LYS A 1 178 ? -6.570 -4.467 13.600 1.00 98.44 178 LYS A O 1
ATOM 1403 N N . ALA A 1 179 ? -8.606 -5.050 12.875 1.00 98.62 179 ALA A N 1
ATOM 1404 C CA . ALA A 1 179 ? -8.394 -4.546 11.535 1.00 98.62 179 ALA A CA 1
ATOM 1405 C C . ALA A 1 179 ? -9.629 -3.867 10.959 1.00 98.62 179 ALA A C 1
ATOM 1407 O O . ALA A 1 179 ? -10.765 -4.223 11.261 1.00 98.62 179 ALA A O 1
ATOM 1408 N N . VAL A 1 180 ? -9.376 -2.897 10.088 1.00 98.81 180 VAL A N 1
ATOM 1409 C CA . VAL A 1 180 ? -10.387 -2.303 9.217 1.00 98.81 180 VAL A CA 1
ATOM 1410 C C . VAL A 1 180 ? -9.857 -2.371 7.794 1.00 98.81 180 VAL A C 1
ATOM 1412 O O . VAL A 1 180 ? -8.733 -1.951 7.527 1.00 98.81 180 VAL A O 1
ATOM 1415 N N . ILE A 1 181 ? -10.649 -2.914 6.880 1.00 98.88 181 ILE A N 1
ATOM 1416 C CA . ILE A 1 181 ? -10.307 -3.083 5.472 1.00 98.88 181 ILE A CA 1
ATOM 1417 C C . ILE A 1 181 ? -11.393 -2.411 4.641 1.00 98.88 181 ILE A C 1
ATOM 1419 O O . ILE A 1 181 ? -12.562 -2.772 4.746 1.00 98.88 181 ILE A O 1
ATOM 1423 N N . ILE A 1 182 ? -11.009 -1.448 3.804 1.00 98.75 182 ILE A N 1
ATOM 1424 C CA . ILE A 1 182 ? -11.946 -0.687 2.974 1.00 98.75 182 ILE A CA 1
ATOM 1425 C C . ILE A 1 182 ? -11.519 -0.750 1.507 1.00 98.75 182 ILE A C 1
ATOM 1427 O O . ILE A 1 182 ? -10.467 -0.228 1.138 1.00 98.75 182 ILE A O 1
ATOM 1431 N N . ALA A 1 183 ? -12.366 -1.340 0.663 1.00 98.50 183 ALA A N 1
ATOM 1432 C CA . ALA A 1 183 ? -12.331 -1.151 -0.783 1.00 98.50 183 ALA A CA 1
ATOM 1433 C C . ALA A 1 183 ? -13.310 -0.030 -1.160 1.00 98.50 183 ALA A C 1
ATOM 1435 O O . ALA A 1 183 ? -14.514 -0.253 -1.263 1.00 98.50 183 ALA A O 1
ATOM 1436 N N . GLY A 1 184 ? -12.794 1.183 -1.357 1.00 97.31 184 GLY A N 1
ATOM 1437 C CA . GLY A 1 184 ? -13.592 2.399 -1.556 1.00 97.31 184 GLY A CA 1
ATOM 1438 C C . GLY A 1 184 ? -14.131 2.598 -2.977 1.00 97.31 184 GLY A C 1
ATOM 1439 O O . GLY A 1 184 ? -14.604 3.683 -3.308 1.00 97.31 184 GLY A O 1
ATOM 1440 N N . SER A 1 185 ? -14.040 1.597 -3.854 1.00 96.56 185 SER A N 1
ATOM 1441 C CA . SER A 1 185 ? -14.559 1.674 -5.226 1.00 96.56 185 SER A CA 1
ATOM 1442 C C . SER A 1 185 ? -15.150 0.331 -5.669 1.00 96.56 185 SER A C 1
ATOM 1444 O O . SER A 1 185 ? -14.516 -0.715 -5.503 1.00 96.56 185 SER A O 1
ATOM 1446 N N . GLY A 1 186 ? -16.362 0.378 -6.228 1.00 95.56 186 GLY A N 1
ATOM 1447 C CA . GLY A 1 186 ? -17.067 -0.755 -6.840 1.00 95.56 186 GLY A CA 1
ATOM 1448 C C . GLY A 1 186 ? -16.940 -0.761 -8.365 1.00 95.56 186 GLY A C 1
ATOM 1449 O O . GLY A 1 186 ? -16.276 0.103 -8.937 1.00 95.56 186 GLY A O 1
ATOM 1450 N N . GLY A 1 187 ? -17.571 -1.727 -9.024 1.00 96.44 187 GLY A N 1
ATOM 1451 C CA . GLY A 1 187 ? -17.560 -1.882 -10.477 1.00 96.44 187 GLY A CA 1
ATOM 1452 C C . GLY A 1 187 ? -16.507 -2.872 -10.979 1.00 96.44 187 GLY A C 1
ATOM 1453 O O . GLY A 1 187 ? -15.438 -3.056 -10.389 1.00 96.44 187 GLY A O 1
ATOM 1454 N N . TRP A 1 188 ? -16.801 -3.520 -12.111 1.00 97.56 188 TRP A N 1
ATOM 1455 C CA . TRP A 1 188 ? -15.937 -4.557 -12.688 1.00 97.56 188 TRP A CA 1
ATOM 1456 C C . TRP A 1 188 ? -14.575 -3.998 -13.108 1.00 97.56 188 TRP A C 1
ATOM 1458 O O . TRP A 1 188 ? -13.545 -4.597 -12.838 1.00 97.56 188 TRP A O 1
ATOM 1468 N N . GLU A 1 189 ? -14.539 -2.811 -13.703 1.00 95.00 189 GLU A N 1
ATOM 1469 C CA . GLU A 1 189 ? -13.319 -2.101 -14.099 1.00 95.00 189 GLU A CA 1
ATOM 1470 C C . GLU A 1 189 ? -12.397 -1.754 -12.916 1.00 95.00 189 GLU A C 1
ATOM 1472 O O . GLU A 1 189 ? -11.189 -1.557 -13.082 1.00 95.00 189 GLU A O 1
ATOM 1477 N N . ASN A 1 190 ? -12.960 -1.726 -11.709 1.00 97.06 190 ASN A N 1
ATOM 1478 C CA . ASN A 1 190 ? -12.282 -1.432 -10.455 1.00 97.06 190 ASN A CA 1
ATOM 1479 C C . ASN A 1 190 ? -11.932 -2.698 -9.655 1.00 97.06 190 ASN A C 1
ATOM 1481 O O . ASN A 1 190 ? -11.561 -2.596 -8.485 1.00 97.06 190 ASN A O 1
ATOM 1485 N N . TYR A 1 191 ? -11.970 -3.869 -10.307 1.00 98.38 191 TYR A N 1
ATOM 1486 C CA . TYR A 1 191 ? -11.695 -5.199 -9.751 1.00 98.38 191 TYR A CA 1
ATOM 1487 C C . TYR A 1 191 ? -10.583 -5.223 -8.689 1.00 98.38 191 TYR A C 1
ATOM 1489 O O . TYR A 1 191 ? -10.772 -5.715 -7.576 1.00 98.38 191 TYR A O 1
ATOM 1497 N N . ARG A 1 192 ? -9.424 -4.648 -9.032 1.00 97.62 192 ARG A N 1
ATOM 1498 C CA . ARG A 1 192 ? -8.212 -4.621 -8.204 1.00 97.62 192 ARG A CA 1
ATOM 1499 C C . ARG A 1 192 ? -8.415 -4.148 -6.765 1.00 97.62 192 ARG A C 1
ATOM 1501 O O . ARG A 1 192 ? -7.793 -4.713 -5.880 1.00 97.62 192 ARG A O 1
ATOM 1508 N N . PHE A 1 193 ? -9.271 -3.157 -6.503 1.00 98.44 193 PHE A N 1
ATOM 1509 C CA . PHE A 1 193 ? -9.405 -2.599 -5.149 1.00 98.44 193 PHE A CA 1
ATOM 1510 C C . PHE A 1 193 ? -10.062 -3.591 -4.189 1.00 98.44 193 PHE A C 1
ATOM 1512 O O . PHE A 1 193 ? -9.626 -3.764 -3.053 1.00 98.44 193 PHE A O 1
ATOM 1519 N N . GLN A 1 194 ? -11.093 -4.284 -4.669 1.00 98.62 194 GLN A N 1
ATOM 1520 C CA . GLN A 1 194 ? -11.771 -5.323 -3.904 1.00 98.62 194 GLN A CA 1
ATOM 1521 C C . GLN A 1 194 ? -10.935 -6.605 -3.834 1.00 98.62 194 GLN A C 1
ATOM 1523 O O . GLN A 1 194 ? -10.900 -7.237 -2.785 1.00 98.62 194 GLN A O 1
ATOM 1528 N N . ALA A 1 195 ? -10.211 -6.970 -4.897 1.00 98.56 195 ALA A N 1
ATOM 1529 C CA . ALA A 1 195 ? -9.276 -8.096 -4.852 1.00 98.56 195 ALA A CA 1
ATOM 1530 C C . ALA A 1 195 ? -8.138 -7.868 -3.836 1.00 98.56 195 ALA A C 1
ATOM 1532 O O . ALA A 1 195 ? -7.817 -8.769 -3.065 1.00 98.56 195 ALA A O 1
ATOM 1533 N N . ASP A 1 196 ? -7.583 -6.655 -3.780 1.00 98.62 196 ASP A N 1
ATOM 1534 C CA . ASP A 1 196 ? -6.566 -6.258 -2.804 1.00 98.62 196 ASP A CA 1
ATOM 1535 C C . ASP A 1 196 ? -7.108 -6.279 -1.364 1.00 98.62 196 ASP A C 1
ATOM 1537 O O . ASP A 1 196 ? -6.451 -6.800 -0.461 1.00 98.62 196 ASP A O 1
ATOM 1541 N N . ALA A 1 197 ? -8.324 -5.767 -1.139 1.00 98.75 197 ALA A N 1
ATOM 1542 C CA . ALA A 1 197 ? -8.986 -5.820 0.166 1.00 98.75 197 ALA A CA 1
ATOM 1543 C C . ALA A 1 197 ? -9.234 -7.262 0.635 1.00 98.75 197 ALA A C 1
ATOM 1545 O O . ALA A 1 197 ? -8.942 -7.607 1.782 1.00 98.75 197 ALA A O 1
ATOM 1546 N N . LEU A 1 198 ? -9.714 -8.122 -0.266 1.00 98.75 198 LEU A N 1
ATOM 1547 C CA . LEU A 1 198 ? -9.930 -9.534 0.028 1.00 98.75 198 LEU A CA 1
ATOM 1548 C C . LEU A 1 198 ? -8.620 -10.272 0.327 1.00 98.75 198 LEU A C 1
ATOM 1550 O O . LEU A 1 198 ? -8.614 -11.150 1.186 1.00 98.75 198 LEU A O 1
ATOM 1554 N N . GLU A 1 199 ? -7.504 -9.909 -0.309 1.00 98.12 199 GLU A N 1
ATOM 1555 C CA . GLU A 1 199 ? -6.205 -10.489 0.046 1.00 98.12 199 GLU A CA 1
ATOM 1556 C C . GLU A 1 199 ? -5.822 -10.153 1.490 1.00 98.12 199 GLU A C 1
ATOM 1558 O O . GLU A 1 199 ? -5.456 -11.051 2.247 1.00 98.12 199 GLU A O 1
ATOM 1563 N N . TYR A 1 200 ? -5.942 -8.887 1.905 1.00 98.31 200 TYR A N 1
ATOM 1564 C CA . TYR A 1 200 ? -5.689 -8.512 3.299 1.00 98.31 200 TYR A CA 1
ATOM 1565 C C . TYR A 1 200 ? -6.610 -9.267 4.260 1.00 98.31 200 TYR A C 1
ATOM 1567 O O . TYR A 1 200 ? -6.141 -9.765 5.282 1.00 98.31 200 TYR A O 1
ATOM 1575 N N . TYR A 1 201 ? -7.891 -9.416 3.918 1.00 98.56 201 TYR A N 1
ATOM 1576 C CA . TYR A 1 201 ? -8.843 -10.172 4.730 1.00 98.56 201 TYR A CA 1
ATOM 1577 C C . TYR A 1 201 ? -8.398 -11.633 4.899 1.00 98.56 201 TYR A C 1
ATOM 1579 O O . TYR A 1 201 ? -8.287 -12.126 6.024 1.00 98.56 201 TYR A O 1
ATOM 1587 N N . GLN A 1 202 ? -8.055 -12.315 3.801 1.00 98.00 202 GLN A N 1
ATOM 1588 C CA . GLN A 1 202 ? -7.578 -13.700 3.847 1.00 98.00 202 GLN A CA 1
ATOM 1589 C C . GLN A 1 202 ? -6.230 -13.822 4.572 1.00 98.00 202 GLN A C 1
ATOM 1591 O O . GLN A 1 202 ? -6.018 -14.768 5.330 1.00 98.00 202 GLN A O 1
ATOM 1596 N N . MET A 1 203 ? -5.323 -12.859 4.391 1.00 96.81 203 MET A N 1
ATOM 1597 C CA . MET A 1 203 ? -4.041 -12.811 5.095 1.00 96.81 203 MET A CA 1
ATOM 1598 C C . MET A 1 203 ? -4.245 -12.730 6.610 1.00 96.81 203 MET A C 1
ATOM 1600 O O . MET A 1 203 ? -3.670 -13.532 7.340 1.00 96.81 203 MET A O 1
ATOM 1604 N N . LEU A 1 204 ? -5.107 -11.827 7.084 1.00 97.56 204 LEU A N 1
ATOM 1605 C CA . LEU A 1 204 ? -5.397 -11.671 8.510 1.00 97.56 204 LEU A CA 1
ATOM 1606 C C . LEU A 1 204 ? -6.089 -12.899 9.104 1.00 97.56 204 LEU A C 1
ATOM 1608 O O . LEU A 1 204 ? -5.697 -13.373 10.172 1.00 97.56 204 LEU A O 1
ATOM 1612 N N . ARG A 1 205 ? -7.060 -13.473 8.387 1.00 96.69 205 ARG A N 1
ATOM 1613 C CA . ARG A 1 205 ? -7.700 -14.744 8.757 1.00 96.69 205 ARG A CA 1
ATOM 1614 C C . ARG A 1 205 ? -6.674 -15.862 8.932 1.00 96.69 205 ARG A C 1
ATOM 1616 O O . ARG A 1 205 ? -6.685 -16.567 9.940 1.00 96.69 205 ARG A O 1
ATOM 1623 N N . ASN A 1 206 ? -5.748 -15.994 7.984 1.00 94.75 206 ASN A N 1
ATOM 1624 C CA . ASN A 1 206 ? -4.672 -16.986 8.044 1.00 94.75 206 ASN A CA 1
ATOM 1625 C C . ASN A 1 206 ? -3.664 -16.701 9.171 1.00 94.75 206 ASN A C 1
ATOM 1627 O O . ASN A 1 206 ? -3.052 -17.629 9.695 1.00 94.75 206 ASN A O 1
ATOM 1631 N N . SER A 1 207 ? -3.542 -15.439 9.582 1.00 94.44 207 SER A N 1
ATOM 1632 C CA . SER A 1 207 ? -2.778 -14.974 10.744 1.00 94.44 207 SER A CA 1
ATOM 1633 C C . SER A 1 207 ? -3.508 -15.130 12.089 1.00 94.44 207 SER A C 1
ATOM 1635 O O . SER A 1 207 ? -2.962 -14.757 13.127 1.00 94.44 207 SER A O 1
ATOM 1637 N N . GLY A 1 208 ? -4.722 -15.693 12.103 1.00 94.88 208 GLY A N 1
ATOM 1638 C CA . GLY A 1 208 ? -5.461 -16.020 13.326 1.00 94.88 208 GLY A CA 1
ATOM 1639 C C . GLY A 1 208 ? -6.480 -14.975 13.784 1.00 94.88 208 GLY A C 1
ATOM 1640 O O . GLY A 1 208 ? -6.985 -15.095 14.900 1.00 94.88 208 GLY A O 1
ATOM 1641 N N . TYR A 1 209 ? -6.798 -13.979 12.953 1.00 96.94 209 TYR A N 1
ATOM 1642 C CA . TYR A 1 209 ? -7.922 -13.075 13.204 1.00 96.94 209 TYR A CA 1
ATOM 1643 C C . TYR A 1 209 ? -9.248 -13.816 13.019 1.00 96.94 209 TYR A C 1
ATOM 1645 O O . TYR A 1 209 ? -9.414 -14.587 12.068 1.00 96.94 209 TYR A O 1
ATOM 1653 N N . SER A 1 210 ? -10.201 -13.566 13.913 1.00 96.25 210 SER A N 1
ATOM 1654 C CA . SER A 1 210 ? -11.599 -13.938 13.698 1.00 96.25 210 SER A CA 1
ATOM 1655 C C . SER A 1 210 ? -12.318 -12.888 12.847 1.00 96.25 210 SER A C 1
ATOM 1657 O O . SER A 1 210 ? -11.801 -11.790 12.647 1.00 96.25 210 SER A O 1
ATOM 1659 N N . ASP A 1 211 ? -13.515 -13.209 12.350 1.00 96.69 211 ASP A N 1
ATOM 1660 C CA . ASP A 1 211 ? -14.333 -12.221 11.627 1.00 96.69 211 ASP A CA 1
ATOM 1661 C C . ASP A 1 211 ? -14.709 -11.039 12.536 1.00 96.69 211 ASP A C 1
ATOM 1663 O O . ASP A 1 211 ? -14.686 -9.903 12.092 1.00 96.69 211 ASP A O 1
ATOM 1667 N N . ASP A 1 212 ? -14.886 -11.270 13.842 1.00 96.19 212 ASP A N 1
ATOM 1668 C CA . ASP A 1 212 ? -15.146 -10.213 14.834 1.00 96.19 212 ASP A CA 1
ATOM 1669 C C . ASP A 1 212 ? -13.919 -9.302 15.100 1.00 96.19 212 ASP A C 1
ATOM 1671 O O . ASP A 1 212 ? -14.008 -8.288 15.805 1.00 96.19 212 ASP A O 1
ATOM 1675 N N . ASP A 1 213 ? -12.737 -9.665 14.589 1.00 97.44 213 ASP A N 1
ATOM 1676 C CA . ASP A 1 213 ? -11.524 -8.847 14.671 1.00 97.44 213 ASP A CA 1
ATOM 1677 C C . ASP A 1 213 ? -11.301 -7.983 13.422 1.00 97.44 213 ASP A C 1
ATOM 1679 O O . ASP A 1 213 ? -10.436 -7.104 13.453 1.00 97.44 213 ASP A O 1
ATOM 1683 N N . ILE A 1 214 ? -12.047 -8.214 12.335 1.00 98.56 214 ILE A N 1
ATOM 1684 C CA . ILE A 1 214 ? -11.858 -7.551 11.042 1.00 98.56 214 ILE A CA 1
ATOM 1685 C C . ILE A 1 214 ? -13.169 -6.905 10.611 1.00 98.56 214 ILE A C 1
ATOM 1687 O O . ILE A 1 214 ? -14.138 -7.601 10.360 1.00 98.56 214 ILE A O 1
ATOM 1691 N N . ILE A 1 215 ? -13.167 -5.588 10.418 1.00 98.75 215 ILE A N 1
ATOM 1692 C CA . ILE A 1 215 ? -14.260 -4.914 9.713 1.00 98.75 215 ILE A CA 1
ATOM 1693 C C . ILE A 1 215 ? -13.917 -4.840 8.233 1.00 98.75 215 ILE A C 1
ATOM 1695 O O . ILE A 1 215 ? -12.958 -4.159 7.861 1.00 98.75 215 ILE A O 1
ATOM 1699 N N . LEU A 1 216 ? -14.704 -5.501 7.389 1.00 98.81 216 LEU A N 1
ATOM 1700 C CA . LEU A 1 216 ? -14.576 -5.453 5.938 1.00 98.81 216 LEU A CA 1
ATOM 1701 C C . LEU A 1 216 ? -15.694 -4.618 5.311 1.00 98.81 216 LEU A C 1
ATOM 1703 O O . LEU A 1 216 ? -16.882 -4.920 5.428 1.00 98.81 216 LEU A O 1
ATOM 1707 N N . ILE A 1 217 ? -15.280 -3.594 4.570 1.00 98.62 217 ILE A N 1
ATOM 1708 C CA . ILE A 1 217 ? -16.152 -2.697 3.823 1.00 98.62 217 ILE A CA 1
ATOM 1709 C C . ILE A 1 217 ? -15.792 -2.769 2.341 1.00 98.62 217 ILE A C 1
ATOM 1711 O O . ILE A 1 217 ? -14.669 -2.448 1.947 1.00 98.62 217 ILE A O 1
ATOM 1715 N N . MET A 1 218 ? -16.740 -3.173 1.500 1.00 98.25 218 MET A N 1
ATOM 1716 C CA . MET A 1 218 ? -16.546 -3.257 0.049 1.00 98.25 218 MET A CA 1
ATOM 1717 C C . MET A 1 218 ? -17.881 -3.226 -0.697 1.00 98.25 218 MET A C 1
ATOM 1719 O O . MET A 1 218 ? -18.932 -3.430 -0.099 1.00 98.25 218 MET A O 1
ATOM 1723 N N . ALA A 1 219 ? -17.865 -2.977 -2.008 1.00 97.75 219 ALA A N 1
ATOM 1724 C CA . ALA A 1 219 ? -19.087 -3.019 -2.819 1.00 97.75 219 ALA A CA 1
ATOM 1725 C C . ALA A 1 219 ? -19.694 -4.434 -2.895 1.00 97.75 219 ALA A C 1
ATOM 1727 O O . ALA A 1 219 ? -20.914 -4.582 -2.944 1.00 97.75 219 ALA A O 1
ATOM 1728 N N . ASP A 1 220 ? -18.844 -5.467 -2.852 1.00 97.88 220 ASP A N 1
ATOM 1729 C CA . ASP A 1 220 ? -19.244 -6.876 -2.912 1.00 97.88 220 ASP A CA 1
ATOM 1730 C C . ASP A 1 220 ? -19.987 -7.228 -4.218 1.00 97.88 220 ASP A C 1
ATOM 1732 O O . ASP A 1 220 ? -20.988 -7.944 -4.244 1.00 97.88 220 ASP A O 1
ATOM 1736 N N . ASP A 1 221 ? -19.480 -6.703 -5.336 1.00 97.69 221 ASP A N 1
ATOM 1737 C CA . ASP A 1 221 ? -20.115 -6.776 -6.657 1.00 97.69 221 ASP A CA 1
ATOM 1738 C C . ASP A 1 221 ? -19.276 -7.520 -7.716 1.00 97.69 221 ASP A C 1
ATOM 1740 O O . ASP A 1 221 ? -19.666 -7.574 -8.886 1.00 97.69 221 ASP A O 1
ATOM 1744 N N . LEU A 1 222 ? -18.150 -8.140 -7.329 1.00 98.06 222 LEU A N 1
ATOM 1745 C CA . LEU A 1 222 ? -17.249 -8.863 -8.243 1.00 98.06 222 LEU A CA 1
ATOM 1746 C C . LEU A 1 222 ? -17.595 -10.344 -8.417 1.00 98.06 222 LEU A C 1
ATOM 1748 O O . LEU A 1 222 ? -17.647 -10.852 -9.540 1.00 98.06 222 LEU A O 1
ATOM 1752 N N . ALA A 1 223 ? -17.818 -11.066 -7.318 1.00 97.75 223 ALA A N 1
ATOM 1753 C CA . ALA A 1 223 ? -17.923 -12.525 -7.345 1.00 97.75 223 ALA A CA 1
ATOM 1754 C C . ALA A 1 223 ? -19.109 -13.011 -8.195 1.00 97.75 223 ALA A C 1
ATOM 1756 O O . ALA A 1 223 ? -19.011 -14.019 -8.891 1.00 97.75 223 ALA A O 1
ATOM 1757 N N . GLN A 1 224 ? -20.223 -12.275 -8.177 1.00 97.69 224 GLN A N 1
ATOM 1758 C CA . GLN A 1 224 ? -21.419 -12.587 -8.969 1.00 97.69 224 GLN A CA 1
ATOM 1759 C C . GLN A 1 224 ? -21.575 -11.710 -10.220 1.00 97.69 224 GLN A C 1
ATOM 1761 O O . GLN A 1 224 ? -22.518 -11.916 -10.993 1.00 97.69 224 GLN A O 1
ATOM 1766 N N . ASN A 1 225 ? -20.636 -10.788 -10.471 1.00 98.12 225 ASN A N 1
ATOM 1767 C CA . ASN A 1 225 ? -20.697 -9.820 -11.567 1.00 98.12 225 ASN A CA 1
ATOM 1768 C C . ASN A 1 225 ? -20.972 -10.491 -12.913 1.00 98.12 225 ASN A C 1
ATOM 1770 O O . ASN A 1 225 ? -20.362 -11.517 -13.210 1.00 98.12 225 ASN A O 1
ATOM 1774 N N . ALA A 1 226 ? -21.834 -9.921 -13.758 1.00 97.62 226 ALA A N 1
ATOM 1775 C CA . ALA A 1 226 ? -22.144 -10.466 -15.083 1.00 97.62 226 ALA A CA 1
ATOM 1776 C C . ALA A 1 226 ? -20.894 -10.726 -15.946 1.00 97.62 226 ALA A C 1
ATOM 1778 O O . ALA A 1 226 ? -20.869 -11.719 -16.668 1.00 97.62 226 ALA A O 1
ATOM 1779 N N . ASN A 1 227 ? -19.859 -9.894 -15.802 1.00 96.62 227 ASN A N 1
ATOM 1780 C CA . ASN A 1 227 ? -18.596 -10.015 -16.528 1.00 96.62 227 ASN A CA 1
ATOM 1781 C C . ASN A 1 227 ? -17.642 -11.070 -15.945 1.00 96.62 227 ASN A C 1
ATOM 1783 O O . ASN A 1 227 ? -16.650 -11.394 -16.590 1.00 96.62 227 ASN A O 1
ATOM 1787 N N . ASN A 1 228 ? -17.928 -11.617 -14.758 1.00 96.81 228 ASN A N 1
ATOM 1788 C CA . ASN A 1 228 ? -17.113 -12.655 -14.140 1.00 96.81 228 ASN A CA 1
ATOM 1789 C C . ASN A 1 228 ? -17.449 -14.038 -14.732 1.00 96.81 228 ASN A C 1
ATOM 1791 O O . ASN A 1 228 ? -18.553 -14.546 -14.479 1.00 96.81 228 ASN A O 1
ATOM 1795 N N . PRO A 1 229 ? -16.532 -14.667 -15.494 1.00 92.81 229 PRO A N 1
ATOM 1796 C CA . PRO A 1 229 ? -16.758 -15.998 -16.048 1.00 92.81 229 PRO A CA 1
ATOM 1797 C C . PRO A 1 229 ? -16.691 -17.099 -14.976 1.00 92.81 229 PRO A C 1
ATOM 1799 O O . PRO A 1 229 ? -17.282 -18.161 -15.165 1.00 92.81 229 PRO A O 1
ATOM 1802 N N . GLU A 1 230 ? -16.030 -16.849 -13.841 1.00 94.25 230 GLU A N 1
ATOM 1803 C CA . GLU A 1 230 ? -15.931 -17.761 -12.698 1.00 94.25 230 GLU A CA 1
ATOM 1804 C C . GLU A 1 230 ? -16.805 -17.256 -11.535 1.00 94.25 230 GLU A C 1
ATOM 1806 O O . GLU A 1 230 ? -16.341 -16.609 -10.595 1.00 94.25 230 GLU A O 1
ATOM 1811 N N . LYS A 1 231 ? -18.111 -17.544 -11.579 1.00 96.25 231 LYS A N 1
ATOM 1812 C CA . LYS A 1 231 ? -19.047 -17.109 -10.526 1.00 96.25 231 LYS A CA 1
ATOM 1813 C C . LYS A 1 231 ? -18.630 -17.612 -9.143 1.00 96.25 231 LYS A C 1
ATOM 1815 O O . LYS A 1 231 ? -18.354 -18.794 -8.955 1.00 96.25 231 LYS A O 1
ATOM 1820 N N . GLY A 1 232 ? -18.653 -16.712 -8.164 1.00 96.81 232 GLY A N 1
ATOM 1821 C CA . GLY A 1 232 ? -18.220 -16.980 -6.792 1.00 96.81 232 GLY A CA 1
ATOM 1822 C C . GLY A 1 232 ? -16.702 -16.936 -6.592 1.00 96.81 232 GLY A C 1
ATOM 1823 O O . GLY A 1 232 ? -16.240 -17.288 -5.506 1.00 96.81 232 GLY A O 1
ATOM 1824 N N . VAL A 1 233 ? -15.932 -16.531 -7.609 1.00 96.94 233 VAL A N 1
ATOM 1825 C CA . VAL A 1 233 ? -14.467 -16.491 -7.560 1.00 96.94 233 VAL A CA 1
ATOM 1826 C C . VAL A 1 233 ? -13.946 -15.070 -7.752 1.00 96.94 233 VAL A C 1
ATOM 1828 O O . VAL A 1 233 ? -14.321 -14.378 -8.699 1.00 96.94 233 VAL A O 1
ATOM 1831 N N . VAL A 1 234 ? -13.040 -14.653 -6.866 1.00 98.12 234 VAL A N 1
ATOM 1832 C CA . VAL A 1 234 ? -12.238 -13.427 -7.000 1.00 98.12 234 VAL A CA 1
ATOM 1833 C C . VAL A 1 234 ? -10.774 -13.790 -6.749 1.00 98.12 234 VAL A C 1
ATOM 1835 O O . VAL A 1 234 ? -10.482 -14.473 -5.772 1.00 98.12 234 VAL A O 1
ATOM 1838 N N . ARG A 1 235 ? -9.857 -13.374 -7.629 1.00 95.50 235 ARG A N 1
ATOM 1839 C CA . ARG A 1 235 ? -8.422 -13.695 -7.572 1.00 95.50 235 ARG A CA 1
ATOM 1840 C C . ARG A 1 235 ? -7.602 -12.429 -7.780 1.00 95.50 235 ARG A C 1
ATOM 1842 O O . ARG A 1 235 ? -7.869 -11.682 -8.712 1.00 95.50 235 ARG A O 1
ATOM 1849 N N . ARG A 1 236 ? -6.555 -12.221 -6.983 1.00 93.88 236 ARG A N 1
ATOM 1850 C CA . ARG A 1 236 ? -5.612 -11.097 -7.158 1.00 93.88 236 ARG A CA 1
ATOM 1851 C C . ARG A 1 236 ? -4.483 -11.402 -8.162 1.00 93.88 236 ARG A C 1
ATOM 1853 O O . ARG A 1 236 ? -3.739 -10.513 -8.569 1.00 93.88 236 ARG A O 1
ATOM 1860 N N . SER A 1 237 ? -4.353 -12.655 -8.598 1.00 89.88 237 SER A N 1
ATOM 1861 C CA . SER A 1 237 ? -3.381 -13.101 -9.604 1.00 89.88 237 SER A CA 1
ATOM 1862 C C . SER A 1 237 ? -3.970 -14.197 -10.499 1.00 89.88 237 SER A C 1
ATOM 1864 O O . SER A 1 237 ? -4.973 -14.814 -10.147 1.00 89.88 237 SER A O 1
ATOM 1866 N N . VAL A 1 238 ? -3.354 -14.425 -11.666 1.00 83.44 238 VAL A N 1
ATOM 1867 C CA . VAL A 1 238 ? -3.864 -15.332 -12.716 1.00 83.44 238 VAL A CA 1
ATOM 1868 C C . VAL A 1 238 ? -4.150 -16.741 -12.190 1.00 83.44 238 VAL A C 1
ATOM 1870 O O . VAL A 1 238 ? -5.214 -17.287 -12.464 1.00 83.44 238 VAL A O 1
ATOM 1873 N N . ASP A 1 239 ? -3.235 -17.279 -11.384 1.00 84.62 239 ASP A N 1
ATOM 1874 C CA . ASP A 1 239 ? -3.329 -18.624 -10.802 1.00 84.62 239 ASP A CA 1
ATOM 1875 C C . ASP A 1 239 ? -3.505 -18.588 -9.271 1.00 84.62 239 ASP A C 1
ATOM 1877 O O . ASP A 1 239 ? -3.264 -19.580 -8.585 1.00 84.62 239 ASP A O 1
ATOM 1881 N N . GLY A 1 240 ? -3.881 -17.431 -8.713 1.00 88.62 240 GLY A N 1
ATOM 1882 C CA . GLY A 1 240 ? -4.047 -17.243 -7.270 1.00 88.62 240 GLY A CA 1
ATOM 1883 C C . GLY A 1 240 ? -5.300 -17.918 -6.726 1.00 88.62 240 GLY A C 1
ATOM 1884 O O . GLY A 1 240 ? -6.237 -18.189 -7.473 1.00 88.62 240 GLY A O 1
ATOM 1885 N N . ASP A 1 241 ? -5.347 -18.162 -5.419 1.00 93.06 241 ASP A N 1
ATOM 1886 C CA . ASP A 1 241 ? -6.508 -18.762 -4.759 1.00 93.06 241 ASP A CA 1
ATOM 1887 C C . ASP A 1 241 ? -7.773 -17.893 -4.865 1.00 93.06 241 ASP A C 1
ATOM 1889 O O . ASP A 1 241 ? -7.725 -16.689 -5.124 1.00 93.06 241 ASP A O 1
ATOM 1893 N N . ASN A 1 242 ? -8.938 -18.515 -4.651 1.00 97.31 242 ASN A N 1
ATOM 1894 C CA . ASN A 1 242 ? -10.191 -17.773 -4.540 1.00 97.31 242 ASN A CA 1
ATOM 1895 C C . ASN A 1 242 ? -10.249 -17.017 -3.203 1.00 97.31 242 ASN A C 1
ATOM 1897 O O . ASN A 1 242 ? -10.493 -17.619 -2.155 1.00 97.31 242 ASN A O 1
ATOM 1901 N N . LEU A 1 243 ? -10.114 -15.696 -3.269 1.00 97.94 243 LEU A N 1
ATOM 1902 C CA . LEU A 1 243 ? -10.142 -14.792 -2.122 1.00 97.94 243 LEU A CA 1
ATOM 1903 C C . LEU A 1 243 ? -11.548 -14.540 -1.575 1.00 97.94 243 LEU A C 1
ATOM 1905 O O . LEU A 1 243 ? -11.693 -14.063 -0.455 1.00 97.94 243 LEU A O 1
ATOM 1909 N N . TYR A 1 244 ? -12.591 -14.890 -2.329 1.00 98.19 244 TYR A N 1
ATOM 1910 C CA . TYR A 1 244 ? -13.983 -14.678 -1.928 1.00 98.19 244 TYR A CA 1
ATOM 1911 C C . TYR A 1 244 ? -14.544 -15.788 -1.018 1.00 98.19 244 TYR A C 1
ATOM 1913 O O . TYR A 1 244 ? -15.721 -15.810 -0.658 1.00 98.19 244 TYR A O 1
ATOM 1921 N N . LYS A 1 245 ? -13.718 -16.765 -0.637 1.00 95.31 245 LYS A N 1
ATOM 1922 C CA . LYS A 1 245 ? -14.152 -17.897 0.182 1.00 95.31 245 LYS A CA 1
ATOM 1923 C C . LYS A 1 245 ? -14.347 -17.483 1.644 1.00 95.31 245 LYS A C 1
ATOM 1925 O O . LYS A 1 245 ? -13.401 -17.035 2.284 1.00 95.31 245 LYS A O 1
ATOM 1930 N N . ASN A 1 246 ? -15.534 -17.768 2.191 1.00 95.06 246 ASN A N 1
ATOM 1931 C CA . ASN A 1 246 ? -15.891 -17.531 3.600 1.00 95.06 246 ASN A CA 1
ATOM 1932 C C . ASN A 1 246 ? -15.670 -16.077 4.047 1.00 95.06 246 ASN A C 1
ATOM 1934 O O . ASN A 1 246 ? -15.198 -15.846 5.155 1.00 95.06 246 ASN A O 1
ATOM 1938 N N . VAL A 1 247 ? -15.963 -15.123 3.167 1.00 97.62 247 VAL A N 1
ATOM 1939 C CA . VAL A 1 247 ? -15.824 -13.697 3.456 1.00 97.62 247 VAL A CA 1
ATOM 1940 C C . VAL A 1 247 ? -17.074 -13.190 4.164 1.00 97.62 247 VAL A C 1
ATOM 1942 O O . VAL A 1 247 ? -18.191 -13.464 3.721 1.00 97.62 247 VAL A O 1
ATOM 1945 N N . VAL A 1 248 ? -16.875 -12.431 5.238 1.00 98.06 248 VAL A N 1
ATOM 1946 C CA . VAL A 1 248 ? -17.915 -11.639 5.899 1.00 98.06 248 VAL A CA 1
ATOM 1947 C C . VAL A 1 248 ? -17.712 -10.182 5.497 1.00 98.06 248 VAL A C 1
ATOM 1949 O O . VAL A 1 248 ? -16.671 -9.606 5.787 1.00 98.06 248 VAL A O 1
ATOM 1952 N N . VAL A 1 249 ? -18.680 -9.610 4.777 1.00 98.31 249 VAL A N 1
ATOM 1953 C CA . VAL A 1 249 ? -18.712 -8.176 4.451 1.00 98.31 249 VAL A CA 1
ATOM 1954 C C . VAL A 1 249 ? -19.634 -7.503 5.459 1.00 98.31 249 VAL A C 1
ATOM 1956 O O . VAL A 1 249 ? -20.840 -7.754 5.437 1.00 98.31 249 VAL A O 1
ATOM 1959 N N . ASP A 1 250 ? -19.075 -6.675 6.337 1.00 98.38 250 ASP A N 1
ATOM 1960 C CA . ASP A 1 250 ? -19.825 -6.030 7.422 1.00 98.38 250 ASP A CA 1
ATOM 1961 C C . ASP A 1 250 ? -20.665 -4.862 6.916 1.00 98.38 250 ASP A C 1
ATOM 1963 O O . ASP A 1 250 ? -21.808 -4.683 7.336 1.00 98.38 250 ASP A O 1
ATOM 1967 N N . TYR A 1 251 ? -20.109 -4.093 5.978 1.00 97.81 251 TYR A N 1
ATOM 1968 C CA . TYR A 1 251 ? -20.790 -2.961 5.361 1.00 97.81 251 TYR A CA 1
ATOM 1969 C C . TYR A 1 251 ? -20.584 -2.964 3.853 1.00 97.81 251 TYR A C 1
ATOM 1971 O O . TYR A 1 251 ? -19.455 -3.044 3.358 1.00 97.81 251 TYR A O 1
ATOM 1979 N N . ARG A 1 252 ? -21.685 -2.830 3.109 1.00 96.12 252 ARG A N 1
ATOM 1980 C CA . ARG A 1 252 ? -21.606 -2.584 1.671 1.00 96.12 252 ARG A CA 1
ATOM 1981 C C . ARG A 1 252 ? -21.251 -1.128 1.432 1.00 96.12 252 ARG A C 1
ATOM 1983 O O . ARG A 1 252 ? -21.775 -0.234 2.089 1.00 96.12 252 ARG A O 1
ATOM 1990 N N . LEU A 1 253 ? -20.369 -0.896 0.467 1.00 94.25 253 LEU A N 1
ATOM 1991 C CA . LEU A 1 253 ? -19.863 0.439 0.143 1.00 94.25 253 LEU A CA 1
ATOM 1992 C C . LEU A 1 253 ? -20.980 1.444 -0.197 1.00 94.25 253 LEU A C 1
ATOM 1994 O O . LEU A 1 253 ? -20.845 2.623 0.105 1.00 94.25 253 LEU A O 1
ATOM 1998 N N . GLU A 1 254 ? -22.071 0.984 -0.812 1.00 92.12 254 GLU A N 1
ATOM 1999 C CA . GLU A 1 254 ? -23.229 1.809 -1.189 1.00 92.12 254 GLU A CA 1
ATOM 2000 C C . GLU A 1 254 ? -24.102 2.253 -0.004 1.00 92.12 254 GLU A C 1
ATOM 2002 O O . GLU A 1 254 ? -24.854 3.220 -0.132 1.00 92.12 254 GLU A O 1
ATOM 2007 N N . ASP A 1 255 ? -23.975 1.584 1.144 1.00 91.12 255 ASP A N 1
ATOM 2008 C CA . ASP A 1 255 ? -24.796 1.820 2.335 1.00 91.12 255 ASP A CA 1
ATOM 2009 C C . ASP A 1 255 ? -24.126 2.760 3.347 1.00 91.12 255 ASP A C 1
ATOM 2011 O O . ASP A 1 255 ? -24.701 3.042 4.398 1.00 91.12 255 ASP A O 1
ATOM 2015 N N . ILE A 1 256 ? -22.911 3.237 3.058 1.00 93.00 256 ILE A N 1
ATOM 2016 C CA . ILE A 1 256 ? -22.118 4.023 4.003 1.00 93.00 256 ILE A CA 1
ATOM 2017 C C . ILE A 1 256 ? -21.660 5.362 3.431 1.00 93.00 256 ILE A C 1
ATOM 2019 O O . ILE A 1 256 ? -21.396 5.534 2.243 1.00 93.00 256 ILE A O 1
ATOM 2023 N N . THR A 1 257 ? -21.498 6.313 4.336 1.00 93.62 257 THR A N 1
ATOM 2024 C CA . THR A 1 257 ? -20.944 7.643 4.10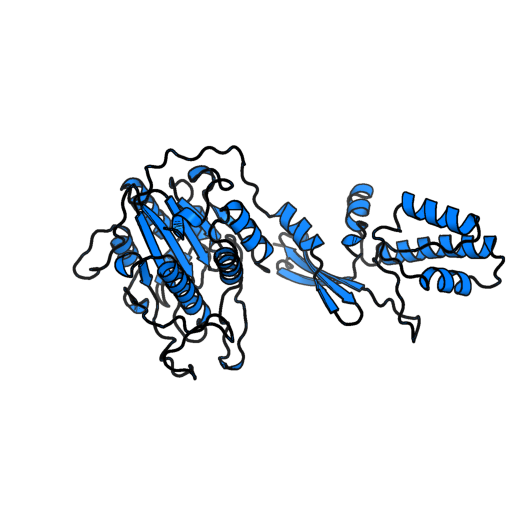5 1.00 93.62 257 THR A CA 1
ATOM 2025 C C . THR A 1 257 ? -19.765 7.887 5.039 1.00 93.62 257 THR A C 1
ATOM 2027 O O . THR A 1 257 ? -19.482 7.113 5.960 1.00 93.62 257 THR A O 1
ATOM 2030 N N . TYR A 1 258 ? -19.099 9.029 4.882 1.00 91.75 258 TYR A N 1
ATOM 2031 C CA . TYR A 1 258 ? -18.110 9.477 5.863 1.00 91.75 258 TYR A CA 1
ATOM 2032 C C . TYR A 1 258 ? -18.622 9.469 7.323 1.00 91.75 258 TYR A C 1
ATOM 2034 O O . TYR A 1 258 ? -17.863 9.146 8.240 1.00 91.75 258 TYR A O 1
ATOM 2042 N N . ASN A 1 259 ? -19.881 9.856 7.569 1.00 93.81 259 ASN A N 1
ATOM 2043 C CA . ASN A 1 259 ? -20.396 9.940 8.942 1.00 93.81 259 ASN A CA 1
ATOM 2044 C C . ASN A 1 259 ? -20.504 8.555 9.588 1.00 93.81 259 ASN A C 1
ATOM 2046 O O . ASN A 1 259 ? -20.245 8.417 10.783 1.00 93.81 259 ASN A O 1
ATOM 2050 N N . ASP A 1 260 ? -20.810 7.541 8.787 1.00 95.94 260 ASP A N 1
ATOM 2051 C CA . ASP A 1 260 ? -20.941 6.155 9.225 1.00 95.94 260 ASP A CA 1
ATOM 2052 C C . ASP A 1 260 ? -19.567 5.584 9.595 1.00 95.94 260 ASP A C 1
ATOM 2054 O O . ASP A 1 260 ? -19.411 4.966 10.648 1.00 95.94 260 ASP A O 1
ATOM 2058 N N . LEU A 1 261 ? -18.514 5.934 8.839 1.00 96.75 261 LEU A N 1
ATOM 2059 C CA . LEU A 1 261 ? -17.131 5.639 9.236 1.00 96.75 261 LEU A CA 1
ATOM 2060 C C . LEU A 1 261 ? -16.784 6.250 10.601 1.00 96.75 261 LEU A C 1
ATOM 2062 O O . LEU A 1 261 ? -16.134 5.601 11.417 1.00 96.75 261 LEU A O 1
ATOM 2066 N N . ALA A 1 262 ? -17.237 7.472 10.898 1.00 96.25 262 ALA A N 1
ATOM 2067 C CA . ALA A 1 262 ? -16.991 8.081 12.205 1.00 96.25 262 ALA A CA 1
ATOM 2068 C C . ALA A 1 262 ? -17.689 7.325 13.352 1.00 96.25 262 ALA A C 1
ATOM 2070 O O . ALA A 1 262 ? -17.151 7.291 14.463 1.00 96.25 262 ALA A O 1
ATOM 2071 N N . VAL A 1 263 ? -18.851 6.707 13.101 1.00 97.69 263 VAL A N 1
ATOM 2072 C CA . VAL A 1 263 ? -19.541 5.834 14.066 1.00 97.69 263 VAL A CA 1
ATOM 2073 C C . VAL A 1 263 ? -18.780 4.519 14.231 1.00 97.69 263 VAL A C 1
ATOM 2075 O O . VAL A 1 263 ? -18.421 4.170 15.358 1.00 97.69 263 VAL A O 1
ATOM 2078 N N . ILE A 1 264 ? -18.434 3.852 13.127 1.00 98.19 264 ILE A N 1
ATOM 2079 C CA . ILE A 1 264 ? -17.698 2.578 13.113 1.00 98.19 264 ILE A CA 1
ATOM 2080 C C . ILE A 1 264 ? -16.373 2.700 13.881 1.00 98.19 264 ILE A C 1
ATOM 2082 O O . ILE A 1 264 ? -16.090 1.906 14.781 1.00 98.19 264 ILE A O 1
ATOM 2086 N N . PHE A 1 265 ? -15.592 3.746 13.604 1.00 98.31 265 PHE A N 1
ATOM 2087 C CA . PHE A 1 265 ? -14.307 4.009 14.261 1.00 98.31 265 PHE A CA 1
ATOM 2088 C C . PHE A 1 265 ? -14.454 4.557 15.689 1.00 98.31 265 PHE A C 1
ATOM 2090 O O . PHE A 1 265 ? -13.464 4.651 16.413 1.00 98.31 265 PHE A O 1
ATOM 2097 N N . SER A 1 266 ? -15.661 4.905 16.147 1.00 96.75 266 SER A N 1
ATOM 2098 C CA . SER A 1 266 ? -15.884 5.309 17.543 1.00 96.75 266 SER A CA 1
ATOM 2099 C C . SER A 1 266 ? -16.032 4.129 18.506 1.00 96.75 266 SER A C 1
ATOM 2101 O O . SER A 1 266 ? -15.944 4.330 19.717 1.00 96.75 266 SER A O 1
ATOM 2103 N N . GLY A 1 267 ? -16.275 2.917 17.990 1.00 96.25 267 GLY A N 1
ATOM 2104 C CA . GLY A 1 267 ? -16.525 1.726 18.809 1.00 96.25 267 GLY A CA 1
ATOM 2105 C C . GLY A 1 267 ? -17.870 1.746 19.541 1.00 96.25 267 GLY A C 1
ATOM 2106 O O . GLY A 1 267 ? -18.099 0.931 20.429 1.00 96.25 267 GLY A O 1
ATOM 2107 N N . LYS A 1 268 ? -18.763 2.685 19.208 1.00 95.94 268 LYS A N 1
ATOM 2108 C CA . LYS A 1 268 ? -20.077 2.841 19.843 1.00 95.94 268 LYS A CA 1
ATOM 2109 C C . LYS A 1 268 ? -21.149 2.432 18.843 1.00 95.94 268 LYS A C 1
ATOM 2111 O O . LYS A 1 268 ? -21.555 3.243 18.018 1.00 95.94 268 LYS A O 1
ATOM 2116 N N . ALA A 1 269 ? -21.566 1.171 18.922 1.00 95.94 269 ALA A N 1
ATOM 2117 C CA . ALA A 1 269 ? -22.595 0.625 18.048 1.00 95.94 269 ALA A CA 1
ATOM 2118 C C . ALA A 1 269 ? -23.939 1.341 18.237 1.00 95.94 269 ALA A C 1
ATOM 2120 O O . ALA A 1 269 ? -24.312 1.724 19.351 1.00 95.94 269 ALA A O 1
ATOM 2121 N N . ASP A 1 270 ? -24.679 1.475 17.142 1.00 95.62 270 ASP A N 1
ATOM 2122 C CA . ASP A 1 270 ? -26.058 1.948 17.134 1.00 95.62 270 ASP A CA 1
ATOM 2123 C C . ASP A 1 270 ? -26.945 1.023 16.282 1.00 95.62 270 ASP A C 1
ATOM 2125 O O . ASP A 1 270 ? -26.514 -0.035 15.826 1.00 95.62 270 ASP A O 1
ATOM 2129 N N . ALA A 1 271 ? -28.221 1.379 16.120 1.00 94.81 271 ALA A N 1
ATOM 2130 C CA . ALA A 1 271 ? -29.171 0.542 15.389 1.00 94.81 271 ALA A CA 1
ATOM 2131 C C . ALA A 1 271 ? -28.853 0.412 13.885 1.00 94.81 271 ALA A C 1
ATOM 2133 O O . ALA A 1 271 ? -29.260 -0.577 13.282 1.00 94.81 271 ALA A O 1
ATOM 2134 N N . ALA A 1 272 ? -28.171 1.396 13.289 1.00 94.00 272 ALA A N 1
ATOM 2135 C CA . ALA A 1 272 ? -27.750 1.376 11.888 1.00 94.00 272 ALA A CA 1
ATOM 2136 C C . ALA A 1 272 ? -26.353 0.752 11.718 1.00 94.00 272 ALA A C 1
ATOM 2138 O O . ALA A 1 272 ? -26.083 0.130 10.696 1.00 94.00 272 ALA A O 1
ATOM 2139 N N . HIS A 1 273 ? -25.506 0.854 12.745 1.00 96.00 273 HIS A N 1
ATOM 2140 C CA . HIS A 1 273 ? -24.121 0.390 12.760 1.00 96.00 273 HIS A CA 1
ATOM 2141 C C . HIS A 1 273 ? -23.894 -0.596 13.915 1.00 96.00 273 HIS A C 1
ATOM 2143 O O . HIS A 1 273 ? -23.259 -0.247 14.918 1.00 96.00 273 HIS A O 1
ATOM 2149 N N . PRO A 1 274 ? -24.433 -1.825 13.829 1.00 95.62 274 PRO A N 1
ATOM 2150 C CA . PRO A 1 274 ? -24.293 -2.812 14.897 1.00 95.62 274 PRO A CA 1
ATOM 2151 C C . PRO A 1 274 ? -22.859 -3.345 15.032 1.00 95.62 274 PRO A C 1
ATOM 2153 O O . PRO A 1 274 ? -22.487 -3.809 16.108 1.00 95.62 274 PRO A O 1
ATOM 2156 N N . ILE A 1 275 ? -22.060 -3.275 13.961 1.00 97.75 275 ILE A N 1
ATOM 2157 C CA . ILE A 1 275 ? -20.678 -3.766 13.911 1.00 97.75 275 ILE A CA 1
ATOM 2158 C C . ILE A 1 275 ? -19.730 -2.566 13.945 1.00 97.75 275 ILE A C 1
ATOM 2160 O O . ILE A 1 275 ? -19.695 -1.750 13.028 1.00 97.75 275 ILE A O 1
ATOM 2164 N N . VAL A 1 276 ? -18.955 -2.420 15.009 1.00 98.12 276 VAL A N 1
ATOM 2165 C CA . VAL A 1 276 ? -18.043 -1.283 15.197 1.00 98.12 276 VAL A CA 1
ATOM 2166 C C . VAL A 1 276 ? -16.665 -1.782 15.580 1.00 98.12 276 VAL A C 1
ATOM 2168 O O . VAL A 1 276 ? -16.512 -2.909 16.045 1.00 98.12 276 VAL A O 1
ATOM 2171 N N . LEU A 1 277 ? -15.645 -0.948 15.376 1.00 98.25 277 LEU A N 1
ATOM 2172 C CA . LEU A 1 277 ? -14.274 -1.328 15.687 1.00 98.25 277 LEU A CA 1
ATOM 2173 C C . LEU A 1 277 ? -14.140 -1.396 17.203 1.00 98.25 277 LEU A C 1
ATOM 2175 O O . LEU A 1 277 ? -14.014 -0.343 17.815 1.00 98.25 277 LEU A O 1
ATOM 2179 N N . ASP A 1 278 ? -14.188 -2.580 17.807 1.00 96.25 278 ASP A N 1
ATOM 2180 C CA . ASP A 1 278 ? -14.071 -2.777 19.258 1.00 96.25 278 ASP A CA 1
ATOM 2181 C C . ASP A 1 278 ? -12.600 -2.918 19.681 1.00 96.25 278 ASP A C 1
ATOM 2183 O O . ASP A 1 278 ? -12.074 -4.016 19.837 1.00 96.25 278 ASP A O 1
ATOM 2187 N N . SER A 1 279 ? -11.904 -1.786 19.783 1.00 97.69 279 SER A N 1
ATOM 2188 C CA . SER A 1 279 ? -10.490 -1.694 20.156 1.00 97.69 279 SER A CA 1
ATOM 2189 C C . SER A 1 279 ? -10.274 -0.741 21.337 1.00 97.69 279 SER A C 1
ATOM 2191 O O . SER A 1 279 ? -11.026 0.227 21.527 1.00 97.69 279 SER A O 1
ATOM 2193 N N . GLY A 1 280 ? -9.227 -1.006 22.119 1.00 97.44 280 GLY A N 1
ATOM 2194 C CA . GLY A 1 280 ? -8.816 -0.215 23.276 1.00 97.44 280 GLY A CA 1
ATOM 2195 C C . GLY A 1 280 ? -7.316 0.093 23.322 1.00 97.44 280 GLY A C 1
ATOM 2196 O O . GLY A 1 280 ? -6.567 -0.122 22.370 1.00 97.44 280 GLY A O 1
ATOM 2197 N N . ALA A 1 281 ? -6.861 0.598 24.471 1.00 97.50 281 ALA A N 1
ATOM 2198 C CA . ALA A 1 281 ? -5.522 1.175 24.640 1.00 97.50 281 ALA A CA 1
ATOM 2199 C C . ALA A 1 281 ? -4.363 0.172 24.497 1.00 97.50 281 ALA A C 1
ATOM 2201 O O . ALA A 1 281 ? -3.211 0.582 24.366 1.00 97.50 281 ALA A O 1
ATOM 2202 N N . GLY A 1 282 ? -4.649 -1.131 24.571 1.00 97.44 282 GLY A N 1
ATOM 2203 C CA . GLY A 1 282 ? -3.670 -2.200 24.376 1.00 97.44 282 GLY A CA 1
ATOM 2204 C C . GLY A 1 282 ? -3.711 -2.833 22.983 1.00 97.44 282 GLY A C 1
ATOM 2205 O O . GLY A 1 282 ? -2.842 -3.651 22.686 1.00 97.44 282 GLY A O 1
ATOM 2206 N N . ASP A 1 283 ? -4.670 -2.467 22.126 1.00 98.19 283 ASP A N 1
ATOM 2207 C CA . ASP A 1 283 ? -4.893 -3.160 20.856 1.00 98.19 283 ASP A CA 1
ATOM 2208 C C . ASP A 1 283 ? -4.188 -2.472 19.692 1.00 98.19 283 ASP A C 1
ATOM 2210 O O . ASP A 1 283 ? -4.287 -1.256 19.521 1.00 98.19 283 ASP A O 1
ATOM 2214 N N . ASN A 1 284 ? -3.497 -3.239 18.854 1.00 98.44 284 ASN A N 1
ATOM 2215 C CA . ASN A 1 284 ? -3.006 -2.706 17.590 1.00 98.44 284 ASN A CA 1
ATOM 2216 C C . ASN A 1 284 ? -4.118 -2.742 16.530 1.00 98.44 284 ASN A C 1
ATOM 2218 O O . ASN A 1 284 ? -4.905 -3.686 16.483 1.00 98.44 284 ASN A O 1
ATOM 2222 N N . VAL A 1 285 ? -4.160 -1.742 15.648 1.00 98.75 285 VAL A N 1
ATOM 2223 C CA . VAL A 1 285 ? -5.127 -1.663 14.545 1.00 98.75 285 VAL A CA 1
ATOM 2224 C C . VAL A 1 285 ? -4.401 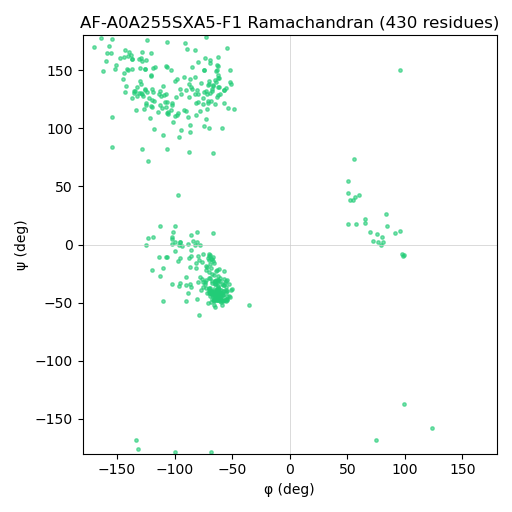-1.644 13.202 1.00 98.75 285 VAL A C 1
ATOM 2226 O O . VAL A 1 285 ? -3.648 -0.713 12.915 1.00 98.75 285 VAL A O 1
ATOM 2229 N N . LEU A 1 286 ? -4.636 -2.649 12.355 1.00 98.75 286 LEU A N 1
ATOM 2230 C CA . LEU A 1 286 ? -4.239 -2.596 10.947 1.00 98.75 286 LEU A CA 1
ATOM 2231 C C . LEU A 1 286 ? -5.382 -1.998 10.124 1.00 98.75 286 LEU A C 1
ATOM 2233 O O . LEU A 1 286 ? -6.448 -2.595 10.002 1.00 98.75 286 LEU A O 1
ATOM 2237 N N . PHE A 1 287 ? -5.160 -0.830 9.539 1.00 98.88 287 PHE A N 1
ATOM 2238 C CA . PHE A 1 287 ? -6.123 -0.182 8.662 1.00 98.88 287 PHE A CA 1
ATOM 2239 C C . PHE A 1 287 ? -5.621 -0.278 7.217 1.00 98.88 287 PHE A C 1
ATOM 2241 O O . PHE A 1 287 ? -4.557 0.241 6.896 1.00 98.88 287 PHE A O 1
ATOM 2248 N N . PHE A 1 288 ? -6.358 -0.945 6.333 1.00 98.88 288 PHE A N 1
ATOM 2249 C CA . PHE A 1 288 ? -6.071 -0.969 4.899 1.00 98.88 288 PHE A CA 1
ATOM 2250 C C . PHE A 1 288 ? -7.170 -0.244 4.123 1.00 98.88 288 PHE A C 1
ATOM 2252 O O . PHE A 1 288 ? -8.357 -0.498 4.328 1.00 98.88 288 PHE A O 1
ATOM 2259 N N . TRP A 1 289 ? -6.772 0.647 3.219 1.00 98.81 289 TRP A N 1
ATOM 2260 C CA . TRP A 1 289 ? -7.676 1.353 2.319 1.00 98.81 289 TRP A CA 1
ATOM 2261 C C . TRP A 1 289 ? -7.197 1.214 0.877 1.00 98.81 289 TRP A C 1
ATOM 2263 O O . TRP A 1 289 ? -6.045 1.525 0.582 1.00 98.81 289 TRP A O 1
ATOM 2273 N N . SER A 1 290 ? -8.090 0.813 -0.026 1.00 98.56 290 SER A N 1
ATOM 2274 C CA . SER A 1 290 ? -7.820 0.688 -1.459 1.00 98.56 290 SER A CA 1
ATOM 2275 C C . SER A 1 290 ? -8.951 1.316 -2.273 1.00 98.56 290 SER A C 1
ATOM 2277 O O . SER A 1 290 ? -10.095 0.869 -2.193 1.00 98.56 290 SER A O 1
ATOM 2279 N N . SER A 1 291 ? -8.675 2.381 -3.027 1.00 97.81 291 SER A N 1
ATOM 2280 C CA . SER A 1 291 ? -9.689 3.071 -3.839 1.00 97.81 291 SER A CA 1
ATOM 2281 C C . SER A 1 291 ? -9.069 3.985 -4.893 1.00 97.81 291 SER A C 1
ATOM 2283 O O . SER A 1 291 ? -7.857 4.203 -4.943 1.00 97.81 291 SER A O 1
ATOM 2285 N N . HIS A 1 292 ? -9.914 4.623 -5.705 1.00 97.06 292 HIS A N 1
ATOM 2286 C CA . HIS A 1 292 ? -9.499 5.859 -6.367 1.00 97.06 292 HIS A CA 1
ATOM 2287 C C . HIS A 1 292 ? -9.203 6.951 -5.339 1.00 97.06 292 HIS A C 1
ATOM 2289 O O . HIS A 1 292 ? -9.751 6.969 -4.235 1.00 97.06 292 HIS A O 1
ATOM 2295 N N . GLY A 1 293 ? -8.348 7.889 -5.720 1.00 94.19 293 GLY A N 1
ATOM 2296 C CA . GLY A 1 293 ? -8.052 9.058 -4.909 1.00 94.19 293 GLY A CA 1
ATOM 2297 C C . GLY A 1 293 ? -8.008 10.314 -5.757 1.00 94.19 293 GLY A C 1
ATOM 2298 O O . GLY A 1 293 ? -7.848 10.274 -6.979 1.00 94.19 293 GLY A O 1
ATOM 2299 N N . MET A 1 294 ? -8.166 11.439 -5.088 1.00 90.06 294 MET A N 1
ATOM 2300 C CA . MET A 1 294 ? -8.124 12.767 -5.674 1.00 90.06 294 MET A CA 1
ATOM 2301 C C . MET A 1 294 ? -7.328 13.679 -4.743 1.00 90.06 294 MET A C 1
ATOM 2303 O O . MET A 1 294 ? -7.130 13.326 -3.578 1.00 90.06 294 MET A O 1
ATOM 2307 N N . PRO A 1 295 ? -6.851 14.844 -5.207 1.00 86.38 295 PRO A N 1
ATOM 2308 C CA . PRO A 1 295 ? -6.131 15.761 -4.335 1.00 86.38 295 PRO A CA 1
ATOM 2309 C C . PRO A 1 295 ? -6.891 16.002 -3.018 1.00 86.38 295 PRO A C 1
ATOM 2311 O O . PRO A 1 295 ? -8.010 16.511 -3.022 1.00 86.38 295 PRO A O 1
ATOM 2314 N N . ALA A 1 296 ? -6.269 15.601 -1.904 1.00 82.31 296 ALA A N 1
ATOM 2315 C CA . ALA A 1 296 ? -6.788 15.680 -0.535 1.00 82.31 296 ALA A CA 1
ATOM 2316 C C . ALA A 1 296 ? -8.033 14.827 -0.191 1.00 82.31 296 ALA A C 1
ATOM 2318 O O . ALA A 1 296 ? -8.649 15.088 0.848 1.00 82.31 296 ALA A O 1
ATOM 2319 N N . GLY A 1 297 ? -8.383 13.797 -0.974 1.00 94.44 297 GLY A N 1
ATOM 2320 C CA . GLY A 1 297 ? -9.502 12.899 -0.657 1.00 94.44 297 GLY A CA 1
ATOM 2321 C C . GLY A 1 297 ? -9.375 11.469 -1.190 1.00 94.44 297 GLY A C 1
ATOM 2322 O O . GLY A 1 297 ? -8.711 11.217 -2.195 1.00 94.44 297 GLY A O 1
ATOM 2323 N N . LEU A 1 298 ? -10.040 10.535 -0.510 1.00 97.81 298 LEU A N 1
ATOM 2324 C CA . LEU A 1 298 ? -10.174 9.129 -0.903 1.00 97.81 298 LEU A CA 1
ATOM 2325 C C . LEU A 1 298 ? -11.616 8.846 -1.325 1.00 97.81 298 LEU A C 1
ATOM 2327 O O . LEU A 1 298 ? -12.539 9.283 -0.640 1.00 97.81 298 LEU A O 1
ATOM 2331 N N . ALA A 1 299 ? -11.818 8.122 -2.423 1.00 96.81 299 ALA A N 1
ATOM 2332 C CA . ALA A 1 299 ? -13.158 7.746 -2.867 1.00 96.81 299 ALA A CA 1
ATOM 2333 C C . ALA A 1 299 ? -13.819 6.778 -1.874 1.00 96.81 299 ALA A C 1
ATOM 2335 O O . ALA A 1 299 ? -13.181 5.830 -1.414 1.00 96.81 299 ALA A O 1
ATOM 2336 N N . LEU A 1 300 ? -15.096 7.015 -1.577 1.00 95.88 300 LEU A N 1
ATOM 2337 C CA . LEU A 1 300 ? -15.949 6.132 -0.790 1.00 95.88 300 LEU A CA 1
ATOM 2338 C C . LEU A 1 300 ? -17.230 5.883 -1.594 1.00 95.88 300 LEU A C 1
ATOM 2340 O O . LEU A 1 300 ? -18.234 6.573 -1.438 1.00 95.88 300 LEU A O 1
ATOM 2344 N N . GLY A 1 301 ? -17.146 4.931 -2.523 1.00 91.44 301 GLY A N 1
ATOM 2345 C CA . GLY A 1 301 ? -18.175 4.727 -3.539 1.00 91.44 301 GLY A CA 1
ATOM 2346 C C . GLY A 1 301 ? -18.126 5.799 -4.629 1.00 91.44 301 GLY A C 1
ATOM 2347 O O . GLY A 1 301 ? -17.167 6.563 -4.736 1.00 91.44 301 GLY A O 1
ATOM 2348 N N . ASP A 1 302 ? -19.169 5.845 -5.454 1.00 79.62 302 ASP A N 1
ATOM 2349 C CA . ASP A 1 302 ? -19.232 6.762 -6.601 1.00 79.62 302 ASP A CA 1
ATOM 2350 C C . ASP A 1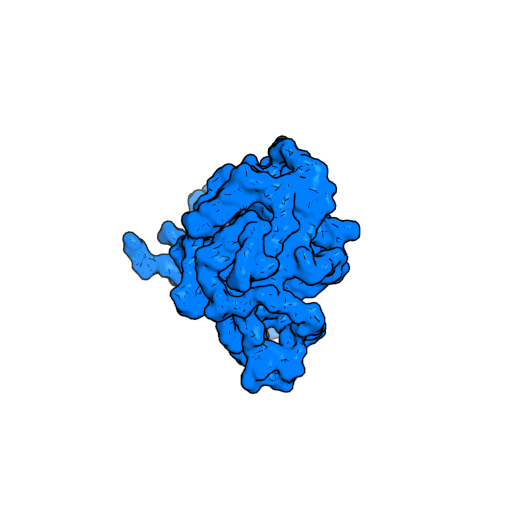 302 ? -19.665 8.185 -6.215 1.00 79.62 302 ASP A C 1
ATOM 2352 O O . ASP A 1 302 ? -19.456 9.134 -6.973 1.00 79.62 302 ASP A O 1
ATOM 2356 N N . ILE A 1 303 ? -20.309 8.333 -5.053 1.00 69.88 303 ILE A N 1
ATOM 2357 C CA . ILE A 1 303 ? -21.010 9.561 -4.657 1.00 69.88 303 ILE A CA 1
ATOM 2358 C C . ILE A 1 303 ? -20.330 10.333 -3.524 1.00 69.88 303 ILE A C 1
ATOM 2360 O O . ILE A 1 303 ? -20.598 11.528 -3.384 1.00 69.88 303 ILE A O 1
ATOM 2364 N N . ASP A 1 304 ? -19.470 9.690 -2.730 1.00 84.75 304 ASP A N 1
ATOM 2365 C CA . ASP A 1 304 ? -18.839 10.296 -1.555 1.00 84.75 304 ASP A CA 1
ATOM 2366 C C . ASP A 1 304 ? -17.306 10.200 -1.614 1.00 84.75 304 ASP A C 1
ATOM 2368 O O . ASP A 1 304 ? -16.710 9.393 -2.332 1.00 84.75 304 ASP A O 1
ATOM 2372 N N . HIS A 1 305 ? -16.648 11.078 -0.862 1.00 92.19 305 HIS A N 1
ATOM 2373 C CA . HIS A 1 305 ? -15.203 11.072 -0.683 1.00 92.19 305 HIS A CA 1
ATOM 2374 C C . HIS A 1 305 ? -14.835 11.507 0.734 1.00 92.19 305 HIS A C 1
ATOM 2376 O O . HIS A 1 305 ? -15.409 12.431 1.310 1.00 92.19 305 HIS A O 1
ATOM 2382 N N . VAL A 1 306 ? -13.808 10.870 1.287 1.00 96.69 306 VAL A N 1
ATOM 2383 C CA . VAL A 1 306 ? -13.280 11.188 2.610 1.00 96.69 306 VAL A CA 1
ATOM 2384 C C . VAL A 1 306 ? -12.048 12.065 2.456 1.00 96.69 306 VAL A C 1
ATOM 2386 O O . VAL A 1 306 ? -10.998 11.614 2.000 1.00 96.69 306 VAL A O 1
ATOM 2389 N N . SER A 1 307 ? -12.162 13.334 2.842 1.00 97.12 307 SER A N 1
ATOM 2390 C CA . SER A 1 307 ? -11.021 14.254 2.857 1.00 97.12 307 SER A CA 1
ATOM 2391 C C . SER A 1 307 ? -9.992 13.908 3.941 1.00 97.12 307 SER A C 1
ATOM 2393 O O . SER A 1 307 ? -10.324 13.319 4.973 1.00 97.12 307 SER A O 1
ATOM 2395 N N . GLY A 1 308 ? -8.750 14.374 3.771 1.00 96.75 308 GLY A N 1
ATOM 2396 C CA . GLY A 1 308 ? -7.701 14.255 4.797 1.00 96.75 308 GLY A CA 1
ATOM 2397 C C . GLY A 1 308 ? -8.138 14.768 6.172 1.00 96.75 308 GLY A C 1
ATOM 2398 O O . GLY A 1 308 ? -8.012 14.064 7.167 1.00 96.75 308 GLY A O 1
ATOM 2399 N N . LYS A 1 309 ? -8.784 15.939 6.227 1.00 97.50 309 LYS A N 1
ATOM 2400 C CA . LYS A 1 309 ? -9.315 16.521 7.477 1.00 97.50 309 LYS A CA 1
ATOM 2401 C C . LYS A 1 309 ? -10.433 15.696 8.103 1.00 97.50 309 LYS A C 1
ATOM 2403 O O . LYS A 1 309 ? -10.612 15.688 9.318 1.00 97.50 309 LYS A O 1
ATOM 2408 N N . GLN A 1 310 ? -11.259 15.062 7.279 1.00 97.81 310 GLN A N 1
ATOM 2409 C CA . GLN A 1 310 ? -12.314 14.171 7.744 1.00 97.81 310 GLN A CA 1
ATOM 2410 C C . GLN A 1 310 ? -11.721 12.933 8.413 1.00 97.81 310 GLN A C 1
ATOM 2412 O O . GLN A 1 310 ? -12.133 12.614 9.529 1.00 97.81 310 GLN A O 1
ATOM 2417 N N . MET A 1 311 ? -10.729 12.304 7.782 1.00 98.00 311 MET A N 1
ATOM 2418 C CA . MET A 1 311 ? -10.072 11.132 8.351 1.00 98.00 311 MET A CA 1
ATOM 2419 C C . MET A 1 311 ? -9.225 11.476 9.578 1.00 98.00 311 MET A C 1
ATOM 2421 O O . MET A 1 311 ? -9.360 10.826 10.610 1.00 98.00 311 MET A O 1
ATOM 2425 N N . ALA A 1 312 ? -8.445 12.558 9.527 1.00 98.31 312 ALA A N 1
ATOM 2426 C CA . ALA A 1 312 ? -7.658 13.037 10.661 1.00 98.31 312 ALA A CA 1
ATOM 2427 C C . ALA A 1 312 ? -8.527 13.269 11.904 1.00 98.31 312 ALA A C 1
ATOM 2429 O O . ALA A 1 312 ? -8.149 12.878 13.001 1.00 98.31 312 ALA A O 1
ATOM 2430 N N . ARG A 1 313 ? -9.740 13.822 11.743 1.00 98.50 313 ARG A N 1
ATOM 2431 C CA . ARG A 1 313 ? -10.695 13.972 12.855 1.00 98.50 313 ARG A CA 1
ATOM 2432 C C . ARG A 1 313 ? -11.126 12.636 13.461 1.00 98.50 313 ARG A C 1
ATOM 2434 O O . ARG A 1 313 ? -11.264 12.560 14.679 1.00 98.50 313 ARG A O 1
ATOM 2441 N N . ILE A 1 314 ? -11.357 11.609 12.641 1.00 98.50 314 ILE A N 1
ATOM 2442 C CA . ILE A 1 314 ? -11.718 10.268 13.126 1.00 98.50 314 ILE A CA 1
ATOM 2443 C C . ILE A 1 314 ? -10.542 9.664 13.902 1.00 98.50 314 ILE A C 1
ATOM 2445 O O . ILE A 1 314 ? -10.706 9.255 15.051 1.00 98.50 314 ILE A O 1
ATOM 2449 N N . LEU A 1 315 ? -9.352 9.654 13.298 1.00 98.69 315 LEU A N 1
ATOM 2450 C CA . LEU A 1 315 ? -8.171 9.008 13.871 1.00 98.69 315 LEU A CA 1
ATOM 2451 C C . LEU A 1 315 ? -7.637 9.749 15.106 1.00 98.69 315 LEU A C 1
ATOM 2453 O O . LEU A 1 315 ? -7.267 9.108 16.088 1.00 98.69 315 LEU A O 1
ATOM 2457 N N . GLN A 1 316 ? -7.678 11.085 15.114 1.00 98.69 316 GLN A N 1
ATOM 2458 C CA . GLN A 1 316 ? -7.342 11.884 16.295 1.00 98.69 316 GLN A CA 1
ATOM 2459 C C . GLN A 1 316 ? -8.301 11.572 17.442 1.00 98.69 316 GLN A C 1
ATOM 2461 O O . GLN A 1 316 ? -7.855 11.331 18.558 1.00 98.69 316 GLN A O 1
ATOM 2466 N N . LYS A 1 317 ? -9.610 11.488 17.173 1.00 98.44 317 LYS A N 1
ATOM 2467 C CA . LYS A 1 317 ? -10.592 11.128 18.201 1.00 98.44 317 LYS A CA 1
ATOM 2468 C C . LYS A 1 317 ? -10.340 9.728 18.764 1.00 98.44 317 LYS A C 1
ATOM 2470 O O . LYS A 1 317 ? -10.453 9.534 19.969 1.00 98.44 317 LYS A O 1
ATOM 2475 N N . MET A 1 318 ? -9.976 8.762 17.920 1.00 98.56 318 MET A N 1
ATOM 2476 C CA . MET A 1 318 ? -9.569 7.438 18.394 1.00 98.56 318 MET A CA 1
ATOM 2477 C C . MET A 1 318 ? -8.338 7.499 19.301 1.00 98.56 318 MET A C 1
ATOM 2479 O O . MET A 1 318 ? -8.318 6.821 20.325 1.00 98.56 318 MET A O 1
ATOM 2483 N N . SER A 1 319 ? -7.335 8.307 18.951 1.00 98.25 319 SER A N 1
ATOM 2484 C CA . SER A 1 319 ? -6.151 8.510 19.790 1.00 98.25 319 SER A CA 1
ATOM 2485 C C . SER A 1 319 ? -6.512 9.160 21.130 1.00 98.25 319 SER A C 1
ATOM 2487 O O . SER A 1 319 ? -6.068 8.689 22.176 1.00 98.25 319 SER A O 1
ATOM 2489 N N . ASP A 1 320 ? -7.339 10.209 21.119 1.00 98.25 320 ASP A N 1
ATOM 2490 C CA . ASP A 1 320 ? -7.778 10.936 22.319 1.00 98.25 320 ASP A CA 1
ATOM 2491 C C . ASP A 1 320 ? -8.582 10.033 23.269 1.00 98.25 320 ASP A C 1
ATOM 2493 O O . ASP A 1 320 ? -8.447 10.115 24.490 1.00 98.25 320 ASP A O 1
ATOM 2497 N N . GLU A 1 321 ? -9.400 9.140 22.706 1.00 98.12 321 GLU A N 1
ATOM 2498 C CA . GLU A 1 321 ? -10.186 8.142 23.438 1.00 98.12 321 GLU A CA 1
ATOM 2499 C C . GLU A 1 321 ? -9.392 6.843 23.721 1.00 98.12 321 GLU A C 1
ATOM 2501 O O . GLU A 1 321 ? -9.967 5.871 24.206 1.00 98.12 321 GLU A O 1
ATOM 2506 N N . GLN A 1 322 ? -8.078 6.818 23.444 1.00 97.44 322 GLN A N 1
ATOM 2507 C CA . GLN A 1 322 ? -7.166 5.681 23.657 1.00 97.44 322 GLN A CA 1
ATOM 2508 C C . GLN A 1 322 ? -7.680 4.361 23.061 1.00 97.44 322 GLN A C 1
ATOM 2510 O O . GLN A 1 322 ? -7.639 3.307 23.694 1.00 97.44 322 GLN A O 1
ATOM 2515 N N . ARG A 1 323 ? -8.188 4.418 21.830 1.00 98.00 323 ARG A N 1
ATOM 2516 C CA . ARG A 1 323 ? -8.813 3.281 21.139 1.00 98.00 323 ARG A CA 1
ATOM 2517 C C . ARG A 1 323 ? -7.840 2.412 20.353 1.00 98.00 323 ARG A C 1
ATOM 2519 O O . ARG A 1 323 ? -8.269 1.472 19.696 1.00 98.00 323 ARG A O 1
ATOM 2526 N N . PHE A 1 324 ? -6.557 2.735 20.367 1.00 98.38 324 PHE A N 1
ATOM 2527 C CA . PHE A 1 324 ? -5.515 1.876 19.832 1.00 98.38 324 PHE A CA 1
ATOM 2528 C C . PHE A 1 324 ? -4.209 2.131 20.577 1.00 98.38 324 PHE A C 1
ATOM 2530 O O . PHE A 1 324 ? -3.941 3.237 21.048 1.00 98.38 324 PHE A O 1
ATOM 2537 N N . ARG A 1 325 ? -3.392 1.087 20.650 1.00 97.81 325 ARG A N 1
ATOM 2538 C CA . ARG A 1 325 ? -1.995 1.127 21.061 1.00 97.81 325 ARG A CA 1
ATOM 2539 C C . ARG A 1 325 ? -1.126 1.630 19.912 1.00 97.81 325 ARG A C 1
ATOM 2541 O O . ARG A 1 325 ? -0.483 2.658 20.052 1.00 97.81 325 ARG A O 1
ATOM 2548 N N . LYS A 1 326 ? -1.127 0.912 18.785 1.00 98.12 326 LYS A N 1
ATOM 2549 C CA . LYS A 1 326 ? -0.471 1.280 17.518 1.00 98.12 326 LYS A CA 1
ATOM 2550 C C . LYS A 1 326 ? -1.470 1.139 16.381 1.00 98.12 326 LYS A C 1
ATOM 2552 O O . LYS A 1 326 ? -2.207 0.158 16.347 1.00 98.12 326 LYS A O 1
ATOM 2557 N N . MET A 1 327 ? -1.461 2.057 15.427 1.00 98.69 327 MET A N 1
ATOM 2558 C CA . MET A 1 327 ? -2.222 1.932 14.190 1.00 98.69 327 MET A CA 1
ATOM 2559 C C . MET A 1 327 ? -1.284 2.003 12.991 1.00 98.69 327 MET A C 1
ATOM 2561 O O . MET A 1 327 ? -0.538 2.968 12.847 1.00 98.69 327 MET A O 1
ATOM 2565 N N . MET A 1 328 ? -1.351 0.998 12.121 1.00 98.56 328 MET A N 1
ATOM 2566 C CA . MET A 1 328 ? -0.687 1.013 10.820 1.00 98.56 328 MET A CA 1
ATOM 2567 C C . MET A 1 328 ? -1.747 1.207 9.745 1.00 98.56 328 MET A C 1
ATOM 2569 O O . MET A 1 328 ? -2.574 0.323 9.534 1.00 98.56 328 MET A O 1
ATOM 2573 N N . TRP A 1 329 ? -1.723 2.351 9.067 1.00 98.75 329 TRP A N 1
ATOM 2574 C CA . TRP A 1 329 ? -2.642 2.656 7.979 1.00 98.75 329 TRP A CA 1
ATOM 2575 C C . TRP A 1 329 ? -1.934 2.564 6.625 1.00 98.75 329 TRP A C 1
ATOM 2577 O O . TRP A 1 329 ? -1.052 3.360 6.313 1.00 98.75 329 TRP A O 1
ATOM 2587 N N . ILE A 1 330 ? -2.309 1.576 5.815 1.00 98.81 330 ILE A N 1
ATOM 2588 C CA . ILE A 1 330 ? -1.783 1.356 4.465 1.00 98.81 330 ILE A CA 1
ATOM 2589 C C . ILE A 1 330 ? -2.819 1.861 3.456 1.00 98.81 330 ILE A C 1
ATOM 2591 O O . ILE A 1 330 ? -3.957 1.391 3.452 1.00 98.81 330 ILE A O 1
ATOM 2595 N N . VAL A 1 331 ? -2.427 2.813 2.605 1.00 98.69 331 VAL A N 1
ATOM 2596 C CA . VAL A 1 331 ? -3.333 3.531 1.692 1.00 98.69 331 VAL A CA 1
ATOM 2597 C C . VAL A 1 331 ? -2.907 3.346 0.240 1.00 98.69 331 VAL A C 1
ATOM 2599 O O . VAL A 1 331 ? -1.918 3.926 -0.209 1.00 98.69 331 VAL A O 1
ATOM 2602 N N . GLU A 1 332 ? -3.687 2.574 -0.508 1.00 98.50 332 GLU A N 1
ATOM 2603 C CA . GLU A 1 332 ? -3.588 2.422 -1.959 1.00 98.50 332 GLU A CA 1
ATOM 2604 C C . GLU A 1 332 ? -4.590 3.353 -2.650 1.00 98.50 332 GLU A C 1
ATOM 2606 O O . GLU A 1 332 ? -5.762 3.015 -2.821 1.00 98.50 332 GLU A O 1
ATOM 2611 N N . ALA A 1 333 ? -4.134 4.557 -3.004 1.00 97.69 333 ALA A N 1
ATOM 2612 C CA . ALA A 1 333 ? -4.917 5.526 -3.764 1.00 97.69 333 ALA A CA 1
ATOM 2613 C C . ALA A 1 333 ? -4.025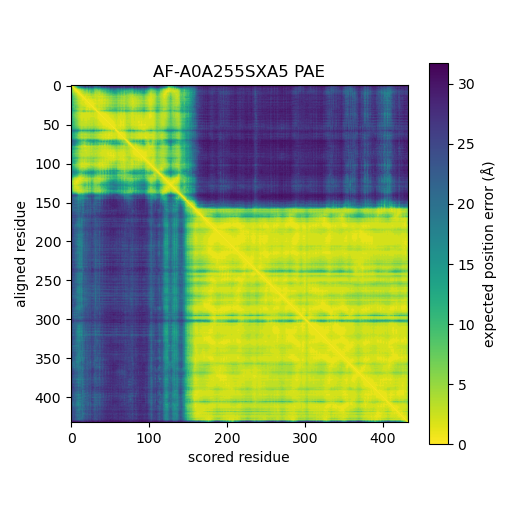 6.577 -4.443 1.00 97.69 333 ALA A C 1
ATOM 2615 O O . ALA A 1 333 ? -2.917 6.877 -3.997 1.00 97.69 333 ALA A O 1
ATOM 2616 N N . CYS A 1 334 ? -4.537 7.210 -5.499 1.00 90.62 334 CYS A N 1
ATOM 2617 C CA . CYS A 1 334 ? -3.929 8.413 -6.068 1.00 90.62 334 CYS A CA 1
ATOM 2618 C C . CYS A 1 334 ? -3.932 9.559 -5.047 1.00 90.62 334 CYS A C 1
ATOM 2620 O O . CYS A 1 334 ? -4.902 9.730 -4.315 1.00 90.62 334 CYS A O 1
ATOM 2622 N N . TYR A 1 335 ? -2.886 10.387 -5.028 1.00 89.88 335 TYR A N 1
ATOM 2623 C CA . TYR A 1 335 ? -2.776 11.560 -4.152 1.00 89.88 335 TYR A CA 1
ATOM 2624 C C . TYR A 1 335 ? -2.898 11.248 -2.646 1.00 89.88 335 TYR A C 1
ATOM 2626 O O . TYR A 1 335 ? -3.123 12.157 -1.839 1.00 89.88 335 TYR A O 1
ATOM 2634 N N . SER A 1 336 ? -2.730 9.979 -2.248 1.00 95.88 336 SER A N 1
ATOM 2635 C CA . SER A 1 336 ? -2.916 9.490 -0.874 1.00 95.88 336 SER A CA 1
ATOM 2636 C C . SER A 1 336 ? -2.069 10.241 0.152 1.00 95.88 336 SER A C 1
ATOM 2638 O O . SER A 1 336 ? -2.515 10.467 1.277 1.00 95.88 336 SER A O 1
ATOM 2640 N N . GLY A 1 337 ? -0.885 10.714 -0.245 1.00 91.94 337 GLY A N 1
ATOM 2641 C CA . GLY A 1 337 ? -0.027 11.524 0.611 1.00 91.94 337 GLY A CA 1
ATOM 2642 C C . GLY A 1 337 ? -0.666 12.835 1.079 1.00 91.94 337 GLY A C 1
ATOM 2643 O O . GLY A 1 337 ? -0.383 13.299 2.180 1.00 91.94 337 GLY A O 1
ATOM 2644 N N . GLY A 1 338 ? -1.579 13.417 0.293 1.00 89.31 338 GLY A N 1
ATOM 2645 C CA . GLY A 1 338 ? -2.314 14.625 0.681 1.00 89.31 338 GLY A CA 1
ATOM 2646 C C . GLY A 1 338 ? -3.329 14.377 1.799 1.00 89.31 338 GLY A C 1
ATOM 2647 O O . GLY A 1 338 ? -3.601 15.274 2.590 1.00 89.31 338 GLY A O 1
ATOM 2648 N N . VAL A 1 339 ? -3.860 13.156 1.890 1.00 96.50 339 VAL A N 1
ATOM 2649 C CA . VAL A 1 339 ? -4.773 12.724 2.959 1.00 96.50 339 VAL A CA 1
ATOM 2650 C C . VAL A 1 339 ? -3.974 12.359 4.208 1.00 96.50 339 VAL A C 1
ATOM 2652 O O . VAL A 1 339 ? -4.290 12.827 5.300 1.00 96.50 339 VAL A O 1
ATOM 2655 N N . ALA A 1 340 ? -2.905 11.576 4.038 1.00 96.94 340 ALA A N 1
ATOM 2656 C CA . ALA A 1 340 ? -2.043 11.129 5.129 1.00 96.94 340 ALA A CA 1
ATOM 2657 C C . ALA A 1 340 ? -1.352 12.291 5.858 1.00 96.94 340 ALA A C 1
ATOM 2659 O O . ALA A 1 340 ? -1.240 12.263 7.081 1.00 96.94 340 ALA A O 1
ATOM 2660 N N . LYS A 1 341 ? -0.962 13.347 5.130 1.00 95.94 341 LYS A N 1
ATOM 2661 C CA . LYS A 1 341 ? -0.350 14.549 5.711 1.00 95.94 341 LYS A CA 1
ATOM 2662 C C . LYS A 1 341 ? -1.238 15.246 6.749 1.00 95.94 341 LYS A C 1
ATOM 2664 O O . LYS A 1 341 ? -0.734 15.775 7.729 1.00 95.94 341 LYS A O 1
ATOM 2669 N N . GLU A 1 342 ? -2.560 15.229 6.575 1.00 97.62 342 GLU A N 1
ATOM 2670 C CA . GLU A 1 342 ? -3.489 15.825 7.551 1.00 97.62 342 GLU A CA 1
ATOM 2671 C C . GLU A 1 342 ? -3.563 15.019 8.863 1.00 97.62 342 GLU A C 1
ATOM 2673 O O . GLU A 1 342 ? -4.093 15.517 9.851 1.00 97.62 342 GLU A O 1
ATOM 2678 N N . CYS A 1 343 ? -3.042 13.786 8.882 1.00 97.56 343 CYS A N 1
ATOM 2679 C CA . CYS A 1 343 ? -3.023 12.902 10.051 1.00 97.56 343 CYS A CA 1
ATOM 2680 C C . CYS A 1 343 ? -1.701 12.970 10.842 1.00 97.56 343 CYS A C 1
ATOM 2682 O O . CYS A 1 343 ? -1.528 12.228 11.811 1.00 97.56 343 CYS A O 1
ATOM 2684 N N . GLU A 1 344 ? -0.756 13.827 10.441 1.00 97.12 344 GLU A N 1
ATOM 2685 C CA . GLU A 1 344 ? 0.487 14.041 11.185 1.00 97.12 344 GLU A CA 1
ATOM 2686 C C . GLU A 1 344 ? 0.211 14.654 12.568 1.00 97.12 344 GLU A C 1
ATOM 2688 O O . GLU A 1 344 ? -0.634 15.533 12.728 1.00 97.12 344 GLU A O 1
ATOM 2693 N N . GLY A 1 345 ? 0.947 14.190 13.576 1.00 97.69 345 GLY A N 1
ATOM 2694 C CA . GLY A 1 345 ? 0.799 14.595 14.974 1.00 97.69 345 GLY A CA 1
ATOM 2695 C C . GLY A 1 345 ? -0.020 13.633 15.836 1.00 97.69 345 GLY A C 1
ATOM 2696 O O . GLY A 1 345 ? -0.002 13.784 17.053 1.00 97.69 345 GLY A O 1
ATOM 2697 N N . ILE A 1 346 ? -0.697 12.636 15.250 1.00 98.50 346 ILE A N 1
ATOM 2698 C CA . ILE A 1 346 ? -1.495 11.649 15.999 1.00 98.50 346 ILE A CA 1
ATOM 2699 C C . ILE A 1 346 ? -0.557 10.601 16.633 1.00 98.50 346 ILE A C 1
ATOM 2701 O O . ILE A 1 346 ? 0.084 9.850 15.895 1.00 98.50 346 ILE A O 1
ATOM 2705 N N . PRO A 1 347 ? -0.451 10.492 17.969 1.00 97.88 347 PRO A N 1
ATOM 2706 C CA . PRO A 1 347 ? 0.436 9.516 18.602 1.00 97.88 347 PRO A CA 1
ATOM 2707 C C . PRO A 1 347 ? 0.061 8.070 18.260 1.00 97.88 347 PRO A C 1
ATOM 2709 O O . PRO A 1 347 ? -1.107 7.693 18.291 1.00 97.88 347 PRO A O 1
ATOM 2712 N N . GLY A 1 348 ? 1.059 7.244 17.947 1.00 97.88 348 GLY A N 1
ATOM 2713 C CA . GLY A 1 348 ? 0.872 5.817 17.680 1.00 97.88 348 GLY A CA 1
ATOM 2714 C C . GLY A 1 348 ? 0.286 5.476 16.309 1.00 97.88 348 GLY A C 1
ATOM 2715 O O . GLY A 1 348 ? 0.097 4.295 16.027 1.00 97.88 348 GLY A O 1
ATOM 2716 N N . LEU A 1 349 ? 0.023 6.463 15.446 1.00 98.69 349 LEU A N 1
ATOM 2717 C CA . LEU A 1 349 ? -0.397 6.257 14.058 1.00 98.69 349 LEU A CA 1
ATOM 2718 C C . LEU A 1 349 ? 0.813 6.298 13.116 1.00 98.69 349 LEU A C 1
ATOM 2720 O O . LEU A 1 349 ? 1.563 7.268 13.121 1.00 98.69 349 LEU A O 1
ATOM 2724 N N . LEU A 1 350 ? 0.962 5.303 12.247 1.00 98.62 350 LEU A N 1
ATOM 2725 C CA . LEU A 1 350 ? 1.868 5.347 11.099 1.00 98.62 350 LEU A CA 1
ATOM 2726 C C . LEU A 1 350 ? 1.054 5.186 9.823 1.00 98.62 350 LEU A C 1
ATOM 2728 O O . LEU A 1 350 ? 0.215 4.290 9.743 1.00 98.62 350 LEU A O 1
ATOM 2732 N N . VAL A 1 351 ? 1.310 6.024 8.818 1.00 98.69 351 VAL A N 1
ATOM 2733 C CA . VAL A 1 351 ? 0.603 5.938 7.533 1.00 98.69 351 VAL A CA 1
ATOM 2734 C C . VAL A 1 351 ? 1.602 5.679 6.415 1.00 98.69 351 VAL A C 1
ATOM 2736 O O . VAL A 1 351 ? 2.538 6.454 6.239 1.00 98.69 351 VAL A O 1
ATOM 2739 N N . MET A 1 352 ? 1.401 4.609 5.647 1.00 98.44 352 MET A N 1
ATOM 2740 C CA . MET A 1 352 ? 2.161 4.298 4.435 1.00 98.44 352 MET A CA 1
ATOM 2741 C C . MET A 1 352 ? 1.252 4.442 3.220 1.00 98.44 352 MET A C 1
ATOM 2743 O O . MET A 1 352 ? 0.172 3.859 3.165 1.00 98.44 352 MET A O 1
ATOM 2747 N N . THR A 1 353 ? 1.697 5.207 2.234 1.00 98.31 353 THR A N 1
ATOM 2748 C CA . THR A 1 353 ? 0.882 5.597 1.079 1.00 98.31 353 THR A CA 1
ATOM 2749 C C . THR A 1 353 ? 1.498 5.121 -0.230 1.00 98.31 353 THR A C 1
ATOM 2751 O O . THR A 1 353 ? 2.719 5.129 -0.360 1.00 98.31 353 THR A O 1
ATOM 2754 N N . ALA A 1 354 ? 0.666 4.746 -1.203 1.00 94.31 354 ALA A N 1
ATOM 2755 C CA . ALA A 1 354 ? 1.105 4.320 -2.535 1.00 94.31 354 ALA A CA 1
ATOM 2756 C C . ALA A 1 354 ? 1.704 5.452 -3.382 1.00 94.31 354 ALA A C 1
ATOM 2758 O O . ALA A 1 354 ? 2.522 5.209 -4.272 1.00 94.31 354 ALA A O 1
ATOM 2759 N N . ALA A 1 355 ? 1.253 6.679 -3.133 1.00 83.62 355 ALA A N 1
ATOM 2760 C CA . ALA A 1 355 ? 1.614 7.871 -3.882 1.00 83.62 355 ALA A CA 1
ATOM 2761 C C . ALA A 1 355 ? 1.710 9.090 -2.960 1.00 83.62 355 ALA A C 1
ATOM 2763 O O . ALA A 1 355 ? 0.931 9.227 -2.004 1.00 83.62 355 ALA A O 1
ATOM 2764 N N . ASN A 1 356 ? 2.609 10.015 -3.301 1.00 86.50 356 ASN A N 1
ATOM 2765 C CA . ASN A 1 356 ? 2.707 11.310 -2.639 1.00 86.50 356 ASN A CA 1
ATOM 2766 C C . ASN A 1 356 ? 1.473 12.196 -2.935 1.00 86.50 356 ASN A C 1
ATOM 2768 O O . ASN A 1 356 ? 0.522 11.798 -3.608 1.00 86.50 356 ASN A O 1
ATOM 2772 N N . ALA A 1 357 ? 1.461 13.425 -2.415 1.00 83.62 357 ALA A N 1
ATOM 2773 C CA . ALA A 1 357 ? 0.313 14.330 -2.531 1.00 83.62 357 ALA A CA 1
ATOM 2774 C C . ALA A 1 357 ? 0.033 14.867 -3.951 1.00 83.62 357 ALA A C 1
ATOM 2776 O O . ALA A 1 357 ? -0.995 15.512 -4.144 1.00 83.62 357 ALA A O 1
ATOM 2777 N N . ASN A 1 358 ? 0.921 14.631 -4.921 1.00 80.12 358 ASN A N 1
ATOM 2778 C CA . ASN A 1 358 ? 0.921 15.286 -6.233 1.00 80.12 358 ASN A CA 1
ATOM 2779 C C . ASN A 1 358 ? 0.859 14.307 -7.415 1.00 80.12 358 ASN A C 1
ATOM 2781 O O . ASN A 1 358 ? 0.930 14.739 -8.565 1.00 80.12 358 ASN A O 1
ATOM 2785 N N . GLU A 1 359 ? 0.703 13.008 -7.171 1.00 74.19 359 GLU A N 1
ATOM 2786 C CA . GLU A 1 359 ? 0.749 11.999 -8.228 1.00 74.19 359 GLU A CA 1
ATOM 2787 C C . GLU A 1 359 ? -0.303 10.897 -8.057 1.00 74.19 359 GLU A C 1
ATOM 2789 O O . GLU A 1 359 ? -0.916 10.722 -7.006 1.00 74.19 359 GLU A O 1
ATOM 2794 N N . SER A 1 360 ? -0.504 10.124 -9.120 1.00 73.00 360 SER A N 1
ATOM 2795 C CA . SER A 1 360 ? -1.403 8.968 -9.123 1.00 73.00 360 SER A CA 1
ATOM 2796 C C . SER A 1 360 ? -0.669 7.678 -8.764 1.00 73.00 360 SER A C 1
ATOM 2798 O O . SER A 1 360 ? 0.456 7.475 -9.229 1.00 73.00 360 SER A O 1
ATOM 2800 N N . SER A 1 361 ? -1.331 6.765 -8.045 1.00 80.62 361 SER A N 1
ATOM 2801 C CA . SER A 1 361 ? -0.838 5.393 -7.875 1.00 80.62 361 SER A CA 1
ATOM 2802 C C . SER A 1 361 ? -1.009 4.584 -9.172 1.00 80.62 361 SER A C 1
ATOM 2804 O O . SER A 1 361 ? -1.444 5.119 -10.203 1.00 80.62 361 SER A O 1
ATOM 2806 N N . LYS A 1 362 ? -0.571 3.320 -9.178 1.00 83.12 362 LYS A N 1
ATOM 2807 C CA . LYS A 1 362 ? -0.497 2.492 -10.390 1.00 83.12 362 LYS A CA 1
ATOM 2808 C C . LYS A 1 362 ? -1.174 1.143 -10.185 1.00 83.12 362 LYS A C 1
ATOM 2810 O O . LYS A 1 362 ? -0.876 0.433 -9.230 1.00 83.12 362 LYS A O 1
ATOM 2815 N N . ALA A 1 363 ? -2.049 0.781 -11.121 1.00 80.12 363 ALA A N 1
ATOM 2816 C CA . ALA A 1 363 ? -2.571 -0.576 -11.235 1.00 80.12 363 ALA A CA 1
ATOM 2817 C C . ALA A 1 363 ? -1.465 -1.542 -11.701 1.00 80.12 363 ALA A C 1
ATOM 2819 O O . ALA A 1 363 ? -0.504 -1.116 -12.344 1.00 80.12 363 ALA A O 1
ATOM 2820 N N . ASP A 1 364 ? -1.607 -2.833 -11.404 1.00 83.44 364 ASP A N 1
ATOM 2821 C CA . ASP A 1 364 ? -0.663 -3.875 -11.819 1.00 83.44 364 ASP A CA 1
ATOM 2822 C C . ASP A 1 364 ? -1.404 -5.161 -12.230 1.00 83.44 364 ASP A C 1
ATOM 2824 O O . ASP A 1 364 ? -2.582 -5.351 -11.925 1.00 83.44 364 ASP A O 1
ATOM 2828 N N . LEU A 1 365 ? -0.713 -6.036 -12.962 1.00 84.00 365 LEU A N 1
ATOM 2829 C CA . LEU A 1 365 ? -1.217 -7.319 -13.466 1.00 84.00 365 LEU A CA 1
ATOM 2830 C C . LEU A 1 365 ? -2.492 -7.188 -14.317 1.00 84.00 365 LEU A C 1
ATOM 2832 O O . LEU A 1 365 ? -3.594 -7.552 -13.901 1.00 84.00 365 LEU A O 1
ATOM 2836 N N . TRP A 1 366 ? -2.330 -6.692 -15.545 1.00 87.81 366 TRP A N 1
ATOM 2837 C CA . TRP A 1 366 ? -3.399 -6.712 -16.545 1.00 87.81 366 TRP A CA 1
ATOM 2838 C C . TRP A 1 366 ? -3.792 -8.150 -16.904 1.00 87.81 366 TRP A C 1
ATOM 2840 O O . TRP A 1 366 ? -2.945 -8.943 -17.320 1.00 87.81 366 TRP A O 1
ATOM 2850 N N . TYR A 1 367 ? -5.083 -8.468 -16.810 1.00 87.44 367 TYR A N 1
ATOM 2851 C CA . TYR A 1 367 ? -5.619 -9.782 -17.134 1.00 87.44 367 TYR A CA 1
ATOM 2852 C C . TYR A 1 367 ? -6.620 -9.703 -18.285 1.00 87.44 367 TYR A C 1
ATOM 2854 O O . TYR A 1 367 ? -7.797 -9.377 -18.118 1.00 87.44 367 TYR A O 1
ATOM 2862 N N . ALA A 1 368 ? -6.129 -10.030 -19.482 1.00 88.94 368 ALA A N 1
ATOM 2863 C CA . ALA A 1 368 ? -6.880 -9.917 -20.728 1.00 88.94 368 ALA A CA 1
ATOM 2864 C C . ALA A 1 368 ? -8.227 -10.670 -20.741 1.00 88.94 368 ALA A C 1
ATOM 2866 O O . ALA A 1 368 ? -9.184 -10.099 -21.260 1.00 88.94 368 ALA A O 1
ATOM 2867 N N . PRO A 1 369 ? -8.368 -11.883 -20.159 1.00 88.56 369 PRO A N 1
ATOM 2868 C CA . PRO A 1 369 ? -9.659 -12.572 -20.127 1.00 88.56 369 PRO A CA 1
ATOM 2869 C C . PRO A 1 369 ? -10.760 -11.806 -19.387 1.00 88.56 369 PRO A C 1
ATOM 2871 O O . PRO A 1 369 ? -11.925 -11.930 -19.752 1.00 88.56 369 PRO A O 1
ATOM 2874 N N . TYR A 1 370 ? -10.409 -11.020 -18.364 1.00 89.06 370 TYR A N 1
ATOM 2875 C CA . TYR A 1 370 ? -11.373 -10.209 -17.606 1.00 89.06 370 TYR A CA 1
ATOM 2876 C C . TYR A 1 370 ? -11.426 -8.761 -18.100 1.00 89.06 370 TYR A C 1
ATOM 2878 O O . TYR A 1 370 ? -12.375 -8.046 -17.779 1.00 89.06 370 TYR A O 1
ATOM 2886 N N . ASN A 1 371 ? -10.436 -8.345 -18.899 1.00 91.88 371 ASN A N 1
ATOM 2887 C CA . ASN A 1 371 ? -10.234 -6.976 -19.370 1.00 91.88 371 ASN A CA 1
ATOM 2888 C C . ASN A 1 371 ? -10.109 -5.964 -18.212 1.00 91.88 371 ASN A C 1
ATOM 2890 O O . ASN A 1 371 ? -10.677 -4.873 -18.260 1.00 91.88 371 ASN A O 1
ATOM 2894 N N . VAL A 1 372 ? -9.387 -6.351 -17.154 1.00 93.44 372 VAL A N 1
ATOM 2895 C CA . VAL A 1 372 ? -9.163 -5.551 -15.937 1.00 93.44 372 VAL A CA 1
ATOM 2896 C C . VAL A 1 372 ? -7.746 -5.766 -15.402 1.00 93.44 372 VAL A C 1
ATOM 2898 O O . VAL A 1 372 ? -7.057 -6.710 -15.790 1.00 93.44 372 VAL A O 1
ATOM 2901 N N . TYR A 1 373 ? -7.323 -4.912 -14.474 1.00 91.38 373 TYR A N 1
ATOM 2902 C CA . TYR A 1 373 ? -6.159 -5.162 -13.621 1.00 91.38 373 TYR A CA 1
ATOM 2903 C C . TYR A 1 373 ? -6.588 -5.941 -12.375 1.00 91.38 373 TYR A C 1
ATOM 2905 O O . TYR A 1 373 ? -7.625 -5.624 -11.788 1.00 91.38 373 TYR A O 1
ATOM 2913 N N . LEU A 1 374 ? -5.800 -6.939 -11.968 1.00 93.06 374 LEU A N 1
ATOM 2914 C CA . LEU A 1 374 ? -6.136 -7.800 -10.826 1.00 93.06 374 LEU A CA 1
ATOM 2915 C C . LEU A 1 374 ? -5.683 -7.238 -9.472 1.00 93.06 374 LEU A C 1
ATOM 2917 O O . LEU A 1 374 ? -6.198 -7.667 -8.445 1.00 93.06 374 LEU A O 1
ATOM 2921 N N . THR A 1 375 ? -4.737 -6.295 -9.453 1.00 94.94 375 THR A N 1
ATOM 2922 C CA . THR A 1 375 ? -4.158 -5.726 -8.223 1.00 94.94 375 THR A CA 1
ATOM 2923 C C . THR A 1 375 ? -3.612 -4.318 -8.480 1.00 94.94 375 THR A C 1
ATOM 2925 O O . THR A 1 375 ? -3.634 -3.828 -9.615 1.00 94.94 375 THR A O 1
ATOM 2928 N N . ASN A 1 376 ? -3.121 -3.646 -7.443 1.00 94.00 376 ASN A N 1
ATOM 2929 C CA . ASN A 1 376 ? -2.338 -2.421 -7.575 1.00 94.00 376 ASN A CA 1
ATOM 2930 C C . ASN A 1 376 ? -0.852 -2.659 -7.263 1.00 94.00 376 ASN A C 1
ATOM 2932 O O . ASN A 1 376 ? -0.483 -3.577 -6.529 1.00 94.00 376 ASN A O 1
ATOM 2936 N N . ARG A 1 377 ? 0.032 -1.840 -7.843 1.00 86.19 377 ARG A N 1
ATOM 2937 C CA . ARG A 1 377 ? 1.483 -2.062 -7.816 1.00 86.19 377 ARG A CA 1
ATOM 2938 C C . ARG A 1 377 ? 2.073 -1.954 -6.410 1.00 86.19 377 ARG A C 1
ATOM 2940 O O . ARG A 1 377 ? 2.915 -2.777 -6.031 1.00 86.19 377 ARG A O 1
ATOM 2947 N N . PHE A 1 378 ? 1.641 -0.951 -5.650 1.00 91.69 378 PHE A N 1
ATOM 2948 C CA . PHE A 1 378 ? 2.097 -0.738 -4.280 1.00 91.69 378 PHE A CA 1
ATOM 2949 C C . PHE A 1 378 ? 1.593 -1.850 -3.365 1.00 91.69 378 PHE A C 1
ATOM 2951 O O . PHE A 1 378 ? 2.397 -2.504 -2.694 1.00 91.69 378 PHE A O 1
ATOM 2958 N N . THR A 1 379 ? 0.295 -2.152 -3.425 1.00 96.06 379 THR A N 1
ATOM 2959 C CA . THR A 1 379 ? -0.292 -3.260 -2.667 1.00 96.06 379 THR A CA 1
ATOM 2960 C C . THR A 1 379 ? 0.363 -4.606 -2.992 1.00 96.06 379 THR A C 1
ATOM 2962 O O . THR A 1 379 ? 0.727 -5.340 -2.073 1.00 96.06 379 THR A O 1
ATOM 2965 N N . SER A 1 380 ? 0.622 -4.908 -4.268 1.00 89.44 380 SER A N 1
ATOM 2966 C CA . SER A 1 380 ? 1.310 -6.140 -4.680 1.00 89.44 380 SER A CA 1
ATOM 2967 C C . SER A 1 380 ? 2.723 -6.253 -4.089 1.00 89.44 380 SER A C 1
ATOM 2969 O O . SER A 1 380 ? 3.105 -7.315 -3.591 1.00 89.44 380 SER A O 1
ATOM 2971 N N . SER A 1 381 ? 3.475 -5.145 -4.065 1.00 85.06 381 SER A N 1
ATOM 2972 C CA . SER A 1 381 ? 4.828 -5.094 -3.490 1.00 85.06 381 SER A CA 1
ATOM 2973 C C . SER A 1 381 ? 4.818 -5.349 -1.977 1.00 85.06 381 SER A C 1
ATOM 2975 O O . SER A 1 381 ? 5.631 -6.124 -1.471 1.00 85.06 381 SER A O 1
ATOM 2977 N N . ILE A 1 382 ? 3.864 -4.748 -1.256 1.00 93.12 382 ILE A N 1
ATOM 2978 C CA . ILE A 1 382 ? 3.689 -4.960 0.187 1.00 93.12 382 ILE A CA 1
ATOM 2979 C C . ILE A 1 382 ? 3.286 -6.399 0.485 1.00 93.12 382 ILE A C 1
ATOM 2981 O O . ILE A 1 382 ? 3.957 -7.064 1.268 1.00 93.12 382 ILE A O 1
ATOM 2985 N N . ILE A 1 383 ? 2.226 -6.900 -0.148 1.00 93.81 383 ILE A N 1
ATOM 2986 C CA . ILE A 1 383 ? 1.712 -8.251 0.098 1.00 93.81 383 ILE A CA 1
ATOM 2987 C C . ILE A 1 383 ? 2.795 -9.300 -0.162 1.00 93.81 383 ILE A C 1
ATOM 2989 O O . ILE A 1 383 ? 2.992 -10.196 0.660 1.00 93.81 383 ILE A O 1
ATOM 2993 N N . SER A 1 384 ? 3.552 -9.162 -1.257 1.00 87.50 384 SER A N 1
ATOM 2994 C CA . SER A 1 384 ? 4.674 -10.059 -1.549 1.00 87.50 384 SER A CA 1
ATOM 2995 C C . SER A 1 384 ? 5.700 -10.070 -0.414 1.00 87.50 384 SER A C 1
ATOM 2997 O O . SER A 1 384 ? 6.212 -11.133 -0.055 1.00 87.50 384 SER A O 1
ATOM 2999 N N . ARG A 1 385 ? 5.995 -8.905 0.177 1.00 89.31 385 ARG A N 1
ATOM 3000 C CA . ARG A 1 385 ? 6.904 -8.808 1.320 1.00 89.31 385 ARG A CA 1
ATOM 3001 C C . ARG A 1 385 ? 6.312 -9.466 2.562 1.00 89.31 385 ARG A C 1
ATOM 3003 O O . ARG A 1 385 ? 7.013 -10.260 3.181 1.00 89.31 385 ARG A O 1
ATOM 3010 N N . LEU A 1 386 ? 5.048 -9.193 2.888 1.00 93.62 386 LEU A N 1
ATOM 3011 C CA . LEU A 1 386 ? 4.374 -9.735 4.073 1.00 93.62 386 LEU A CA 1
ATOM 3012 C C . LEU A 1 386 ? 4.259 -11.264 4.040 1.00 93.62 386 LEU A C 1
ATOM 3014 O O . LEU A 1 386 ? 4.474 -11.901 5.066 1.00 93.62 386 LEU A O 1
ATOM 3018 N N . TYR A 1 387 ? 4.006 -11.869 2.875 1.00 89.25 387 TYR A N 1
ATOM 3019 C CA . TYR A 1 387 ? 4.034 -13.330 2.742 1.00 89.25 387 TYR A CA 1
ATOM 3020 C C . TYR A 1 387 ? 5.446 -13.913 2.864 1.00 89.25 387 TYR A C 1
ATOM 3022 O O . TYR A 1 387 ? 5.615 -14.986 3.437 1.00 89.25 387 TYR A O 1
ATOM 3030 N N . SER A 1 388 ? 6.464 -13.224 2.334 1.00 87.38 388 SER A N 1
ATOM 3031 C CA . SER A 1 388 ? 7.854 -13.698 2.409 1.00 87.38 388 SER A CA 1
ATOM 3032 C C . SER A 1 388 ? 8.469 -13.559 3.806 1.00 87.38 388 SER A C 1
ATOM 3034 O O . SER A 1 388 ? 9.296 -14.374 4.206 1.00 87.38 388 SER A O 1
ATOM 3036 N N . ASP A 1 389 ? 8.083 -12.511 4.535 1.00 87.62 389 ASP A N 1
ATOM 3037 C CA . ASP A 1 389 ? 8.620 -12.142 5.838 1.00 87.62 389 ASP A CA 1
ATOM 3038 C C . ASP A 1 389 ? 7.566 -11.339 6.626 1.00 87.62 389 ASP A C 1
ATOM 3040 O O . ASP A 1 389 ? 7.593 -10.101 6.637 1.00 87.62 389 ASP A O 1
ATOM 3044 N N . PRO A 1 390 ? 6.634 -12.020 7.319 1.00 89.94 390 PRO A N 1
ATOM 3045 C CA . PRO A 1 390 ? 5.592 -11.357 8.107 1.00 89.94 390 PRO A CA 1
ATOM 3046 C C . PRO A 1 390 ? 6.159 -10.597 9.315 1.00 89.94 390 PRO A C 1
ATOM 3048 O O . PRO A 1 390 ? 5.443 -9.831 9.957 1.00 89.94 390 PRO A O 1
ATOM 3051 N N . ALA A 1 391 ? 7.442 -10.793 9.635 1.00 90.62 391 ALA A N 1
ATOM 3052 C CA . ALA A 1 391 ? 8.147 -10.113 10.711 1.00 90.62 391 ALA A CA 1
ATOM 3053 C C . ALA A 1 391 ? 9.049 -8.974 10.226 1.00 90.62 391 ALA A C 1
ATOM 3055 O O . ALA A 1 391 ? 9.828 -8.447 11.022 1.00 90.62 391 ALA A O 1
ATOM 3056 N N . THR A 1 392 ? 8.931 -8.577 8.955 1.00 89.00 392 THR A N 1
ATOM 3057 C CA . THR A 1 392 ? 9.685 -7.457 8.394 1.00 89.00 392 THR A CA 1
ATOM 3058 C C . THR A 1 392 ? 9.540 -6.208 9.266 1.00 89.00 392 THR A C 1
ATOM 3060 O O . THR A 1 392 ? 8.447 -5.889 9.755 1.00 89.00 392 THR A O 1
ATOM 3063 N N . SER A 1 393 ? 10.644 -5.479 9.442 1.00 90.69 393 SER A N 1
ATOM 3064 C CA . SER A 1 393 ? 10.602 -4.147 10.046 1.00 90.69 393 SER A CA 1
ATOM 3065 C C . SER A 1 393 ? 9.761 -3.208 9.177 1.00 90.69 393 SER A C 1
ATOM 3067 O O . SER A 1 393 ? 9.647 -3.412 7.962 1.00 90.69 393 SER A O 1
ATOM 3069 N N . LEU A 1 394 ? 9.167 -2.178 9.781 1.00 93.06 394 LEU A N 1
ATOM 3070 C CA . LEU A 1 394 ? 8.389 -1.179 9.041 1.00 93.06 394 LEU A CA 1
ATOM 3071 C C . LEU A 1 394 ? 9.275 -0.391 8.067 1.00 93.06 394 LEU A C 1
ATOM 3073 O O . LEU A 1 394 ? 8.838 -0.069 6.962 1.00 93.06 394 LEU A O 1
ATOM 3077 N N . ARG A 1 395 ? 10.545 -0.166 8.426 1.00 90.69 395 ARG A N 1
ATOM 3078 C CA . ARG A 1 395 ? 11.560 0.412 7.537 1.00 90.69 395 ARG A CA 1
ATOM 3079 C C . ARG A 1 395 ? 11.841 -0.484 6.331 1.00 90.69 395 ARG A C 1
ATOM 3081 O O . ARG A 1 395 ? 11.900 0.009 5.209 1.00 90.69 395 ARG A O 1
ATOM 3088 N N . ASP A 1 396 ? 12.012 -1.790 6.522 1.00 81.12 396 ASP A N 1
ATOM 3089 C CA . ASP A 1 396 ? 12.284 -2.700 5.401 1.00 81.12 396 ASP A CA 1
ATOM 3090 C C . ASP A 1 396 ? 11.041 -2.943 4.545 1.00 81.12 396 ASP A C 1
ATOM 3092 O O . ASP A 1 396 ? 11.158 -3.062 3.326 1.00 81.12 396 ASP A O 1
ATOM 3096 N N . LEU A 1 397 ? 9.850 -2.937 5.153 1.00 85.50 397 LEU A N 1
ATOM 3097 C CA . LEU A 1 397 ? 8.594 -2.937 4.411 1.00 85.50 397 LEU A CA 1
ATOM 3098 C C . LEU A 1 397 ? 8.496 -1.701 3.513 1.00 85.50 397 LEU A C 1
ATOM 3100 O O . LEU A 1 397 ? 8.212 -1.843 2.325 1.00 85.50 397 LEU A O 1
ATOM 3104 N N . TYR A 1 398 ? 8.788 -0.514 4.058 1.00 87.88 398 TYR A N 1
ATOM 3105 C CA . TYR A 1 398 ? 8.862 0.722 3.282 1.00 87.88 398 TYR A CA 1
ATOM 3106 C C . TYR A 1 398 ? 9.853 0.597 2.128 1.00 87.88 398 TYR A C 1
ATOM 3108 O O . TYR A 1 398 ? 9.494 0.911 1.002 1.00 87.88 398 TYR A O 1
ATOM 3116 N N . ASN A 1 399 ? 11.063 0.087 2.363 1.00 77.44 399 ASN A N 1
ATOM 3117 C CA . ASN A 1 399 ? 12.064 -0.040 1.303 1.00 77.44 399 ASN A CA 1
ATOM 3118 C C . ASN A 1 399 ? 11.595 -0.956 0.175 1.00 77.44 399 ASN A C 1
ATOM 3120 O O . ASN A 1 399 ? 11.776 -0.635 -0.996 1.00 77.44 399 ASN A O 1
ATOM 3124 N N . VAL A 1 400 ? 10.983 -2.095 0.505 1.00 76.19 400 VAL A N 1
ATOM 3125 C CA . VAL A 1 400 ? 10.465 -3.013 -0.514 1.00 76.19 400 VAL A CA 1
ATOM 3126 C C . VAL A 1 400 ? 9.300 -2.381 -1.266 1.00 76.19 400 VAL A C 1
ATOM 3128 O O . VAL A 1 400 ? 9.259 -2.460 -2.489 1.00 76.19 400 VAL A O 1
ATOM 3131 N N . ALA A 1 401 ? 8.391 -1.698 -0.571 1.00 78.69 401 ALA A N 1
ATOM 3132 C CA . ALA A 1 401 ? 7.288 -0.995 -1.213 1.00 78.69 401 ALA A CA 1
ATOM 3133 C C . ALA A 1 401 ? 7.799 0.127 -2.128 1.00 78.69 401 ALA A C 1
ATOM 3135 O O . ALA A 1 401 ? 7.403 0.212 -3.284 1.00 78.69 401 ALA A O 1
ATOM 3136 N N . PHE A 1 402 ? 8.720 0.948 -1.639 1.00 76.62 402 PHE A N 1
ATOM 3137 C CA . PHE A 1 402 ? 9.296 2.076 -2.355 1.00 76.62 402 PHE A CA 1
ATOM 3138 C C . PHE A 1 402 ? 10.121 1.639 -3.576 1.00 76.62 402 PHE A C 1
ATOM 3140 O O . PHE A 1 402 ? 9.965 2.209 -4.649 1.00 76.62 402 PHE A O 1
ATOM 3147 N N . THR A 1 403 ? 10.933 0.582 -3.458 1.00 68.31 403 THR A N 1
ATOM 3148 C CA . THR A 1 403 ? 11.693 0.039 -4.603 1.00 68.31 403 THR A CA 1
ATOM 3149 C C . THR A 1 403 ? 10.831 -0.771 -5.572 1.00 68.31 403 THR A C 1
ATOM 3151 O O . THR A 1 403 ? 11.092 -0.787 -6.774 1.00 68.31 403 THR A O 1
ATOM 3154 N N . GLY A 1 404 ? 9.803 -1.454 -5.063 1.00 65.25 404 GLY A N 1
ATOM 3155 C CA . GLY A 1 404 ? 8.886 -2.274 -5.847 1.00 65.25 404 GLY A CA 1
ATOM 3156 C C . GLY A 1 404 ? 7.837 -1.464 -6.604 1.00 65.25 404 GLY A C 1
ATOM 3157 O O . GLY A 1 404 ? 7.396 -1.897 -7.672 1.00 65.25 404 GLY A O 1
ATOM 3158 N N . THR A 1 405 ? 7.459 -0.282 -6.110 1.00 72.81 405 THR A N 1
ATOM 3159 C CA . THR A 1 405 ? 6.404 0.554 -6.699 1.00 72.81 405 THR A CA 1
ATOM 3160 C C . THR A 1 405 ? 6.953 1.455 -7.793 1.00 72.81 405 THR A C 1
ATOM 3162 O O . THR A 1 405 ? 7.465 2.540 -7.545 1.00 72.81 405 THR A O 1
ATOM 3165 N N . LEU A 1 406 ? 6.819 1.008 -9.039 1.00 68.56 406 LEU A N 1
ATOM 3166 C CA . LEU A 1 406 ? 7.217 1.795 -10.200 1.00 68.56 406 LEU A CA 1
ATOM 3167 C C . LEU A 1 406 ? 6.112 2.794 -10.566 1.00 68.56 406 LEU A C 1
ATOM 3169 O O . LEU A 1 406 ? 4.958 2.407 -10.748 1.00 68.56 406 LEU A O 1
ATOM 3173 N N . GLY A 1 407 ? 6.477 4.067 -10.735 1.00 64.62 407 GLY A N 1
ATOM 3174 C CA . GLY A 1 407 ? 5.582 5.109 -11.252 1.00 64.62 407 GLY A CA 1
ATOM 3175 C C . GLY A 1 407 ? 4.787 5.898 -10.204 1.00 64.62 407 GLY A C 1
ATOM 3176 O O . GLY A 1 407 ? 3.884 6.645 -10.593 1.00 64.62 407 GLY A O 1
ATOM 3177 N N . SER A 1 408 ? 5.105 5.740 -8.918 1.00 72.75 408 SER A N 1
ATOM 3178 C CA . SER A 1 408 ? 4.713 6.641 -7.826 1.00 72.75 408 SER A CA 1
ATOM 3179 C C . SER A 1 408 ? 5.702 6.539 -6.659 1.00 72.75 408 SER A C 1
ATOM 3181 O O . SER A 1 408 ? 6.504 5.609 -6.587 1.00 72.75 408 SER A O 1
ATOM 3183 N N . HIS A 1 409 ? 5.656 7.501 -5.746 1.00 80.12 409 HIS A N 1
ATOM 3184 C CA . HIS A 1 409 ? 6.512 7.603 -4.575 1.00 80.12 409 HIS A CA 1
ATOM 3185 C C . HIS A 1 409 ? 5.771 7.123 -3.339 1.00 80.12 409 HIS A C 1
ATOM 3187 O O . HIS A 1 409 ? 4.943 7.830 -2.751 1.00 80.12 409 HIS A O 1
ATOM 3193 N N . VAL A 1 410 ? 6.144 5.927 -2.897 1.00 85.94 410 VAL A N 1
ATOM 3194 C CA . VAL A 1 410 ? 5.718 5.442 -1.591 1.00 85.94 410 VAL A CA 1
ATOM 3195 C C . VAL A 1 410 ? 6.238 6.384 -0.518 1.00 85.94 410 VAL A C 1
ATOM 3197 O O . VAL A 1 410 ? 7.427 6.705 -0.489 1.00 85.94 410 VAL A O 1
ATOM 3200 N N . THR A 1 411 ? 5.347 6.822 0.367 1.00 90.94 411 THR A N 1
ATOM 3201 C CA . THR A 1 411 ? 5.689 7.781 1.421 1.00 90.94 411 THR A CA 1
ATOM 3202 C C . THR A 1 411 ? 5.115 7.328 2.760 1.00 90.94 411 THR A C 1
ATOM 3204 O O . THR A 1 411 ? 3.939 6.964 2.851 1.00 90.94 411 THR A O 1
ATOM 3207 N N . ILE A 1 412 ? 5.958 7.357 3.789 1.00 95.81 412 ILE A N 1
ATOM 3208 C CA . ILE A 1 412 ? 5.613 7.222 5.201 1.00 95.81 412 ILE A CA 1
ATOM 3209 C C . ILE A 1 412 ? 5.340 8.604 5.786 1.00 95.81 412 ILE A C 1
ATOM 3211 O O . ILE A 1 412 ? 6.138 9.528 5.625 1.00 95.81 412 ILE A O 1
ATOM 3215 N N . TYR A 1 413 ? 4.243 8.710 6.522 1.00 97.38 413 TYR A N 1
ATOM 3216 C CA . TYR A 1 413 ? 3.867 9.888 7.291 1.00 97.38 413 TYR A CA 1
ATOM 3217 C C . TYR A 1 413 ? 3.826 9.555 8.776 1.00 97.38 413 TYR A C 1
ATOM 3219 O O . TYR A 1 413 ? 3.554 8.416 9.164 1.00 97.38 413 TYR A O 1
ATOM 3227 N N . ASN A 1 414 ? 4.053 10.583 9.596 1.00 97.19 414 ASN A N 1
ATOM 3228 C CA . ASN A 1 414 ? 3.911 10.527 11.048 1.00 97.19 414 ASN A CA 1
ATOM 3229 C C . ASN A 1 414 ? 4.899 9.596 11.792 1.00 97.19 414 ASN A C 1
ATOM 3231 O O . ASN A 1 414 ? 4.638 9.203 12.927 1.00 97.19 414 ASN A O 1
ATOM 3235 N N . ALA A 1 415 ? 6.050 9.274 11.186 1.00 94.06 415 ALA A N 1
ATOM 3236 C CA . ALA A 1 415 ? 7.075 8.412 11.793 1.00 94.06 415 ALA A CA 1
ATOM 3237 C C . ALA A 1 415 ? 7.544 8.912 13.174 1.00 94.06 415 ALA A C 1
ATOM 3239 O O . ALA A 1 415 ? 7.642 8.119 14.112 1.00 94.06 415 ALA A O 1
ATOM 3240 N N . ASP A 1 416 ? 7.727 10.228 13.321 1.00 91.81 416 ASP A N 1
ATOM 3241 C CA . ASP A 1 416 ? 8.185 10.871 14.562 1.00 91.81 416 ASP A CA 1
ATOM 3242 C C . ASP A 1 416 ? 7.217 10.691 15.745 1.00 91.81 416 ASP A C 1
ATOM 3244 O O . ASP A 1 416 ? 7.628 10.787 16.899 1.00 91.81 416 ASP A O 1
ATOM 3248 N N . ASN A 1 417 ? 5.936 10.406 15.479 1.00 95.38 417 ASN A N 1
ATOM 3249 C CA . ASN A 1 417 ? 4.918 10.157 16.507 1.00 95.38 417 ASN A CA 1
ATOM 3250 C C . ASN A 1 417 ? 4.596 8.664 16.677 1.00 95.38 417 ASN A C 1
ATOM 3252 O O . ASN A 1 417 ? 3.678 8.317 17.423 1.00 95.38 417 ASN A O 1
ATOM 3256 N N . TYR A 1 418 ? 5.335 7.782 15.999 1.00 96.12 418 TYR A N 1
ATOM 3257 C CA . TYR A 1 418 ? 5.159 6.335 16.072 1.00 96.12 418 TYR A CA 1
ATOM 3258 C C . TYR A 1 418 ? 6.324 5.651 16.798 1.00 96.12 418 TYR A C 1
ATOM 3260 O O . TYR A 1 418 ? 6.100 4.860 17.712 1.00 96.12 418 TYR A O 1
ATOM 3268 N N . GLY A 1 419 ? 7.572 5.954 16.442 1.00 92.31 419 GLY A N 1
ATOM 3269 C CA . GLY A 1 419 ? 8.750 5.343 17.065 1.00 92.31 419 GLY A CA 1
ATOM 3270 C C . GLY A 1 419 ? 9.684 4.661 16.072 1.00 92.31 419 GLY A C 1
ATOM 3271 O O . GLY A 1 419 ? 9.703 4.963 14.880 1.00 92.31 419 GLY A O 1
ATOM 3272 N N . ASN A 1 420 ? 10.490 3.726 16.568 1.00 92.75 420 ASN A N 1
ATOM 3273 C CA . ASN A 1 420 ? 11.627 3.183 15.840 1.00 92.75 420 ASN A CA 1
ATOM 3274 C C . ASN A 1 420 ? 11.209 2.211 14.728 1.00 92.75 420 ASN A C 1
ATOM 3276 O O . ASN A 1 420 ? 10.941 1.034 14.982 1.00 92.75 420 ASN A O 1
ATOM 3280 N N . LEU A 1 421 ? 11.211 2.659 13.472 1.00 91.56 421 LEU A N 1
ATOM 3281 C CA . LEU A 1 421 ? 10.779 1.827 12.341 1.00 91.56 421 LEU A CA 1
ATOM 3282 C C . LEU A 1 421 ? 11.709 0.640 12.024 1.00 91.56 421 LEU A C 1
ATOM 3284 O O . LEU A 1 421 ? 11.305 -0.244 11.267 1.00 91.56 421 LEU A O 1
ATOM 3288 N N . TYR A 1 422 ? 12.921 0.587 12.592 1.00 87.00 422 TYR A N 1
ATOM 3289 C CA . TYR A 1 422 ? 13.812 -0.577 12.484 1.00 87.00 422 TYR A CA 1
ATOM 3290 C C . TYR A 1 422 ? 13.424 -1.687 13.466 1.00 87.00 422 TYR A C 1
ATOM 3292 O O . TYR A 1 422 ? 13.611 -2.864 13.163 1.00 87.00 422 TYR A O 1
ATOM 3300 N N . GLN A 1 423 ? 12.888 -1.325 14.634 1.00 89.25 423 GLN A N 1
ATOM 3301 C CA . GLN A 1 423 ? 12.508 -2.274 15.688 1.00 89.25 423 GLN A CA 1
ATOM 3302 C C . GLN A 1 423 ? 11.030 -2.659 15.629 1.00 89.25 423 GLN A C 1
ATOM 3304 O O . GLN A 1 423 ? 10.668 -3.790 15.949 1.00 89.25 423 GLN A O 1
ATOM 3309 N N . ASN A 1 424 ? 10.174 -1.730 15.208 1.00 94.19 424 ASN A N 1
ATOM 3310 C CA . ASN A 1 424 ? 8.758 -1.984 15.003 1.00 94.19 424 ASN A CA 1
ATOM 3311 C C . ASN A 1 424 ? 8.572 -2.855 13.755 1.00 94.19 424 ASN A C 1
ATOM 3313 O O . ASN A 1 424 ? 9.101 -2.545 12.685 1.00 94.19 424 ASN A O 1
ATOM 3317 N N . THR A 1 425 ? 7.813 -3.944 13.885 1.00 95.31 425 THR A N 1
ATOM 3318 C CA . THR A 1 425 ? 7.652 -4.950 12.823 1.00 95.31 425 THR A CA 1
ATOM 3319 C C . THR A 1 425 ? 6.190 -5.246 12.527 1.00 95.31 425 THR A C 1
ATOM 3321 O O . THR A 1 425 ? 5.321 -5.088 13.387 1.00 95.31 425 THR A O 1
ATOM 3324 N N . MET A 1 426 ? 5.923 -5.768 11.329 1.00 96.00 426 MET A N 1
ATOM 3325 C CA . MET A 1 426 ? 4.584 -6.237 10.957 1.00 96.00 426 MET A CA 1
ATOM 3326 C C . MET A 1 426 ? 4.118 -7.459 11.753 1.00 96.00 426 MET A C 1
ATOM 3328 O O . MET A 1 426 ? 2.917 -7.722 11.789 1.00 96.00 426 MET A O 1
ATOM 3332 N N . ARG A 1 427 ? 5.015 -8.154 12.469 1.00 94.50 427 ARG A N 1
ATOM 3333 C CA . ARG A 1 427 ? 4.646 -9.278 13.344 1.00 94.50 427 ARG A CA 1
ATOM 3334 C C . ARG A 1 427 ? 3.647 -8.855 14.416 1.00 94.50 427 ARG A C 1
ATOM 3336 O O . ARG A 1 427 ? 2.779 -9.644 14.762 1.00 94.50 427 ARG A O 1
ATOM 3343 N N . GLU A 1 428 ? 3.745 -7.624 14.917 1.00 93.31 428 GLU A N 1
ATOM 3344 C CA . GLU A 1 428 ? 2.804 -7.106 15.91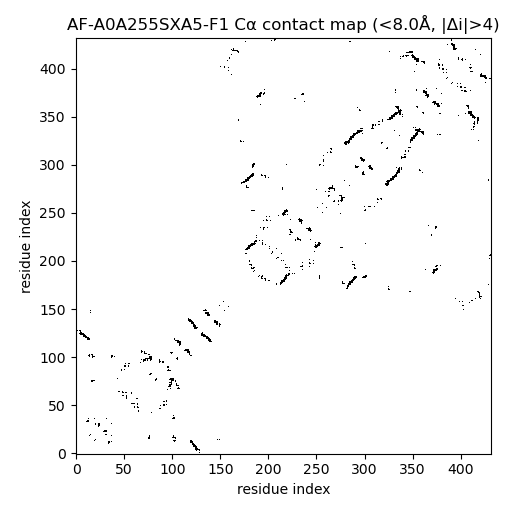6 1.00 93.31 428 GLU A CA 1
ATOM 3345 C C . GLU A 1 428 ? 1.366 -6.995 15.387 1.00 93.31 428 GLU A C 1
ATOM 3347 O O . GLU A 1 428 ? 0.439 -7.002 16.190 1.00 93.31 428 GLU A O 1
ATOM 3352 N N . PHE A 1 429 ? 1.176 -6.914 14.066 1.00 96.25 429 PHE A N 1
ATOM 3353 C CA . PHE A 1 429 ? -0.138 -6.865 13.420 1.00 96.25 429 PHE A CA 1
ATOM 3354 C C . PHE A 1 429 ? -0.528 -8.215 12.809 1.00 96.25 429 PHE A C 1
ATOM 3356 O O . PHE A 1 429 ? -1.696 -8.567 12.813 1.00 96.25 429 PHE A O 1
ATOM 3363 N N . LEU A 1 430 ? 0.417 -8.996 12.287 1.00 91.69 430 LEU A N 1
ATOM 3364 C CA . LEU A 1 430 ? 0.135 -10.241 11.558 1.00 91.69 430 LEU A CA 1
ATOM 3365 C C . LEU A 1 430 ? 0.324 -11.512 12.400 1.00 91.69 430 LEU A C 1
ATOM 3367 O O . LEU A 1 430 ? 0.201 -12.610 11.860 1.00 91.69 430 LEU A O 1
ATOM 3371 N N . GLY A 1 431 ? 0.670 -11.392 13.684 1.00 71.19 431 GLY A N 1
ATOM 3372 C CA . GLY A 1 431 ? 1.030 -12.527 14.533 1.00 71.19 431 GLY A CA 1
ATOM 3373 C C . GLY A 1 431 ? 0.229 -12.632 15.831 1.00 71.19 431 GLY A C 1
ATOM 3374 O O . GLY A 1 431 ? 0.135 -11.671 16.597 1.00 71.19 431 GLY A O 1
ATOM 3375 N N . LYS A 1 432 ? -0.251 -13.851 16.095 1.00 49.41 432 LYS A N 1
ATOM 3376 C CA . LYS A 1 432 ? -0.123 -14.521 17.395 1.00 49.41 432 LYS A CA 1
ATOM 3377 C C . LYS A 1 432 ? 0.875 -15.663 17.263 1.00 49.41 432 LYS A C 1
ATOM 3379 O O . LYS A 1 432 ? 0.863 -16.318 16.197 1.00 49.41 432 LYS A O 1
#

Sequence (432 aa):
MLKNEGLVGLNLVADPASGFGVVYKSRFGEAPIHGDAELYDAIMLTCLASRYDEVHNLDNLNYAVGTLLYYHSDSQGGWMSGNMKQAFETIAEGGVPEVSGAVGKLDFDPKNYTLITHSTYDFWMVYEGQFLSLNYMKRSEGEHSSSPIVSWEWNKTYQQQFDEHMSDIGYPALTGNKAVIIAGSGGWENYRFQADALEYYQMLRNSGYSDDDIILIMADDLAQNANNPEKGVVRRSVDGDNLYKNVVVDYRLEDITYNDLAVIFSGKADAAHPIVLDSGAGDNVLFFWSSHGMPAGLALGDIDHVSGKQMARILQKMSDEQRFRKMMWIVEACYSGGVAKECEGIPGLLVMTAANANESSKADLWYAPYNVYLTNRFTSSIISRLYSDPATSLRDLYNVAFTGTLGSHVTIYNADNYGNLYQNTMREFLGK

Foldseek 3Di:
DPPFAFDKDKAWDFDVQLVLQVVVCVVPVDGDDHCPQVVLQVVLLLVLLVLLCVQVVDPDSVVSSCQQLVDWDPDHNCSDPVNSVVQSVCSNVVHHDHHATRNGTQHADPVPRPDRQWTKMFIWGQDPNDTGTQWIWIGHVPDTDIDCVSLVVVCVVQPDDDDQPWFFDPFDAADEEAEEFELQEDDLQSLASVLLSLLVVVLQVVLPDDPLRYAAEEQPAHQCPPLDPRHQAAHLAPPGHGSSPPDDHQYHLVLDALVLLLCQLVCPADPSRNRHNQAALNYEYEYEYAAEADQQWGHRYPPYIQGLLSVLVSLLVCLVRNRHRAYEYEEHYWLVQNSLQSNAPRARYKYKYQAHNPGTFAADCQDVSSRHGSHTQLSVQLSVCCVVCVFQFQSVSQVSSQSRGRPHGIDMHRDSRNTNSRNHGSCSHSHD

Radius of gyration: 27.57 Å; Cα contacts (8 Å, |Δi|>4): 916; chains: 1; bounding box: 84×46×68 Å

Solvent-accessible surface area (backbone atoms only — not comparable to full-atom values): 22564 Å² total; per-residue (Å²): 133,74,98,51,67,71,45,67,52,75,43,69,45,51,22,73,78,24,45,41,61,61,55,42,24,74,73,70,76,44,73,74,60,83,57,50,35,58,51,48,35,53,52,52,50,49,53,52,17,54,52,40,24,64,70,67,68,57,96,48,60,67,58,30,44,51,56,45,47,66,41,82,38,92,59,72,33,32,64,38,72,71,46,40,50,51,33,53,52,34,28,73,75,73,47,84,42,70,48,23,26,27,45,26,57,62,44,50,39,91,88,71,70,80,46,64,49,47,47,29,30,38,33,30,31,26,54,96,90,37,85,41,80,73,47,33,43,35,42,45,94,90,48,84,46,71,47,66,60,53,55,48,52,52,40,69,72,70,53,85,83,78,62,85,81,46,65,60,62,93,67,61,67,84,73,48,62,37,35,40,34,33,12,21,34,57,60,70,79,37,41,16,25,45,29,48,36,30,45,52,52,52,51,42,44,74,34,69,46,55,72,95,32,44,45,29,32,28,48,84,60,56,31,76,25,90,82,39,90,51,70,66,44,38,43,52,44,98,87,47,65,63,47,53,65,91,68,74,74,76,39,47,29,87,80,52,52,70,70,50,51,48,40,28,63,62,43,58,57,47,97,91,42,72,74,39,52,84,53,36,46,29,16,28,33,43,35,40,39,22,28,56,37,40,81,36,26,35,33,39,33,96,86,44,65,43,34,13,67,59,50,24,55,45,55,42,51,27,48,75,68,35,35,39,35,36,33,46,36,42,34,44,18,16,9,28,32,36,23,46,60,52,42,52,80,37,66,26,34,35,35,41,20,29,3,35,49,87,42,50,42,45,75,28,64,77,37,75,95,71,68,28,35,24,24,35,32,36,59,51,30,39,53,55,45,44,74,77,39,47,62,37,23,49,46,57,47,48,50,45,22,39,73,54,21,74,83,37,48,47,42,79,36,33,51,93,40,39,29,25,37,74,77,42,37,43,33,72,72,53,51,123

Nearest PDB structures (foldseek):
  4awb-assembly1_A  TM=9.192E-01  e=2.195E-24  Homo sapiens
  4n6n-assembly1_A  TM=9.173E-01  e=3.318E-24  Homo sapiens
  7fqi-assembly2_B  TM=9.036E-01  e=8.530E-24  Homo sapiens
  8ae5-assembly2_B  TM=9.151E-01  e=1.732E-23  Homo sapiens
  4d3x-assembly1_A  TM=9.181E-01  e=1.537E-22  Cricetulus griseus

Secondary structure (DSSP, 8-state):
--TTTT-EEEEEE--GGG-HHHHHHHHHSSP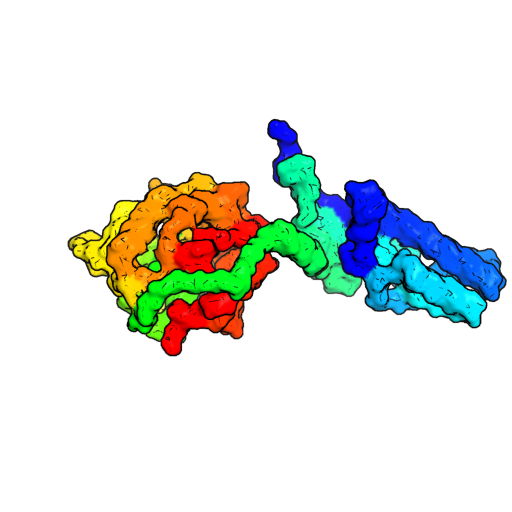PPTTHHHHHHHHHHHHHHHHHHHHHT-S-HHHHHHHHHHS----S-TTSHHHHHHHHHHHHTT------BTTB--PBPTTTSSSBS-EEEEEEEEETTEEEEEEEEEEETTEEEE-HHHHHHHHHHHSPP--TTPPPP-PPPP-EEEEEEEE---SGGGHHHHHHHHHHHHHHHHTT--GGGEEEEE---STT-TT-SSTT---SSTT---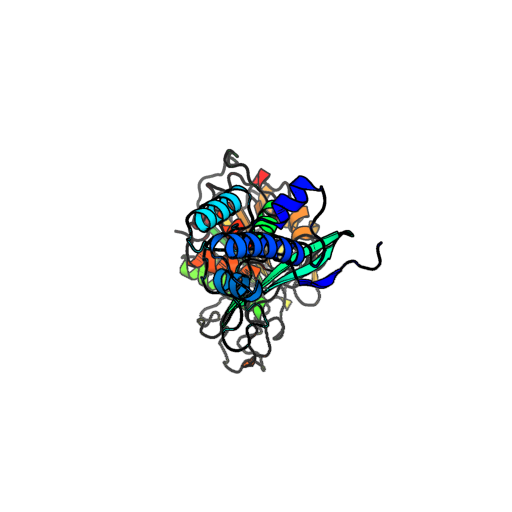TTTT---SEEGGG--HHHHHHHTTT---SS--------TTEEEEEEEES-EETTEEEETTTEEEEHHHHHHHHHHHHHTT--S-EEEEEESTTHHHHHGGGTT-TTEEEEESS-TTS---EEEEETTTTEEEEEHHHHHHHHHHHH-TT-BHHHHHHHHHHH-TTS--EEE-GGGT--TTT-BTHHHH--

Mean predicted aligned error: 13.65 Å

pLDDT: mean 85.34, std 14.82, range [36.16, 98.88]